Protein 7F18 (pdb70)

Radius of gyration: 28.2 Å; Cα contacts (8 Å, |Δi|>4): 955; chains: 3; bounding box: 77×71×71 Å

Nearest PDB structures (foldseek):
  7f18-assembly2_B  TM=1.005E+00  e=3.269E-31  Pseudomonas aeruginosa
  7f18-assembly3_C  TM=1.003E+00  e=3.286E-28  Pseudomonas aeruginosa
  7f17-assembly3_C  TM=1.001E+00  e=3.343E-27  Pseudomonas aeruginosa
  1iw8-assembly1_B  TM=8.381E-01  e=5.324E-08  Shimwellia blattae
  1iw8-assembly1_A  TM=8.425E-01  e=6.119E-08  Shimwellia blattae

Sequence (635 aa):
AAPYPLAHPPRLADYLPPPPAADSAAAVADLGAVLEAQRLRTPEQVRRVRAHDHPEDNVFPFAGDLLGASFDKERLPLTRSFFNRAQENLVEVLMPAKKHFARPRPYEVTPKVKPVLPPPEGESYPSGHTMRSYFKASLLSMLVPEHHDAFFARAEEHAQSRVLAGVHFPSDLEGGQTAAAALVASLLADPAVAADFAAVREELRGALGLPKAAPYPLAHPPRLADYLPPPPAADSAAAVADLGAVLEAQRLRTPEQVRRVRAHDHPEDNVFPFAGDLLGASFDKERLPLTRSFFNRAQENLVEVLMPAKKHFARPRPYEVTPKVKPVLPPPEGESYPSGHTMRSYFKASLLSMLVPEHHDAFFARAEEHAQSRVLAGVHFPSDLEGGQTAAAALVASLLADPAVAADFAAVREELRGALGLPKAAPYPLAHPPRLADYLPPPPAADSAAAVADLGAVLEAQRLRTPEQVRRVRAHDHPDNVFPFAGDLLGASFDKERLPLTRSFFNRAQENLVEVLMPAKKHFARPRPYEVTPKVKPVLPPPEGESYPSGHTMRSYFKASLLSMLVPEHHDAFFARAEEHAQSRVLAGVHFPSDLEGGQTAAAALVASLLADPAVAADFAAVREELRGALGLPK

Structure (mmCIF, N/CA/C/O backbone):
data_7F18
#
_entry.id   7F18
#
_cell.length_a   69.822
_cell.length_b   119.587
_cell.length_c   190.059
_cell.angle_alpha   90.000
_cell.angle_beta   90.000
_cell.angle_gamma   90.000
#
_symmetry.space_group_name_H-M   'C 2 2 21'
#
loop_
_atom_site.group_PDB
_atom_site.id
_atom_site.type_symbol
_atom_site.label_atom_id
_atom_site.label_alt_id
_atom_site.label_comp_id
_atom_site.label_asym_id
_atom_site.label_entity_id
_atom_site.label_seq_id
_atom_site.pdbx_PDB_ins_code
_atom_site.Cartn_x
_atom_site.Cartn_y
_atom_site.Cartn_z
_atom_site.occupancy
_atom_site.B_iso_or_equiv
_atom_site.auth_seq_id
_atom_site.auth_comp_id
_atom_site.auth_asym_id
_atom_site.auth_atom_id
_atom_site.pdbx_PDB_model_num
ATOM 1 N N . ALA A 1 4 ? -17.800 -8.885 31.989 1.00 89.50 4 ALA A N 1
ATOM 2 C CA . ALA A 1 4 ? -17.143 -8.436 33.276 1.00 91.34 4 ALA A CA 1
ATOM 3 C C . ALA A 1 4 ? -15.643 -8.194 33.062 1.00 81.60 4 ALA A C 1
ATOM 4 O O . ALA A 1 4 ? -15.026 -8.954 32.305 1.00 81.42 4 ALA A O 1
ATOM 6 N N . ALA A 1 5 ? -15.071 -7.189 33.726 1.00 75.73 5 ALA A N 1
ATOM 7 C CA . ALA A 1 5 ? -13.701 -6.689 33.452 1.00 78.99 5 ALA A CA 1
ATOM 8 C C . ALA A 1 5 ? -12.774 -6.991 34.629 1.00 81.45 5 ALA A C 1
ATOM 9 O O . ALA A 1 5 ? -13.225 -7.010 35.772 1.00 78.19 5 ALA A O 1
ATOM 11 N N . PRO A 1 6 ? -11.453 -7.212 34.395 1.00 80.03 6 PRO A N 1
ATOM 12 C CA . PRO A 1 6 ? -10.499 -7.469 35.480 1.00 77.20 6 PRO A CA 1
ATOM 13 C C . PRO A 1 6 ? -10.226 -6.204 36.298 1.00 75.27 6 PRO A C 1
ATOM 14 O O . PRO A 1 6 ? -10.401 -5.139 35.774 1.00 71.08 6 PRO A O 1
ATOM 18 N N . TYR A 1 7 ? -9.830 -6.350 37.560 1.00 76.17 7 TYR A N 1
ATOM 19 C CA . TYR A 1 7 ? -9.363 -5.214 38.388 1.00 70.22 7 TYR A CA 1
ATOM 20 C C . TYR A 1 7 ? -8.035 -4.771 37.799 1.00 71.61 7 TYR A C 1
ATOM 21 O O . TYR A 1 7 ? -7.187 -5.609 37.487 1.00 68.37 7 TYR A O 1
ATOM 30 N N . PRO A 1 8 ? -7.849 -3.451 37.577 1.00 76.09 8 PRO A N 1
ATOM 31 C CA . PRO A 1 8 ? -6.642 -2.936 36.936 1.00 79.49 8 PRO A CA 1
ATOM 32 C C . PRO A 1 8 ? -5.435 -3.062 37.884 1.00 79.37 8 PRO A C 1
ATOM 33 O O . PRO A 1 8 ? -4.986 -2.052 38.427 1.00 74.09 8 PRO A O 1
ATOM 37 N N . LEU A 1 9 ? -4.945 -4.299 38.055 1.00 78.60 9 LEU A N 1
ATOM 38 C CA . LEU A 1 9 ? -3.750 -4.619 38.884 1.00 77.97 9 LEU A CA 1
ATOM 39 C C . LEU A 1 9 ? -2.505 -4.043 38.212 1.00 76.98 9 LEU A C 1
ATOM 40 O O . LEU A 1 9 ? -2.213 -4.449 37.055 1.00 67.58 9 LEU A O 1
ATOM 45 N N . ALA A 1 10 ? -1.795 -3.167 38.932 1.00 79.63 10 ALA A N 1
ATOM 46 C CA . ALA A 1 10 ? -0.514 -2.563 38.505 1.00 83.55 10 ALA A CA 1
ATOM 47 C C . ALA A 1 10 ? 0.480 -3.694 38.234 1.00 80.02 10 ALA A C 1
ATOM 48 O O . ALA A 1 10 ? 1.016 -3.747 37.107 1.00 69.20 10 ALA A O 1
ATOM 50 N N . HIS A 1 11 ? 0.670 -4.581 39.220 1.00 83.87 11 HIS A N 1
ATOM 51 C CA . HIS A 1 11 ? 1.630 -5.717 39.171 1.00 88.60 11 HIS A CA 1
ATOM 52 C C . HIS A 1 11 ? 0.936 -7.052 39.463 1.00 86.69 11 HIS A C 1
ATOM 53 O O . HIS A 1 11 ? 0.966 -7.484 40.609 1.00 85.26 11 HIS A O 1
ATOM 60 N N . PRO A 1 12 ? 0.302 -7.756 38.482 1.00 80.64 12 PRO A N 1
ATOM 61 C CA . PRO A 1 12 ? -0.168 -9.123 38.696 1.00 69.98 12 PRO A CA 1
ATOM 62 C C . PRO A 1 12 ? 1.033 -10.052 38.824 1.00 64.22 12 PRO A C 1
ATOM 63 O O . PRO A 1 12 ? 2.117 -9.725 38.338 1.00 62.13 12 PRO A O 1
ATOM 67 N N . PRO A 1 13 ? 0.878 -11.211 39.505 1.00 60.28 13 PRO A N 1
ATOM 68 C CA . PRO A 1 13 ? 1.979 -12.150 39.709 1.00 64.70 13 PRO A CA 1
ATOM 69 C C . PRO A 1 13 ? 2.132 -13.177 38.578 1.00 73.32 13 PRO A C 1
ATOM 70 O O . PRO A 1 13 ? 1.143 -13.663 38.041 1.00 73.77 13 PRO A O 1
ATOM 74 N N . ARG A 1 14 ? 3.383 -13.468 38.235 1.00 77.56 14 ARG A N 1
ATOM 75 C CA . ARG A 1 14 ? 3.763 -14.456 37.202 1.00 78.25 14 ARG A CA 1
ATOM 76 C C . ARG A 1 14 ? 3.768 -15.822 37.889 1.00 69.49 14 ARG A C 1
ATOM 77 O O . ARG A 1 14 ? 4.648 -16.056 38.728 1.00 71.19 14 ARG A O 1
ATOM 85 N N . LEU A 1 15 ? 2.783 -16.672 37.627 1.00 59.80 15 LEU A N 1
ATOM 86 C CA . LEU A 1 15 ? 2.593 -17.860 38.493 1.00 59.75 15 LEU A CA 1
ATOM 87 C C . LEU A 1 15 ? 3.853 -18.701 38.416 1.00 57.89 15 LEU A C 1
ATOM 88 O O . LEU A 1 15 ? 4.291 -19.181 39.459 1.00 56.72 15 LEU A O 1
ATOM 93 N N . ALA A 1 16 ? 4.419 -18.817 37.221 1.00 62.32 16 ALA A N 1
ATOM 94 C CA . ALA A 1 16 ? 5.688 -19.533 36.965 1.00 68.27 16 ALA A CA 1
ATOM 95 C C . ALA A 1 16 ? 6.680 -19.311 38.125 1.00 67.94 16 ALA A C 1
ATOM 96 O O . ALA A 1 16 ? 7.312 -20.297 38.561 1.00 73.31 16 ALA A O 1
ATOM 98 N N . ASP A 1 17 ? 6.827 -18.081 38.625 1.00 59.92 17 ASP A N 1
ATOM 99 C CA . ASP A 1 17 ? 7.770 -17.786 39.736 1.00 62.05 17 ASP A CA 1
ATOM 100 C C . ASP A 1 17 ? 7.347 -18.515 41.013 1.00 63.37 17 ASP A C 1
ATOM 101 O O . ASP A 1 17 ? 8.235 -18.805 41.811 1.00 68.09 17 ASP A O 1
ATOM 106 N N . TYR A 1 18 ? 6.047 -18.748 41.221 1.00 61.18 18 TYR A N 1
ATOM 107 C CA . TYR A 1 18 ? 5.471 -19.262 42.493 1.00 60.09 18 TYR A CA 1
ATOM 108 C C . TYR A 1 18 ? 5.321 -20.786 42.486 1.00 60.95 18 TYR A C 1
ATOM 109 O O . TYR A 1 18 ? 5.005 -21.326 43.570 1.00 62.95 18 TYR A O 1
ATOM 118 N N . LEU A 1 19 ? 5.529 -21.434 41.331 1.00 61.06 19 LEU A N 1
ATOM 119 C CA . LEU A 1 19 ? 5.266 -22.882 41.099 1.00 67.26 19 LEU A CA 1
ATOM 120 C C . LEU A 1 19 ? 6.553 -23.628 40.771 1.00 70.36 19 LEU A C 1
ATOM 121 O O . LEU A 1 19 ? 7.408 -23.131 40.043 1.00 75.69 19 LEU A O 1
ATOM 126 N N . PRO A 1 20 ? 6.709 -24.876 41.249 1.00 69.41 20 PRO A N 1
ATOM 127 C CA . PRO A 1 20 ? 7.713 -25.769 40.688 1.00 72.03 20 PRO A CA 1
ATOM 128 C C . PRO A 1 20 ? 7.265 -26.229 39.307 1.00 72.65 20 PRO A C 1
ATOM 129 O O . PRO A 1 20 ? 6.069 -26.229 39.029 1.00 77.27 20 PRO A O 1
ATOM 133 N N . PRO A 1 21 ? 8.191 -26.632 38.406 1.00 70.78 21 PRO A N 1
ATOM 134 C CA . PRO A 1 21 ? 7.809 -27.365 37.199 1.00 67.22 21 PRO A CA 1
ATOM 135 C C . PRO A 1 21 ? 7.258 -28.751 37.521 1.00 60.91 21 PRO A C 1
ATOM 136 O O . PRO A 1 21 ? 7.749 -29.385 38.446 1.00 54.81 21 PRO A O 1
ATOM 140 N N . PRO A 1 22 ? 6.254 -29.268 36.766 1.00 65.45 22 PRO A N 1
ATOM 141 C CA . PRO A 1 22 ? 5.747 -30.629 36.956 1.00 69.41 22 PRO A CA 1
ATOM 142 C C . PRO A 1 22 ? 6.818 -31.719 36.987 1.00 72.92 22 PRO A C 1
ATOM 143 O O . PRO A 1 22 ? 7.990 -31.477 36.706 1.00 78.03 22 PRO A O 1
ATOM 147 N N . PRO A 1 23 ? 6.420 -32.865 37.521 1.00 71.43 23 PRO A N 1
ATOM 148 C CA . PRO A 1 23 ? 7.294 -34.011 37.622 1.00 75.63 23 PRO A CA 1
ATOM 149 C C . PRO A 1 23 ? 7.856 -34.328 36.236 1.00 83.47 23 PRO A C 1
ATOM 150 O O . PRO A 1 23 ? 7.140 -34.174 35.284 1.00 89.08 23 PRO A O 1
ATOM 154 N N . ALA A 1 24 ? 9.104 -34.799 36.170 1.00 85.82 24 ALA A N 1
ATOM 155 C CA . ALA A 1 24 ? 9.733 -35.164 34.880 1.00 89.17 24 ALA A CA 1
ATOM 156 C C . ALA A 1 24 ? 9.147 -36.481 34.366 1.00 84.43 24 ALA A C 1
ATOM 157 O O . ALA A 1 24 ? 8.627 -37.250 35.169 1.00 75.46 24 ALA A O 1
ATOM 159 N N . ALA A 1 25 ? 9.317 -36.777 33.079 1.00 82.92 25 ALA A N 1
ATOM 160 C CA . ALA A 1 25 ? 8.709 -37.972 32.445 1.00 86.49 25 ALA A CA 1
ATOM 161 C C . ALA A 1 25 ? 8.960 -39.272 33.219 1.00 95.32 25 ALA A C 1
ATOM 162 O O . ALA A 1 25 ? 8.032 -40.076 33.304 1.00 93.95 25 ALA A O 1
ATOM 164 N N . ASP A 1 26 ? 10.167 -39.481 33.741 1.00 109.01 26 ASP A N 1
ATOM 165 C CA . ASP A 1 26 ? 10.507 -40.722 34.485 1.00 102.09 26 ASP A CA 1
ATOM 166 C C . ASP A 1 26 ? 10.175 -40.554 35.972 1.00 98.23 26 ASP A C 1
ATOM 167 O O . ASP A 1 26 ? 9.573 -41.472 36.535 1.00 85.05 26 ASP A O 1
ATOM 172 N N . SER A 1 27 ? 10.590 -39.418 36.540 1.00 102.59 27 SER A N 1
ATOM 173 C CA . SER A 1 27 ? 10.466 -38.962 37.952 1.00 96.59 27 SER A CA 1
ATOM 174 C C . SER A 1 27 ? 9.506 -39.801 38.801 1.00 94.28 27 SER A C 1
ATOM 175 O O . SER A 1 27 ? 8.328 -39.427 38.899 1.00 98.05 27 SER A O 1
ATOM 178 N N . ALA A 1 28 ? 10.011 -40.860 39.429 1.00 86.01 28 ALA A N 1
ATOM 179 C CA . ALA A 1 28 ? 9.144 -41.669 40.311 1.00 83.25 28 ALA A CA 1
ATOM 180 C C . ALA A 1 28 ? 7.859 -40.885 40.603 1.00 95.94 28 ALA A C 1
ATOM 181 O O . ALA A 1 28 ? 6.830 -41.543 40.872 1.00 106.64 28 ALA A O 1
ATOM 183 N N . ALA A 1 29 ? 7.925 -39.540 40.543 1.00 98.22 29 ALA A N 1
ATOM 184 C CA . ALA A 1 29 ? 6.793 -38.589 40.711 1.00 89.11 29 ALA A CA 1
ATOM 185 C C . ALA A 1 29 ? 5.770 -38.761 39.585 1.00 85.27 29 ALA A C 1
ATOM 186 O O . ALA A 1 29 ? 4.566 -38.883 39.894 1.00 75.75 29 ALA A O 1
ATOM 188 N N . ALA A 1 30 ? 6.257 -38.760 38.339 1.00 84.34 30 ALA A N 1
ATOM 189 C CA . ALA A 1 30 ? 5.470 -38.895 37.095 1.00 84.02 30 ALA A CA 1
ATOM 190 C C . ALA A 1 30 ? 4.662 -40.197 37.107 1.00 86.85 30 ALA A C 1
ATOM 191 O O . ALA A 1 30 ? 3.500 -40.166 36.627 1.00 89.63 30 ALA A O 1
ATOM 193 N N . VAL A 1 31 ? 5.239 -41.300 37.600 1.00 83.32 31 VAL A N 1
ATOM 194 C CA . VAL A 1 31 ? 4.561 -42.631 37.536 1.00 99.97 31 VAL A CA 1
ATOM 195 C C . VAL A 1 31 ? 3.470 -42.683 38.611 1.00 108.65 31 VAL A C 1
ATOM 196 O O . VAL A 1 31 ? 2.417 -43.328 38.365 1.00 116.13 31 VAL A O 1
ATOM 200 N N . ALA A 1 32 ? 3.720 -42.050 39.760 1.00 107.19 32 ALA A N 1
ATOM 201 C CA . ALA A 1 32 ? 2.736 -41.920 40.856 1.00 102.25 32 ALA A CA 1
ATOM 202 C C . ALA A 1 32 ? 1.549 -41.120 40.322 1.00 101.32 32 ALA A C 1
ATOM 203 O O . ALA A 1 32 ? 0.411 -41.645 40.414 1.00 99.11 32 ALA A O 1
ATOM 205 N N . ASP A 1 33 ? 1.839 -39.936 39.747 1.00 100.96 33 ASP A N 1
ATOM 206 C CA . ASP A 1 33 ? 0.859 -38.966 39.170 1.00 93.28 33 ASP A CA 1
ATOM 207 C C . ASP A 1 33 ? -0.056 -39.724 38.205 1.00 90.12 33 ASP A C 1
ATOM 208 O O . ASP A 1 33 ? -1.268 -39.825 38.497 1.00 85.28 33 ASP A O 1
ATOM 213 N N . LEU A 1 34 ? 0.527 -40.277 37.136 1.00 87.13 34 LEU A N 1
ATOM 214 C CA . LEU A 1 34 ? -0.195 -41.083 36.118 1.00 81.02 34 LEU A CA 1
ATOM 215 C C . LEU A 1 34 ? -0.904 -42.272 36.811 1.00 80.01 34 LEU A C 1
ATOM 216 O O . LEU A 1 34 ? -2.075 -42.544 36.456 1.00 79.07 34 LEU A O 1
ATOM 221 N N . GLY A 1 35 ? -0.276 -42.907 37.812 1.00 75.16 35 GLY A N 1
ATOM 222 C CA . GLY A 1 35 ? -0.800 -44.114 38.492 1.00 80.30 35 GLY A CA 1
ATOM 223 C C . GLY A 1 35 ? -2.098 -43.862 39.255 1.00 83.45 35 GLY A C 1
ATOM 224 O O . GLY A 1 35 ? -2.906 -44.837 39.417 1.00 73.19 35 GLY A O 1
ATOM 225 N N . ALA A 1 36 ? -2.282 -42.621 39.733 1.00 83.20 36 ALA A N 1
ATOM 226 C CA . ALA A 1 36 ? -3.462 -42.163 40.506 1.00 81.05 36 ALA A CA 1
ATOM 227 C C . ALA A 1 36 ? -4.619 -41.925 39.541 1.00 85.10 36 ALA A C 1
ATOM 228 O O . ALA A 1 36 ? -5.749 -42.319 39.877 1.00 101.84 36 ALA A O 1
ATOM 230 N N . VAL A 1 37 ? -4.333 -41.306 38.392 1.00 78.74 37 VAL A N 1
ATOM 231 C CA . VAL A 1 37 ? -5.352 -40.936 37.366 1.00 82.65 37 VAL A CA 1
ATOM 232 C C . VAL A 1 37 ? -6.010 -42.230 36.861 1.00 85.00 37 VAL A C 1
ATOM 233 O O . VAL A 1 37 ? -7.263 -42.250 36.684 1.00 82.56 37 VAL A O 1
ATOM 237 N N . LEU A 1 38 ? -5.193 -43.270 36.664 1.00 82.12 38 LEU A N 1
ATOM 238 C CA . LEU A 1 38 ? -5.615 -44.602 36.163 1.00 80.79 38 LEU A CA 1
ATOM 239 C C . LEU A 1 38 ? -6.276 -45.391 37.296 1.00 78.82 38 LEU A C 1
ATOM 240 O O . LEU A 1 38 ? -7.117 -46.252 36.984 1.00 73.01 38 LEU A O 1
ATOM 245 N N . GLU A 1 39 ? -5.862 -45.165 38.548 1.00 81.39 39 GLU A N 1
ATOM 246 C CA . GLU A 1 39 ? -6.499 -45.814 39.722 1.00 85.41 39 GLU A CA 1
ATOM 247 C C . GLU A 1 39 ? -7.885 -45.182 39.907 1.00 86.20 39 GLU A C 1
ATOM 248 O O . GLU A 1 39 ? -8.867 -45.922 40.161 1.00 80.82 39 GLU A O 1
ATOM 254 N N . ALA A 1 40 ? -7.960 -43.863 39.725 1.00 91.11 40 ALA A N 1
ATOM 255 C CA . ALA A 1 40 ? -9.200 -43.057 39.794 1.00 92.15 40 ALA A CA 1
ATOM 256 C C . ALA A 1 40 ? -10.159 -43.491 38.686 1.00 84.76 40 ALA A C 1
ATOM 257 O O . ALA A 1 40 ? -11.365 -43.386 38.916 1.00 86.23 40 ALA A O 1
ATOM 259 N N . GLN A 1 41 ? -9.611 -43.916 37.541 1.00 83.69 41 GLN A N 1
ATOM 260 C CA . GLN A 1 41 ? -10.321 -44.489 36.357 1.00 83.43 41 GLN A CA 1
ATOM 261 C C . GLN A 1 41 ? -10.854 -45.885 36.688 1.00 86.48 41 GLN A C 1
ATOM 262 O O . GLN A 1 41 ? -12.023 -46.178 36.363 1.00 92.04 41 GLN A O 1
ATOM 268 N N . ARG A 1 42 ? -10.002 -46.712 37.294 1.00 85.05 42 ARG A N 1
ATOM 269 C CA . ARG A 1 42 ? -10.325 -48.100 37.701 1.00 86.86 42 ARG A CA 1
ATOM 270 C C . ARG A 1 42 ? -11.569 -48.056 38.591 1.00 86.25 42 ARG A C 1
ATOM 271 O O . ARG A 1 42 ? -12.445 -48.914 38.396 1.00 87.48 42 ARG A O 1
ATOM 279 N N . LEU A 1 43 ? -11.645 -47.056 39.481 1.00 85.23 43 LEU A N 1
ATOM 280 C CA . LEU A 1 43 ? -12.571 -47.003 40.649 1.00 85.57 43 LEU A CA 1
ATOM 281 C C . LEU A 1 43 ? -13.757 -46.046 40.431 1.00 84.74 43 LEU A C 1
ATOM 282 O O . LEU A 1 43 ? -14.695 -46.106 41.252 1.00 82.92 43 LEU A O 1
ATOM 287 N N . ARG A 1 44 ? -13.723 -45.153 39.434 1.00 85.22 44 ARG A N 1
ATOM 288 C CA . ARG A 1 44 ? -14.806 -44.149 39.246 1.00 84.62 44 ARG A CA 1
ATOM 289 C C . ARG A 1 44 ? -16.053 -44.914 38.821 1.00 77.88 44 ARG A C 1
ATOM 290 O O . ARG A 1 44 ? -15.924 -45.762 37.914 1.00 76.11 44 ARG A O 1
ATOM 298 N N . THR A 1 45 ? -17.181 -44.631 39.476 1.00 73.48 45 THR A N 1
ATOM 299 C CA . THR A 1 45 ? -18.486 -45.300 39.245 1.00 75.38 45 THR A CA 1
ATOM 300 C C . THR A 1 45 ? -19.236 -44.569 38.137 1.00 77.80 45 THR A C 1
ATOM 301 O O . THR A 1 45 ? -18.975 -43.395 37.874 1.00 80.27 45 THR A O 1
ATOM 305 N N . PRO A 1 46 ? -20.149 -45.258 37.420 1.00 75.84 46 PRO A N 1
ATOM 306 C CA . PRO A 1 46 ? -21.082 -44.596 36.506 1.00 80.34 46 PRO A CA 1
ATOM 307 C C . PRO A 1 46 ? -21.895 -43.400 37.030 1.00 79.62 46 PRO A C 1
ATOM 308 O O . PRO A 1 46 ? -22.108 -42.509 36.233 1.00 82.32 46 PRO A O 1
ATOM 312 N N . GLU A 1 47 ? -22.350 -43.401 38.289 1.00 77.44 47 GLU A N 1
ATOM 313 C CA . GLU A 1 47 ? -23.077 -42.222 38.832 1.00 92.58 47 GLU A CA 1
ATOM 314 C C . GLU A 1 47 ? -22.053 -41.089 38.997 1.00 85.48 47 GLU A C 1
ATOM 315 O O . GLU A 1 47 ? -22.414 -39.914 38.761 1.00 85.65 47 GLU A O 1
ATOM 321 N N . GLN A 1 48 ? -20.809 -41.433 39.338 1.00 84.02 48 GLN A N 1
ATOM 322 C CA . GLN A 1 48 ? -19.702 -40.453 39.540 1.00 84.18 48 GLN A CA 1
ATOM 323 C C . GLN A 1 48 ? -19.379 -39.759 38.214 1.00 79.13 48 GLN A C 1
ATOM 324 O O . GLN A 1 48 ? -19.135 -38.541 38.236 1.00 82.41 48 GLN A O 1
ATOM 330 N N . VAL A 1 49 ? -19.365 -40.502 37.109 1.00 71.70 49 VAL A N 1
ATOM 331 C CA . VAL A 1 49 ? -19.050 -39.933 35.771 1.00 69.95 49 VAL A CA 1
ATOM 332 C C . VAL A 1 49 ? -20.133 -38.933 35.375 1.00 72.06 49 VAL A C 1
ATOM 333 O O . VAL A 1 49 ? -19.783 -37.781 35.096 1.00 76.96 49 VAL A O 1
ATOM 337 N N . ARG A 1 50 ? -21.394 -39.362 35.357 1.00 73.52 50 ARG A N 1
ATOM 338 C CA . ARG A 1 50 ? -22.544 -38.527 34.920 1.00 76.80 50 ARG A CA 1
ATOM 339 C C . ARG A 1 50 ? -22.649 -37.260 35.787 1.00 82.19 50 ARG A C 1
ATOM 340 O O . ARG A 1 50 ? -23.021 -36.212 35.201 1.00 86.70 50 ARG A O 1
ATOM 348 N N . ARG A 1 51 ? -22.323 -37.332 37.094 1.00 84.19 51 ARG A N 1
ATOM 349 C CA . ARG A 1 51 ? -22.253 -36.149 38.010 1.00 87.88 51 ARG A CA 1
ATOM 350 C C . ARG A 1 51 ? -21.256 -35.127 37.434 1.00 79.82 51 ARG A C 1
ATOM 351 O O . ARG A 1 51 ? -21.651 -33.964 37.197 1.00 80.87 51 ARG A O 1
ATOM 359 N N . VAL A 1 52 ? -20.014 -35.547 37.189 1.00 71.97 52 VAL A N 1
ATOM 360 C CA . VAL A 1 52 ? -18.896 -34.630 36.818 1.00 68.52 52 VAL A CA 1
ATOM 361 C C . VAL A 1 52 ? -19.149 -34.115 35.398 1.00 68.09 52 VAL A C 1
ATOM 362 O O . VAL A 1 52 ? -18.531 -33.112 35.029 1.00 80.84 52 VAL A O 1
ATOM 366 N N . ARG A 1 53 ? -20.048 -34.736 34.635 1.00 64.57 53 ARG A N 1
ATOM 367 C CA . ARG A 1 53 ? -20.469 -34.197 33.317 1.00 69.98 53 ARG A CA 1
ATOM 368 C C . ARG A 1 53 ? -21.781 -33.446 33.542 1.00 81.66 53 ARG A C 1
ATOM 369 O O . ARG A 1 53 ? -22.666 -33.568 32.704 1.00 93.90 53 ARG A O 1
ATOM 377 N N . ALA A 1 54 ? -21.877 -32.704 34.652 1.00 100.99 54 ALA A N 1
ATOM 378 C CA . ALA A 1 54 ? -23.014 -31.822 35.008 1.00 108.22 54 ALA A CA 1
ATOM 379 C C . ALA A 1 54 ? -23.060 -30.630 34.039 1.00 125.21 54 ALA A C 1
ATOM 380 O O . ALA A 1 54 ? -24.136 -30.411 33.465 1.00 151.75 54 ALA A O 1
ATOM 382 N N . HIS A 1 55 ? -21.938 -29.916 33.856 1.00 119.67 55 HIS A N 1
ATOM 383 C CA . HIS A 1 55 ? -21.756 -28.721 32.978 1.00 116.64 55 HIS A CA 1
ATOM 384 C C . HIS A 1 55 ? -21.475 -27.502 33.846 1.00 119.13 55 HIS A C 1
ATOM 385 O O . HIS A 1 55 ? -22.282 -27.248 34.753 1.00 117.95 55 HIS A O 1
ATOM 392 N N . ASP A 1 56 ? -20.405 -26.767 33.531 1.00 133.72 56 ASP A N 1
ATOM 393 C CA . ASP A 1 56 ? -20.015 -25.499 34.206 1.00 141.85 56 ASP A CA 1
ATOM 394 C C . ASP A 1 56 ? -21.009 -24.396 33.815 1.00 145.97 56 ASP A C 1
ATOM 395 O O . ASP A 1 56 ? -22.070 -24.286 34.466 1.00 130.55 56 ASP A O 1
ATOM 400 N N . HIS A 1 57 ? -20.690 -23.634 32.766 1.00 154.82 57 HIS A N 1
ATOM 401 C CA . HIS A 1 57 ? -21.237 -22.274 32.525 1.00 159.36 57 HIS A CA 1
ATOM 402 C C . HIS A 1 57 ? -20.796 -21.413 33.713 1.00 168.72 57 HIS A C 1
ATOM 403 O O . HIS A 1 57 ? -21.530 -21.308 34.698 1.00 156.88 57 HIS A O 1
ATOM 410 N N . PRO A 1 58 ? -19.546 -20.867 33.704 1.00 171.71 58 PRO A N 1
ATOM 411 C CA . PRO A 1 58 ? -19.054 -19.976 34.762 1.00 169.27 58 PRO A CA 1
ATOM 412 C C . PRO A 1 58 ? -20.074 -18.927 35.240 1.00 178.37 58 PRO A C 1
ATOM 413 O O . PRO A 1 58 ? -20.358 -18.926 36.424 1.00 182.54 58 PRO A O 1
ATOM 417 N N . GLU A 1 59 ? -20.582 -18.092 34.318 1.00 180.96 59 GLU A N 1
ATOM 418 C CA . GLU A 1 59 ? -21.609 -17.019 34.520 1.00 166.91 59 GLU A CA 1
ATOM 419 C C . GLU A 1 59 ? -21.407 -16.327 35.881 1.00 162.15 59 GLU A C 1
ATOM 420 O O . GLU A 1 59 ? -20.929 -15.172 35.893 1.00 161.07 59 GLU A O 1
ATOM 426 N N . ASP A 1 60 ? -21.767 -16.997 36.980 1.00 141.42 60 ASP A N 1
ATOM 427 C CA . ASP A 1 60 ? -21.577 -16.518 38.373 1.00 124.41 60 ASP A CA 1
ATOM 428 C C . ASP A 1 60 ? -21.197 -17.727 39.224 1.00 104.68 60 ASP A C 1
ATOM 429 O O . ASP A 1 60 ? -21.929 -18.025 40.172 1.00 92.84 60 ASP A O 1
ATOM 434 N N . ASN A 1 61 ? -20.097 -18.395 38.870 1.00 99.61 61 ASN A N 1
ATOM 435 C CA . ASN A 1 61 ? -19.773 -19.772 39.332 1.00 103.31 61 ASN A CA 1
ATOM 436 C C . ASN A 1 61 ? -19.577 -19.790 40.854 1.00 105.93 61 ASN A C 1
ATOM 437 O O . ASN A 1 61 ? -19.540 -20.913 41.396 1.00 104.64 61 ASN A O 1
ATOM 442 N N . VAL A 1 62 ? -19.475 -18.617 41.508 1.00 102.57 62 VAL A N 1
ATOM 443 C CA . VAL A 1 62 ? -19.298 -18.483 42.991 1.00 98.32 62 VAL A CA 1
ATOM 444 C C . VAL A 1 62 ? -20.544 -18.979 43.734 1.00 90.52 62 VAL A C 1
ATOM 445 O O . VAL A 1 62 ? -20.358 -19.529 44.849 1.00 87.53 62 VAL A O 1
ATOM 449 N N . PHE A 1 63 ? -21.741 -18.773 43.159 1.00 88.29 63 PHE A N 1
ATOM 450 C CA . PHE A 1 63 ? -23.071 -19.082 43.770 1.00 86.13 63 PHE A CA 1
ATOM 451 C C . PHE A 1 63 ? -23.286 -20.601 43.813 1.00 87.65 63 PHE A C 1
ATOM 452 O O . PHE A 1 63 ? -23.383 -21.165 44.910 1.00 76.51 63 PHE A O 1
ATOM 460 N N . PRO A 1 64 ? -23.330 -21.323 42.660 1.00 90.05 64 PRO A N 1
ATOM 461 C CA . PRO A 1 64 ? -23.358 -22.787 42.664 1.00 94.77 64 PRO A CA 1
ATOM 462 C C . PRO A 1 64 ? -22.146 -23.427 43.362 1.00 97.85 64 PRO A C 1
ATOM 463 O O . PRO A 1 64 ? -22.195 -24.613 43.646 1.00 94.51 64 PRO A O 1
ATOM 467 N N . PHE A 1 65 ? -21.078 -22.656 43.581 1.00 100.86 65 PHE A N 1
ATOM 468 C CA . PHE A 1 65 ? -19.893 -23.101 44.356 1.00 104.25 65 PHE A CA 1
ATOM 469 C C . PHE A 1 65 ? -20.318 -23.273 45.820 1.00 106.27 65 PHE A C 1
ATOM 470 O O . PHE A 1 65 ? -20.156 -24.393 46.343 1.00 105.23 65 PHE A O 1
ATOM 478 N N . ALA A 1 66 ? -20.825 -22.204 46.451 1.00 100.01 66 ALA A N 1
ATOM 479 C CA . ALA A 1 66 ? -21.513 -22.244 47.763 1.00 99.25 66 ALA A CA 1
ATOM 480 C C . ALA A 1 66 ? -23.015 -22.335 47.474 1.00 104.93 66 ALA A C 1
ATOM 481 O O . ALA A 1 66 ? -23.399 -23.216 46.692 1.00 113.39 66 ALA A O 1
ATOM 483 N N . GLY A 1 67 ? -23.849 -21.467 48.040 1.00 109.24 67 GLY A N 1
ATOM 484 C CA . GLY A 1 67 ? -25.291 -21.472 47.732 1.00 107.34 67 GLY A CA 1
ATOM 485 C C . GLY A 1 67 ? -26.011 -22.587 48.467 1.00 106.05 67 GLY A C 1
ATOM 486 O O . GLY A 1 67 ? -27.113 -22.319 48.978 1.00 129.99 67 GLY A O 1
ATOM 487 N N . ASP A 1 68 ? -25.430 -23.788 48.546 1.00 86.31 68 ASP A N 1
ATOM 488 C CA . ASP A 1 68 ? -25.896 -24.809 49.517 1.00 87.54 68 ASP A CA 1
ATOM 489 C C . ASP A 1 68 ? -25.076 -24.691 50.822 1.00 84.05 68 ASP A C 1
ATOM 490 O O . ASP A 1 68 ? -25.669 -24.858 51.881 1.00 70.72 68 ASP A O 1
ATOM 495 N N . LEU A 1 69 ? -23.793 -24.324 50.784 1.00 98.07 69 LEU A N 1
ATOM 496 C CA . LEU A 1 69 ? -22.956 -24.162 52.014 1.00 112.53 69 LEU A CA 1
ATOM 497 C C . LEU A 1 69 ? -23.318 -22.877 52.776 1.00 117.21 69 LEU A C 1
ATOM 498 O O . LEU A 1 69 ? -23.039 -22.796 53.999 1.00 100.51 69 LEU A O 1
ATOM 503 N N . LEU A 1 70 ? -23.818 -21.872 52.059 1.00 122.41 70 LEU A N 1
ATOM 504 C CA . LEU A 1 70 ? -24.493 -20.689 52.645 1.00 122.92 70 LEU A CA 1
ATOM 505 C C . LEU A 1 70 ? -26.002 -20.942 52.532 1.00 123.68 70 LEU A C 1
ATOM 506 O O . LEU A 1 70 ? -26.356 -22.086 52.179 1.00 115.34 70 LEU A O 1
ATOM 511 N N . GLY A 1 71 ? -26.849 -19.948 52.836 1.00 132.16 71 GLY A N 1
ATOM 512 C CA . GLY A 1 71 ? -28.322 -20.060 52.763 1.00 136.40 71 GLY A CA 1
ATOM 513 C C . GLY A 1 71 ? -28.839 -19.992 51.331 1.00 134.73 71 GLY A C 1
ATOM 514 O O . GLY A 1 71 ? -28.025 -20.062 50.385 1.00 132.89 71 GLY A O 1
ATOM 515 N N . ALA A 1 72 ? -30.160 -19.898 51.168 1.00 123.83 72 ALA A N 1
ATOM 516 C CA . ALA A 1 72 ? -30.809 -19.281 49.989 1.00 106.57 72 ALA A CA 1
ATOM 517 C C . ALA A 1 72 ? -30.977 -17.783 50.287 1.00 100.55 72 ALA A C 1
ATOM 518 O O . ALA A 1 72 ? -31.822 -17.157 49.640 1.00 94.72 72 ALA A O 1
ATOM 520 N N . SER A 1 73 ? -30.240 -17.263 51.285 1.00 101.43 73 SER A N 1
ATOM 521 C CA . SER A 1 73 ? -29.888 -15.825 51.462 1.00 109.09 73 SER A CA 1
ATOM 522 C C . SER A 1 73 ? -28.823 -15.418 50.426 1.00 118.66 73 SER A C 1
ATOM 523 O O . SER A 1 73 ? -28.785 -14.227 50.042 1.00 112.26 73 SER A O 1
ATOM 526 N N . PHE A 1 74 ? -27.986 -16.374 49.998 1.00 126.38 74 PHE A N 1
ATOM 527 C CA . PHE A 1 74 ? -26.865 -16.191 49.034 1.00 117.53 74 PHE A CA 1
ATOM 528 C C . PHE A 1 74 ? -27.438 -16.040 47.619 1.00 116.30 74 PHE A C 1
ATOM 529 O O . PHE A 1 74 ? -27.303 -16.984 46.796 1.00 109.38 74 PHE A O 1
ATOM 537 N N . ASP A 1 75 ? -28.057 -14.882 47.355 1.00 116.67 75 ASP A N 1
ATOM 538 C CA . ASP A 1 75 ? -28.847 -14.607 46.123 1.00 123.71 75 ASP A CA 1
ATOM 539 C C . ASP A 1 75 ? -27.989 -13.791 45.147 1.00 117.81 75 ASP A C 1
ATOM 540 O O . ASP A 1 75 ? -27.707 -12.602 45.420 1.00 116.87 75 ASP A O 1
ATOM 545 N N . LYS A 1 76 ? -27.576 -14.432 44.055 1.00 112.04 76 LYS A N 1
ATOM 546 C CA . LYS A 1 76 ? -26.977 -13.777 42.864 1.00 107.69 76 LYS A CA 1
ATOM 547 C C . LYS A 1 76 ? -27.735 -12.480 42.578 1.00 101.39 76 LYS A C 1
ATOM 548 O O . LYS A 1 76 ? -27.090 -11.459 42.329 1.00 96.40 76 LYS A O 1
ATOM 554 N N . GLU A 1 77 ? -29.064 -12.545 42.669 1.00 115.39 77 GLU A N 1
ATOM 555 C CA . GLU A 1 77 ? -30.017 -11.448 42.347 1.00 119.07 77 GLU A CA 1
ATOM 556 C C . GLU A 1 77 ? -29.887 -10.314 43.380 1.00 111.84 77 GLU A C 1
ATOM 557 O O . GLU A 1 77 ? -29.953 -9.144 42.975 1.00 96.10 77 GLU A O 1
ATOM 563 N N . ARG A 1 78 ? -29.714 -10.651 44.662 1.00 115.96 78 ARG A N 1
ATOM 564 C CA . ARG A 1 78 ? -29.758 -9.686 45.797 1.00 123.11 78 ARG A CA 1
ATOM 565 C C . ARG A 1 78 ? -28.352 -9.219 46.201 1.00 109.61 78 ARG A C 1
ATOM 566 O O . ARG A 1 78 ? -28.263 -8.462 47.175 1.00 109.36 78 ARG A O 1
ATOM 574 N N . LEU A 1 79 ? -27.288 -9.642 45.515 1.00 98.48 79 LEU A N 1
ATOM 575 C CA . LEU A 1 79 ? -25.898 -9.354 45.963 1.00 92.79 79 LEU A CA 1
ATOM 576 C C . LEU A 1 79 ? -25.097 -8.744 44.813 1.00 90.49 79 LEU A C 1
ATOM 577 O O . LEU A 1 79 ? -24.221 -9.379 44.237 1.00 82.85 79 LEU A O 1
ATOM 582 N N . PRO A 1 80 ? -25.369 -7.472 44.450 1.00 90.19 80 PRO A N 1
ATOM 583 C CA . PRO A 1 80 ? -24.760 -6.860 43.269 1.00 94.16 80 PRO A CA 1
ATOM 584 C C . PRO A 1 80 ? -23.243 -6.634 43.356 1.00 87.39 80 PRO A C 1
ATOM 585 O O . PRO A 1 80 ? -22.581 -6.804 42.336 1.00 86.83 80 PRO A O 1
ATOM 589 N N . LEU A 1 81 ? -22.751 -6.203 44.526 1.00 78.62 81 LEU A N 1
ATOM 590 C CA . LEU A 1 81 ? -21.307 -5.950 44.798 1.00 82.75 81 LEU A CA 1
ATOM 591 C C . LEU A 1 81 ? -20.532 -7.272 44.790 1.00 87.43 81 LEU A C 1
ATOM 592 O O . LEU A 1 81 ? -19.518 -7.363 44.061 1.00 82.74 81 LEU A O 1
ATOM 597 N N . THR A 1 82 ? -20.971 -8.227 45.624 1.00 87.94 82 THR A N 1
ATOM 598 C CA . THR A 1 82 ? -20.444 -9.617 45.702 1.00 84.04 82 THR A CA 1
ATOM 599 C C . THR A 1 82 ? -20.366 -10.156 44.275 1.00 84.48 82 THR A C 1
ATOM 600 O O . THR A 1 82 ? -19.243 -10.376 43.786 1.00 85.19 82 THR A O 1
ATOM 604 N N . ARG A 1 83 ? -21.531 -10.298 43.636 1.00 90.21 83 ARG A N 1
ATOM 605 C CA . ARG A 1 83 ? -21.689 -10.899 42.291 1.00 94.06 83 ARG A CA 1
ATOM 606 C C . ARG A 1 83 ? -20.568 -10.379 41.398 1.00 87.23 83 ARG A C 1
ATOM 607 O O . ARG A 1 83 ? -19.820 -11.231 40.863 1.00 81.92 83 ARG A O 1
ATOM 615 N N . SER A 1 84 ? -20.473 -9.041 41.294 1.00 81.47 84 SER A N 1
ATOM 616 C CA . SER A 1 84 ? -19.515 -8.278 40.447 1.00 79.16 84 SER A CA 1
ATOM 617 C C . SER A 1 84 ? -18.067 -8.644 40.790 1.00 79.40 84 SER A C 1
ATOM 618 O O . SER A 1 84 ? -17.337 -9.123 39.891 1.00 90.92 84 SER A O 1
ATOM 621 N N . PHE A 1 85 ? -17.660 -8.395 42.035 1.00 69.32 85 PHE A N 1
ATOM 622 C CA . PHE A 1 85 ? -16.315 -8.742 42.559 1.00 63.56 85 PHE A CA 1
ATOM 623 C C . PHE A 1 85 ? -15.858 -10.075 41.952 1.00 59.09 85 PHE A C 1
ATOM 624 O O . PHE A 1 85 ? -14.908 -10.156 41.151 1.00 53.65 85 PHE A O 1
ATOM 632 N N . PHE A 1 86 ? -16.577 -11.126 42.308 1.00 60.40 86 PHE A N 1
ATOM 633 C CA . PHE A 1 86 ? -16.237 -12.525 41.964 1.00 62.06 86 PHE A CA 1
ATOM 634 C C . PHE A 1 86 ? -16.086 -12.673 40.449 1.00 62.89 86 PHE A C 1
ATOM 635 O O . PHE A 1 86 ? -15.249 -13.500 40.022 1.00 64.75 86 PHE A O 1
ATOM 643 N N . ASN A 1 87 ? -16.884 -11.931 39.677 1.00 62.20 87 ASN A N 1
ATOM 644 C CA . ASN A 1 87 ? -16.897 -12.016 38.195 1.00 68.09 87 ASN A CA 1
ATOM 645 C C . ASN A 1 87 ? -15.651 -11.340 37.649 1.00 72.19 87 ASN A C 1
ATOM 646 O O . ASN A 1 87 ? -15.111 -11.823 36.635 1.00 89.52 87 ASN A O 1
ATOM 651 N N . ARG A 1 88 ? -15.252 -10.250 38.292 1.00 65.78 88 ARG A N 1
ATOM 652 C CA . ARG A 1 88 ? -14.106 -9.420 37.871 1.00 68.54 88 ARG A CA 1
ATOM 653 C C . ARG A 1 88 ? -12.791 -10.117 38.245 1.00 70.66 88 ARG A C 1
ATOM 654 O O . ARG A 1 88 ? -11.879 -10.150 37.406 1.00 75.83 88 ARG A O 1
ATOM 662 N N . ALA A 1 89 ? -12.691 -10.614 39.479 1.00 69.54 89 ALA A N 1
ATOM 663 C CA . ALA A 1 89 ? -11.508 -11.309 40.033 1.00 70.93 89 ALA A CA 1
ATOM 664 C C . ALA A 1 89 ? -11.238 -12.600 39.240 1.00 81.53 89 ALA A C 1
ATOM 665 O O . ALA A 1 89 ? -10.067 -12.862 38.898 1.00 85.32 89 ALA A O 1
ATOM 667 N N . GLN A 1 90 ? -12.287 -13.387 38.969 1.00 93.49 90 GLN A N 1
ATOM 668 C CA . GLN A 1 90 ? -12.291 -14.547 38.027 1.00 96.16 90 GLN A CA 1
ATOM 669 C C . GLN A 1 90 ? -11.516 -14.185 36.749 1.00 88.06 90 GLN A C 1
ATOM 670 O O . GLN A 1 90 ? -10.632 -14.954 36.366 1.00 88.55 90 GLN A O 1
ATOM 676 N N . GLU A 1 91 ? -11.859 -13.064 36.109 1.00 79.12 91 GLU A N 1
ATOM 677 C CA . GLU A 1 91 ? -11.149 -12.506 34.926 1.00 77.91 91 GLU A CA 1
ATOM 678 C C . GLU A 1 91 ? -9.685 -12.192 35.279 1.00 85.51 91 GLU A C 1
ATOM 679 O O . GLU A 1 91 ? -8.791 -12.571 34.496 1.00 95.50 91 GLU A O 1
ATOM 685 N N . ASN A 1 92 ? -9.436 -11.517 36.406 1.00 86.90 92 ASN A N 1
ATOM 686 C CA . ASN A 1 92 ? -8.068 -11.233 36.923 1.00 78.66 92 ASN A CA 1
ATOM 687 C C . ASN A 1 92 ? -7.246 -12.519 36.998 1.00 71.87 92 ASN A C 1
ATOM 688 O O . ASN A 1 92 ? -6.012 -12.397 36.846 1.00 69.77 92 ASN A O 1
ATOM 693 N N . LEU A 1 93 ? -7.918 -13.650 37.284 1.00 65.24 93 LEU A N 1
ATOM 694 C CA . LEU A 1 93 ? -7.352 -15.024 37.378 1.00 64.28 93 LEU A CA 1
ATOM 695 C C . LEU A 1 93 ? -7.032 -15.545 35.971 1.00 60.78 93 LEU A C 1
ATOM 696 O O . LEU A 1 93 ? -5.884 -15.934 35.751 1.00 67.10 93 LEU A O 1
ATOM 701 N N . VAL A 1 94 ? -8.006 -15.574 35.062 1.00 60.59 94 VAL A N 1
ATOM 702 C CA . VAL A 1 94 ? -7.838 -16.008 33.638 1.00 64.28 94 VAL A CA 1
ATOM 703 C C . VAL A 1 94 ? -6.548 -15.409 33.055 1.00 66.24 94 VAL A C 1
ATOM 704 O O . VAL A 1 94 ? -5.858 -16.116 32.264 1.00 60.73 94 VAL A O 1
ATOM 708 N N . GLU A 1 95 ? -6.239 -14.161 33.438 1.00 66.03 95 GLU A N 1
ATOM 709 C CA . GLU A 1 95 ? -5.122 -13.343 32.888 1.00 66.56 95 GLU A CA 1
ATOM 710 C C . GLU A 1 95 ? -3.764 -13.851 33.397 1.00 58.76 95 GLU A C 1
ATOM 711 O O . GLU A 1 95 ? -2.782 -13.667 32.675 1.00 57.74 95 GLU A O 1
ATOM 717 N N . VAL A 1 96 ? -3.697 -14.468 34.576 1.00 54.94 96 VAL A N 1
ATOM 718 C CA . VAL A 1 96 ? -2.424 -15.027 35.123 1.00 56.18 96 VAL A CA 1
ATOM 719 C C . VAL A 1 96 ? -2.390 -16.550 34.932 1.00 57.65 96 VAL A C 1
ATOM 720 O O . VAL A 1 96 ? -1.284 -17.123 35.058 1.00 57.11 96 VAL A O 1
ATOM 724 N N . LEU A 1 97 ? -3.523 -17.187 34.615 1.00 58.84 97 LEU A N 1
ATOM 725 C CA . LEU A 1 97 ? -3.570 -18.657 34.402 1.00 64.87 97 LEU A CA 1
ATOM 726 C C . LEU A 1 97 ? -3.005 -18.975 33.016 1.00 71.83 97 LEU A C 1
ATOM 727 O O . LEU A 1 97 ? -2.022 -19.751 32.944 1.00 75.57 97 LEU A O 1
ATOM 732 N N . MET A 1 98 ? -3.603 -18.385 31.972 1.00 72.42 98 MET A N 1
ATOM 733 C CA . MET A 1 98 ? -3.369 -18.736 30.542 1.00 72.35 98 MET A CA 1
ATOM 734 C C . MET A 1 98 ? -1.884 -18.672 30.185 1.00 66.55 98 MET A C 1
ATOM 735 O O . MET A 1 98 ? -1.442 -19.504 29.393 1.00 64.99 98 MET A O 1
ATOM 740 N N . PRO A 1 99 ? -1.102 -17.665 30.671 1.00 62.53 99 PRO A N 1
ATOM 741 C CA . PRO A 1 99 ? 0.341 -17.592 30.412 1.00 65.50 99 PRO A CA 1
ATOM 742 C C . PRO A 1 99 ? 1.146 -18.718 31.076 1.00 70.05 99 PRO A C 1
ATOM 743 O O . PRO A 1 99 ? 1.981 -19.319 30.412 1.00 75.41 99 PRO A O 1
ATOM 747 N N . ALA A 1 100 ? 0.892 -18.931 32.371 1.00 74.06 100 ALA A N 1
ATOM 748 C CA . ALA A 1 100 ? 1.494 -19.989 33.214 1.00 71.85 100 ALA A CA 1
ATOM 749 C C . ALA A 1 100 ? 1.221 -21.345 32.563 1.00 69.74 100 ALA A C 1
ATOM 750 O O . ALA A 1 100 ? 2.160 -22.160 32.464 1.00 66.49 100 ALA A O 1
ATOM 752 N N . LYS A 1 101 ? -0.033 -21.558 32.149 1.00 66.54 101 LYS A N 1
ATOM 753 C CA . LYS A 1 101 ? -0.522 -22.827 31.554 1.00 64.70 101 LYS A CA 1
ATOM 754 C C . LYS A 1 101 ? 0.382 -23.188 30.380 1.00 64.95 101 LYS A C 1
ATOM 755 O O . LYS A 1 101 ? 0.793 -24.394 30.314 1.00 59.07 101 LYS A O 1
ATOM 761 N N . LYS A 1 102 ? 0.646 -22.162 29.543 1.00 65.90 102 LYS A N 1
ATOM 762 C CA . LYS A 1 102 ? 1.340 -22.196 28.223 1.00 72.94 102 LYS A CA 1
ATOM 763 C C . LYS A 1 102 ? 2.839 -22.356 28.473 1.00 68.94 102 LYS A C 1
ATOM 764 O O . LYS A 1 102 ? 3.438 -23.319 27.964 1.00 75.73 102 LYS A O 1
ATOM 770 N N . HIS A 1 103 ? 3.418 -21.466 29.264 1.00 66.28 103 HIS A N 1
ATOM 771 C CA . HIS A 1 103 ? 4.834 -21.564 29.688 1.00 67.11 103 HIS A CA 1
ATOM 772 C C . HIS A 1 103 ? 5.184 -23.019 30.065 1.00 61.03 103 HIS A C 1
ATOM 773 O O . HIS A 1 103 ? 6.232 -23.482 29.640 1.00 73.51 103 HIS A O 1
ATOM 780 N N . PHE A 1 104 ? 4.371 -23.729 30.847 1.00 60.66 104 PHE A N 1
ATOM 781 C CA . PHE A 1 104 ? 4.731 -25.061 31.419 1.00 62.37 104 PHE A CA 1
ATOM 782 C C . PHE A 1 104 ? 4.413 -26.195 30.432 1.00 63.52 104 PHE A C 1
ATOM 783 O O . PHE A 1 104 ? 4.760 -27.341 30.726 1.00 60.52 104 PHE A O 1
ATOM 791 N N . ALA A 1 105 ? 3.778 -25.874 29.300 1.00 70.26 105 ALA A N 1
ATOM 792 C CA . ALA A 1 105 ? 3.132 -26.793 28.325 1.00 65.13 105 ALA A CA 1
ATOM 793 C C . ALA A 1 105 ? 3.156 -28.254 28.798 1.00 58.77 105 ALA A C 1
ATOM 794 O O . ALA A 1 105 ? 3.807 -29.086 28.163 1.00 56.51 105 ALA A O 1
ATOM 796 N N . ARG A 1 106 ? 2.450 -28.601 29.864 1.00 60.38 106 ARG A N 1
ATOM 797 C CA . ARG A 1 106 ? 2.522 -30.008 30.319 1.00 65.52 106 ARG A CA 1
ATOM 798 C C . ARG A 1 106 ? 1.574 -30.871 29.500 1.00 64.68 106 ARG A C 1
ATOM 799 O O . ARG A 1 106 ? 0.402 -30.543 29.352 1.00 69.23 106 ARG A O 1
ATOM 807 N N . PRO A 1 107 ? 2.056 -32.016 28.980 1.00 67.40 107 PRO A N 1
ATOM 808 C CA . PRO A 1 107 ? 1.185 -33.073 28.480 1.00 72.20 107 PRO A CA 1
ATOM 809 C C . PRO A 1 107 ? 0.080 -33.443 29.472 1.00 72.49 107 PRO A C 1
ATOM 810 O O . PRO A 1 107 ? 0.386 -33.536 30.648 1.00 76.34 107 PRO A O 1
ATOM 814 N N . ARG A 1 108 ? -1.134 -33.669 28.957 1.00 65.83 108 ARG A N 1
ATOM 815 C CA . ARG A 1 108 ? -2.301 -34.210 29.696 1.00 60.33 108 ARG A CA 1
ATOM 816 C C . ARG A 1 108 ? -2.082 -35.689 29.988 1.00 64.34 108 ARG A C 1
ATOM 817 O O . ARG A 1 108 ? -1.284 -36.348 29.325 1.00 57.98 108 ARG A O 1
ATOM 825 N N . PRO A 1 109 ? -2.795 -36.262 30.983 1.00 74.04 109 PRO A N 1
ATOM 826 C CA . PRO A 1 109 ? -2.731 -37.701 31.248 1.00 74.91 109 PRO A CA 1
ATOM 827 C C . PRO A 1 109 ? -2.955 -38.574 30.006 1.00 71.37 109 PRO A C 1
ATOM 828 O O . PRO A 1 109 ? -2.181 -39.483 29.815 1.00 74.04 109 PRO A O 1
ATOM 832 N N . TYR A 1 110 ? -3.979 -38.272 29.204 1.00 69.23 110 TYR A N 1
ATOM 833 C CA . TYR A 1 110 ? -4.384 -39.069 28.008 1.00 72.04 110 TYR A CA 1
ATOM 834 C C . TYR A 1 110 ? -3.412 -38.866 26.847 1.00 73.06 110 TYR A C 1
ATOM 835 O O . TYR A 1 110 ? -3.394 -39.740 25.960 1.00 74.58 110 TYR A O 1
ATOM 844 N N . GLU A 1 111 ? -2.687 -37.740 26.851 1.00 71.30 111 GLU A N 1
ATOM 845 C CA . GLU A 1 111 ? -1.587 -37.407 25.904 1.00 67.88 111 GLU A CA 1
ATOM 846 C C . GLU A 1 111 ? -0.278 -38.030 26.413 1.00 69.42 111 GLU A C 1
ATOM 847 O O . GLU A 1 111 ? 0.780 -37.742 25.831 1.00 84.31 111 GLU A O 1
ATOM 853 N N . VAL A 1 112 ? -0.337 -38.818 27.485 1.00 67.39 112 VAL A N 1
ATOM 854 C CA . VAL A 1 112 ? 0.825 -39.569 28.039 1.00 71.90 112 VAL A CA 1
ATOM 855 C C . VAL A 1 112 ? 0.578 -41.064 27.809 1.00 72.94 112 VAL A C 1
ATOM 856 O O . VAL A 1 112 ? 1.551 -41.811 27.704 1.00 83.73 112 VAL A O 1
ATOM 860 N N . THR A 1 113 ? -0.681 -41.486 27.742 1.00 77.56 113 THR A N 1
ATOM 861 C CA . THR A 1 113 ? -1.073 -42.885 27.431 1.00 83.49 113 THR A CA 1
ATOM 862 C C . THR A 1 113 ? -2.570 -42.916 27.126 1.00 93.47 113 THR A C 1
ATOM 863 O O . THR A 1 113 ? -3.376 -42.377 27.886 1.00 98.22 113 THR A O 1
ATOM 867 N N . PRO A 1 114 ? -2.999 -43.517 25.993 1.00 93.25 114 PRO A N 1
ATOM 868 C CA . PRO A 1 114 ? -4.423 -43.619 25.688 1.00 95.80 114 PRO A CA 1
ATOM 869 C C . PRO A 1 114 ? -5.113 -44.720 26.515 1.00 87.88 114 PRO A C 1
ATOM 870 O O . PRO A 1 114 ? -6.261 -44.997 26.245 1.00 84.11 114 PRO A O 1
ATOM 874 N N . LYS A 1 115 ? -4.425 -45.297 27.507 1.00 88.42 115 LYS A N 1
ATOM 875 C CA . LYS A 1 115 ? -5.048 -46.167 28.548 1.00 95.32 115 LYS A CA 1
ATOM 876 C C . LYS A 1 115 ? -5.996 -45.318 29.399 1.00 91.24 115 LYS A C 1
ATOM 877 O O . LYS A 1 115 ? -6.981 -45.889 29.894 1.00 86.93 115 LYS A O 1
ATOM 883 N N . VAL A 1 116 ? -5.658 -44.029 29.575 1.00 88.33 116 VAL A N 1
ATOM 884 C CA . VAL A 1 116 ? -6.490 -42.954 30.204 1.00 81.14 116 VAL A CA 1
ATOM 885 C C . VAL A 1 116 ? -7.617 -42.597 29.238 1.00 70.18 116 VAL A C 1
ATOM 886 O O . VAL A 1 116 ? -7.308 -42.293 28.090 1.00 65.32 116 VAL A O 1
ATOM 890 N N . LYS A 1 117 ? -8.858 -42.605 29.713 1.00 68.66 117 LYS A N 1
ATOM 891 C CA . LYS A 1 117 ? -10.059 -42.204 28.940 1.00 72.44 117 LYS A CA 1
ATOM 892 C C . LYS A 1 117 ? -10.701 -41.023 29.663 1.00 72.94 117 LYS A C 1
ATOM 893 O O . LYS A 1 117 ? -11.498 -41.206 30.585 1.00 81.42 117 LYS A O 1
ATOM 899 N N . PRO A 1 118 ? -10.358 -39.768 29.301 1.00 64.52 118 PRO A N 1
ATOM 900 C CA . PRO A 1 118 ? -11.056 -38.606 29.855 1.00 64.36 118 PRO A CA 1
ATOM 901 C C . PRO A 1 118 ? -12.567 -38.625 29.539 1.00 62.15 118 PRO A C 1
ATOM 902 O O . PRO A 1 118 ? -12.950 -38.906 28.418 1.00 63.73 118 PRO A O 1
ATOM 906 N N . VAL A 1 119 ? -13.404 -38.356 30.538 1.00 59.50 119 VAL A N 1
ATOM 907 C CA . VAL A 1 119 ? -14.886 -38.340 30.378 1.00 62.10 119 VAL A CA 1
ATOM 908 C C . VAL A 1 119 ? -15.348 -36.884 30.264 1.00 68.17 119 VAL A C 1
ATOM 909 O O . VAL A 1 119 ? -16.498 -36.690 29.847 1.00 84.69 119 VAL A O 1
ATOM 913 N N . LEU A 1 120 ? -14.508 -35.905 30.631 1.00 65.47 120 LEU A N 1
ATOM 914 C CA . LEU A 1 120 ? -14.747 -34.469 30.313 1.00 65.92 120 LEU A CA 1
ATOM 915 C C . LEU A 1 120 ? -14.109 -34.199 28.947 1.00 73.90 120 LEU A C 1
ATOM 916 O O . LEU A 1 120 ? -13.177 -34.909 28.558 1.00 81.01 120 LEU A O 1
ATOM 921 N N . PRO A 1 121 ? -14.617 -33.232 28.141 1.00 70.91 121 PRO A N 1
ATOM 922 C CA . PRO A 1 121 ? -14.023 -32.927 26.839 1.00 66.64 121 PRO A CA 1
ATOM 923 C C . PRO A 1 121 ? -12.571 -32.498 27.002 1.00 63.77 121 PRO A C 1
ATOM 924 O O . PRO A 1 121 ? -12.293 -31.572 27.772 1.00 56.34 121 PRO A O 1
ATOM 928 N N . PRO A 1 122 ? -11.639 -33.157 26.266 1.00 62.73 122 PRO A N 1
ATOM 929 C CA . PRO A 1 122 ? -10.224 -33.214 26.629 1.00 64.24 122 PRO A CA 1
ATOM 930 C C . PRO A 1 122 ? -9.325 -32.203 25.927 1.00 63.76 122 PRO A C 1
ATOM 931 O O . PRO A 1 122 ? -8.897 -32.473 24.808 1.00 55.77 122 PRO A O 1
ATOM 935 N N . PRO A 1 123 ? -8.947 -31.067 26.573 1.00 68.08 123 PRO A N 1
ATOM 936 C CA . PRO A 1 123 ? -8.205 -29.998 25.891 1.00 66.97 123 PRO A CA 1
ATOM 937 C C . PRO A 1 123 ? -6.816 -30.505 25.464 1.00 65.46 123 PRO A C 1
ATOM 938 O O . PRO A 1 123 ? -6.451 -31.576 25.872 1.00 70.78 123 PRO A O 1
ATOM 942 N N . GLU A 1 124 ? -6.073 -29.754 24.649 1.00 70.69 124 GLU A N 1
ATOM 943 C CA . GLU A 1 124 ? -4.750 -30.203 24.117 1.00 74.06 124 GLU A CA 1
ATOM 944 C C . GLU A 1 124 ? -3.641 -29.611 24.978 1.00 70.44 124 GLU A C 1
ATOM 945 O O . GLU A 1 124 ? -3.364 -28.401 24.824 1.00 64.17 124 GLU A O 1
ATOM 951 N N . GLY A 1 125 ? -3.075 -30.425 25.874 1.00 75.32 125 GLY A N 1
ATOM 952 C CA . GLY A 1 125 ? -1.932 -30.052 26.735 1.00 82.68 125 GLY A CA 1
ATOM 953 C C . GLY A 1 125 ? -2.204 -28.806 27.568 1.00 80.32 125 GLY A C 1
ATOM 954 O O . GLY A 1 125 ? -3.373 -28.385 27.661 1.00 83.81 125 GLY A O 1
ATOM 955 N N . GLU A 1 126 ? -1.156 -28.208 28.136 1.00 81.06 126 GLU A N 1
ATOM 956 C CA . GLU A 1 126 ? -1.284 -27.131 29.156 1.00 84.23 126 GLU A CA 1
ATOM 957 C C . GLU A 1 126 ? -2.040 -27.735 30.353 1.00 76.94 126 GLU A C 1
ATOM 958 O O . GLU A 1 126 ? -3.039 -27.146 30.830 1.00 65.99 126 GLU A O 1
ATOM 964 N N . SER A 1 127 ? -1.574 -28.899 30.805 1.00 72.88 127 SER A N 1
ATOM 965 C CA . SER A 1 127 ? -2.203 -29.715 31.874 1.00 72.55 127 SER A CA 1
ATOM 966 C C . SER A 1 127 ? -1.825 -29.171 33.254 1.00 71.12 127 SER A C 1
ATOM 967 O O . SER A 1 127 ? -2.416 -29.618 34.237 1.00 68.88 127 SER A O 1
ATOM 970 N N . TYR A 1 128 ? -0.857 -28.264 33.334 1.00 70.78 128 TYR A N 1
ATOM 971 C CA . TYR A 1 128 ? -0.376 -27.719 34.624 1.00 66.65 128 TYR A CA 1
ATOM 972 C C . TYR A 1 128 ? -0.168 -26.217 34.491 1.00 68.87 128 TYR A C 1
ATOM 973 O O . TYR A 1 128 ? 0.431 -25.753 33.509 1.00 68.31 128 TYR A O 1
ATOM 982 N N . PRO A 1 129 ? -0.670 -25.423 35.467 1.00 68.81 129 PRO A N 1
ATOM 983 C CA . PRO A 1 129 ? -1.446 -25.931 36.601 1.00 71.45 129 PRO A CA 1
ATOM 984 C C . PRO A 1 129 ? -2.925 -26.126 36.234 1.00 74.02 129 PRO A C 1
ATOM 985 O O . PRO A 1 129 ? -3.241 -25.995 35.049 1.00 77.11 129 PRO A O 1
ATOM 989 N N . SER A 1 130 ? -3.774 -26.411 37.237 1.00 67.93 130 SER A N 1
ATOM 990 C CA . SER A 1 130 ? -5.215 -26.749 37.070 1.00 67.73 130 SER A CA 1
ATOM 991 C C . SER A 1 130 ? -6.100 -25.516 37.312 1.00 60.37 130 SER A C 1
ATOM 992 O O . SER A 1 130 ? -6.306 -25.125 38.464 1.00 58.03 130 SER A O 1
ATOM 995 N N . GLY A 1 131 ? -6.634 -24.943 36.236 1.00 57.96 131 GLY A N 1
ATOM 996 C CA . GLY A 1 131 ? -7.470 -23.736 36.280 1.00 56.78 131 GLY A CA 1
ATOM 997 C C . GLY A 1 131 ? -8.671 -23.939 37.174 1.00 56.33 131 GLY A C 1
ATOM 998 O O . GLY A 1 131 ? -9.015 -23.023 37.934 1.00 58.24 131 GLY A O 1
ATOM 999 N N . HIS A 1 132 ? -9.299 -25.106 37.093 1.00 61.90 132 HIS A N 1
ATOM 1000 C CA . HIS A 1 132 ? -10.515 -25.422 37.884 1.00 69.55 132 HIS A CA 1
ATOM 1001 C C . HIS A 1 132 ? -10.101 -25.349 39.353 1.00 64.58 132 HIS A C 1
ATOM 1002 O O . HIS A 1 132 ? -10.564 -24.422 40.065 1.00 56.71 132 HIS A O 1
ATOM 1009 N N . THR A 1 133 ? -9.178 -26.231 39.740 1.00 62.49 133 THR A N 1
ATOM 1010 C CA . THR A 1 133 ? -8.579 -26.270 41.097 1.00 63.46 133 THR A CA 1
ATOM 1011 C C . THR A 1 133 ? -8.323 -24.833 41.535 1.00 57.95 133 THR A C 1
ATOM 1012 O O . THR A 1 133 ? -8.774 -24.444 42.622 1.00 62.01 133 THR A O 1
ATOM 1016 N N . MET A 1 134 ? -7.669 -24.062 40.685 1.00 56.94 134 MET A N 1
ATOM 1017 C CA . MET A 1 134 ? -7.330 -22.664 41.015 1.00 63.15 134 MET A CA 1
ATOM 1018 C C . MET A 1 134 ? -8.623 -21.861 41.231 1.00 66.46 134 MET A C 1
ATOM 1019 O O . MET A 1 134 ? -8.743 -21.236 42.289 1.00 70.12 134 MET A O 1
ATOM 1024 N N . ARG A 1 135 ? -9.587 -21.899 40.311 1.00 69.80 135 ARG A N 1
ATOM 1025 C CA . ARG A 1 135 ? -10.851 -21.127 40.481 1.00 73.83 135 ARG A CA 1
ATOM 1026 C C . ARG A 1 135 ? -11.484 -21.503 41.826 1.00 64.27 135 ARG A C 1
ATOM 1027 O O . ARG A 1 135 ? -11.919 -20.594 42.529 1.00 65.50 135 ARG A O 1
ATOM 1035 N N . SER A 1 136 ? -11.465 -22.788 42.182 1.00 56.83 136 SER A N 1
ATOM 1036 C CA . SER A 1 136 ? -12.129 -23.364 43.378 1.00 54.04 136 SER A CA 1
ATOM 1037 C C . SER A 1 136 ? -11.496 -22.855 44.681 1.00 58.58 136 SER A C 1
ATOM 1038 O O . SER A 1 136 ? -12.238 -22.197 45.461 1.00 58.00 136 SER A O 1
ATOM 1041 N N . TYR A 1 137 ? -10.207 -23.157 44.925 1.00 60.96 137 TYR A N 1
ATOM 1042 C CA . TYR A 1 137 ? -9.417 -22.668 46.099 1.00 63.89 137 TYR A CA 1
ATOM 1043 C C . TYR A 1 137 ? -9.431 -21.126 46.125 1.00 66.97 137 TYR A C 1
ATOM 1044 O O . TYR A 1 137 ? -9.509 -20.530 47.220 1.00 73.15 137 TYR A O 1
ATOM 1053 N N . PHE A 1 138 ? -9.414 -20.486 44.956 1.00 61.73 138 PHE A N 1
ATOM 1054 C CA . PHE A 1 138 ? -9.506 -19.013 44.807 1.00 61.24 138 PHE A CA 1
ATOM 1055 C C . PHE A 1 138 ? -10.796 -18.511 45.462 1.00 58.29 138 PHE A C 1
ATOM 1056 O O . PHE A 1 138 ? -10.735 -17.599 46.308 1.00 57.31 138 PHE A O 1
ATOM 1064 N N . LYS A 1 139 ? -11.931 -19.089 45.079 1.00 57.45 139 LYS A N 1
ATOM 1065 C CA . LYS A 1 139 ? -13.252 -18.689 45.618 1.00 64.45 139 LYS A CA 1
ATOM 1066 C C . LYS A 1 139 ? -13.281 -18.987 47.120 1.00 65.57 139 LYS A C 1
ATOM 1067 O O . LYS A 1 139 ? -13.493 -18.028 47.905 1.00 62.11 139 LYS A O 1
ATOM 1073 N N . ALA A 1 140 ? -13.044 -20.243 47.516 1.00 65.48 140 ALA A N 1
ATOM 1074 C CA . ALA A 1 140 ? -12.984 -20.660 48.941 1.00 67.74 140 ALA A CA 1
ATOM 1075 C C . ALA A 1 140 ? -12.192 -19.608 49.734 1.00 65.48 140 ALA A C 1
ATOM 1076 O O . ALA A 1 140 ? -12.726 -19.069 50.711 1.00 72.55 140 ALA A O 1
ATOM 1078 N N . SER A 1 141 ? -10.980 -19.288 49.292 1.00 58.20 141 SER A N 1
ATOM 1079 C CA . SER A 1 141 ? -10.092 -18.298 49.941 1.00 57.25 141 SER A CA 1
ATOM 1080 C C . SER A 1 141 ? -10.843 -17.005 50.235 1.00 60.75 141 SER A C 1
ATOM 1081 O O . SER A 1 141 ? -10.920 -16.629 51.413 1.00 56.76 141 SER A O 1
ATOM 1084 N N . LEU A 1 142 ? -11.348 -16.352 49.186 1.00 73.08 142 LEU A N 1
ATOM 1085 C CA . LEU A 1 142 ? -12.038 -15.033 49.271 1.00 75.67 142 LEU A CA 1
ATOM 1086 C C . LEU A 1 142 ? -13.304 -15.167 50.130 1.00 75.77 142 LEU A C 1
ATOM 1087 O O . LEU A 1 142 ? -13.481 -14.333 51.047 1.00 76.53 142 LEU A O 1
ATOM 1092 N N . LEU A 1 143 ? -14.140 -16.178 49.868 1.00 71.07 143 LEU A N 1
ATOM 1093 C CA . LEU A 1 143 ? -15.323 -16.485 50.714 1.00 69.76 143 LEU A CA 1
ATOM 1094 C C . LEU A 1 143 ? -14.854 -16.606 52.167 1.00 65.45 143 LEU A C 1
ATOM 1095 O O . LEU A 1 143 ? -15.237 -15.757 52.975 1.00 69.96 143 LEU A O 1
ATOM 1100 N N . SER A 1 144 ? -14.001 -17.586 52.461 1.00 64.51 144 SER A N 1
ATOM 1101 C CA . SER A 1 144 ? -13.486 -17.907 53.820 1.00 69.46 144 SER A CA 1
ATOM 1102 C C . SER A 1 144 ? -13.021 -16.646 54.565 1.00 72.15 144 SER A C 1
ATOM 1103 O O . SER A 1 144 ? -13.044 -16.676 55.806 1.00 82.21 144 SER A O 1
ATOM 1106 N N . MET A 1 145 ? -12.557 -15.605 53.863 1.00 70.74 145 MET A N 1
ATOM 1107 C CA . MET A 1 145 ? -12.175 -14.301 54.478 1.00 67.98 145 MET A CA 1
ATOM 1108 C C . MET A 1 145 ? -13.443 -13.548 54.874 1.00 73.37 145 MET A C 1
ATOM 1109 O O . MET A 1 145 ? -13.508 -13.052 56.009 1.00 77.45 145 MET A O 1
ATOM 1114 N N . LEU A 1 146 ? -14.388 -13.458 53.933 1.00 76.34 146 LEU A N 1
ATOM 1115 C CA . LEU A 1 146 ? -15.700 -12.777 54.086 1.00 74.23 146 LEU A CA 1
ATOM 1116 C C . LEU A 1 146 ? -16.530 -13.487 55.165 1.00 72.31 146 LEU A C 1
ATOM 1117 O O . LEU A 1 146 ? -17.123 -12.781 55.987 1.00 82.11 146 LEU A O 1
ATOM 1122 N N . VAL A 1 147 ? -16.523 -14.823 55.193 1.00 67.56 147 VAL A N 1
ATOM 1123 C CA . VAL A 1 147 ? -17.396 -15.669 56.065 1.00 72.58 147 VAL A CA 1
ATOM 1124 C C . VAL A 1 147 ? -16.551 -16.718 56.801 1.00 71.04 147 VAL A C 1
ATOM 1125 O O . VAL A 1 147 ? -16.734 -17.930 56.641 1.00 74.85 147 VAL A O 1
ATOM 1129 N N . PRO A 1 148 ? -15.604 -16.287 57.669 1.00 65.00 148 PRO A N 1
ATOM 1130 C CA . PRO A 1 148 ? -14.743 -17.210 58.410 1.00 62.45 148 PRO A CA 1
ATOM 1131 C C . PRO A 1 148 ? -15.478 -18.378 59.070 1.00 59.87 148 PRO A C 1
ATOM 1132 O O . PRO A 1 148 ? -14.874 -19.385 59.262 1.00 59.87 148 PRO A O 1
ATOM 1136 N N . GLU A 1 149 ? -16.749 -18.182 59.415 1.00 69.18 149 GLU A N 1
ATOM 1137 C CA . GLU A 1 149 ? -17.623 -19.191 60.071 1.00 76.08 149 GLU A CA 1
ATOM 1138 C C . GLU A 1 149 ? -17.544 -20.515 59.306 1.00 76.34 149 GLU A C 1
ATOM 1139 O O . GLU A 1 149 ? -17.341 -21.550 59.953 1.00 68.75 149 GLU A O 1
ATOM 1145 N N . HIS A 1 150 ? -17.666 -20.480 57.977 1.00 84.51 150 HIS A N 1
ATOM 1146 C CA . HIS A 1 150 ? -17.766 -21.699 57.127 1.00 89.57 150 HIS A CA 1
ATOM 1147 C C . HIS A 1 150 ? -16.454 -21.994 56.401 1.00 81.04 150 HIS A C 1
ATOM 1148 O O . HIS A 1 150 ? -16.498 -22.760 55.410 1.00 73.49 150 HIS A O 1
ATOM 1155 N N . HIS A 1 151 ? -15.348 -21.410 56.870 1.00 75.33 151 HIS A N 1
ATOM 1156 C CA . HIS A 1 151 ? -13.986 -21.645 56.330 1.00 73.15 151 HIS A CA 1
ATOM 1157 C C . HIS A 1 151 ? -13.853 -23.120 55.963 1.00 67.07 151 HIS A C 1
ATOM 1158 O O . HIS A 1 151 ? -13.847 -23.428 54.767 1.00 60.42 151 HIS A O 1
ATOM 1165 N N . ASP A 1 152 ? -13.816 -23.989 56.970 1.00 66.70 152 ASP A N 1
ATOM 1166 C CA . ASP A 1 152 ? -13.544 -25.441 56.798 1.00 69.88 152 ASP A CA 1
ATOM 1167 C C . ASP A 1 152 ? -14.450 -26.032 55.702 1.00 63.89 152 ASP A C 1
ATOM 1168 O O . ASP A 1 152 ? -13.969 -26.926 54.985 1.00 58.33 152 ASP A O 1
ATOM 1173 N N . ALA A 1 153 ? -15.688 -25.537 55.566 1.00 65.96 153 ALA A N 1
ATOM 1174 C CA . ALA A 1 153 ? -16.733 -26.041 54.640 1.00 71.54 153 ALA A CA 1
ATOM 1175 C C . ALA A 1 153 ? -16.360 -25.747 53.184 1.00 80.36 153 ALA A C 1
ATOM 1176 O O . ALA A 1 153 ? -16.376 -26.708 52.363 1.00 75.86 153 ALA A O 1
ATOM 1178 N N . PHE A 1 154 ? -16.079 -24.463 52.892 1.00 82.75 154 PHE A N 1
ATOM 1179 C CA . PHE A 1 154 ? -15.673 -23.908 51.567 1.00 78.04 154 PHE A CA 1
ATOM 1180 C C . PHE A 1 154 ? -14.452 -24.653 50.994 1.00 82.99 154 PHE A C 1
ATOM 1181 O O . PHE A 1 154 ? -14.366 -24.866 49.764 1.00 84.55 154 PHE A O 1
ATOM 1189 N N . PHE A 1 155 ? -13.499 -24.996 51.862 1.00 82.58 155 PHE A N 1
ATOM 1190 C CA . PHE A 1 155 ? -12.196 -25.598 51.485 1.00 76.97 155 PHE A CA 1
ATOM 1191 C C . PHE A 1 155 ? -12.420 -27.077 51.158 1.00 81.35 155 PHE A C 1
ATOM 1192 O O . PHE A 1 155 ? -11.763 -27.594 50.236 1.00 95.49 155 PHE A O 1
ATOM 1200 N N . ALA A 1 156 ? -13.339 -27.737 51.859 1.00 81.94 156 ALA A N 1
ATOM 1201 C CA . ALA A 1 156 ? -13.737 -29.127 51.541 1.00 85.27 156 ALA A CA 1
ATOM 1202 C C . ALA A 1 156 ? -14.519 -29.117 50.220 1.00 77.99 156 ALA A C 1
ATOM 1203 O O . ALA A 1 156 ? -14.456 -30.128 49.489 1.00 73.48 156 ALA A O 1
ATOM 1205 N N . ARG A 1 157 ? -15.223 -28.017 49.933 1.00 69.74 157 ARG A N 1
ATOM 1206 C CA . ARG A 1 157 ? -15.964 -27.813 48.660 1.00 69.27 157 ARG A CA 1
ATOM 1207 C C . ARG A 1 157 ? -14.935 -27.721 47.538 1.00 69.55 157 ARG A C 1
ATOM 1208 O O . ARG A 1 157 ? -15.135 -28.372 46.492 1.00 77.38 157 ARG A O 1
ATOM 1216 N N . ALA A 1 158 ? -13.881 -26.930 47.741 1.00 59.21 158 ALA A N 1
ATOM 1217 C CA . ALA A 1 158 ? -12.881 -26.684 46.688 1.00 53.39 158 ALA A CA 1
ATOM 1218 C C . ALA A 1 158 ? -12.171 -28.004 46.396 1.00 53.17 158 ALA A C 1
ATOM 1219 O O . ALA A 1 158 ? -11.945 -28.259 45.213 1.00 56.99 158 ALA A O 1
ATOM 1221 N N . GLU A 1 159 ? -11.910 -28.830 47.418 1.00 56.63 159 GLU A N 1
ATOM 1222 C CA . GLU A 1 159 ? -11.327 -30.197 47.270 1.00 65.67 159 GLU A CA 1
ATOM 1223 C C . GLU A 1 159 ? -12.244 -31.050 46.371 1.00 63.90 159 GLU A C 1
ATOM 1224 O O . GLU A 1 159 ? -11.772 -31.517 45.325 1.00 59.92 159 GLU A O 1
ATOM 1230 N N . GLU A 1 160 ? -13.512 -31.242 46.739 1.00 73.11 160 GLU A N 1
ATOM 1231 C CA . GLU A 1 160 ? -14.496 -32.015 45.926 1.00 81.38 160 GLU A CA 1
ATOM 1232 C C . GLU A 1 160 ? -14.235 -31.718 44.448 1.00 74.91 160 GLU A C 1
ATOM 1233 O O . GLU A 1 160 ? -13.977 -32.670 43.698 1.00 66.75 160 GLU A O 1
ATOM 1239 N N . HIS A 1 161 ? -14.285 -30.424 44.096 1.00 84.30 161 HIS A N 1
ATOM 1240 C CA . HIS A 1 161 ? -14.096 -29.838 42.736 1.00 85.81 161 HIS A CA 1
ATOM 1241 C C . HIS A 1 161 ? -12.747 -30.285 42.167 1.00 80.98 161 HIS A C 1
ATOM 1242 O O . HIS A 1 161 ? -12.746 -31.193 41.311 1.00 71.87 161 HIS A O 1
ATOM 1249 N N . ALA A 1 162 ? -11.651 -29.690 42.653 1.00 81.65 162 ALA A N 1
ATOM 1250 C CA . ALA A 1 162 ? -10.256 -30.090 42.344 1.00 84.66 162 ALA A CA 1
ATOM 1251 C C . ALA A 1 162 ? -10.198 -31.591 42.006 1.00 86.23 162 ALA A C 1
ATOM 1252 O O . ALA A 1 162 ? -9.855 -31.928 40.850 1.00 96.00 162 ALA A O 1
ATOM 1254 N N . GLN A 1 163 ? -10.544 -32.467 42.951 1.00 75.78 163 GLN A N 1
ATOM 1255 C CA . GLN A 1 163 ? -10.423 -33.934 42.754 1.00 68.23 163 GLN A CA 1
ATOM 1256 C C . GLN A 1 163 ? -11.250 -34.367 41.546 1.00 63.71 163 GLN A C 1
ATOM 1257 O O . GLN A 1 163 ? -10.752 -35.214 40.800 1.00 68.87 163 GLN A O 1
ATOM 1263 N N . SER A 1 164 ? -12.441 -33.798 41.338 1.00 61.01 164 SER A N 1
ATOM 1264 C CA . SER A 1 164 ? -13.363 -34.222 40.246 1.00 61.92 164 SER A CA 1
ATOM 1265 C C . SER A 1 164 ? -12.579 -34.354 38.928 1.00 61.47 164 SER A C 1
ATOM 1266 O O . SER A 1 164 ? -12.963 -35.198 38.101 1.00 59.92 164 SER A O 1
ATOM 1269 N N . ARG A 1 165 ? -11.486 -33.596 38.778 1.00 64.24 165 ARG A N 1
ATOM 1270 C CA . ARG A 1 165 ? -10.674 -33.495 37.535 1.00 62.34 165 ARG A CA 1
ATOM 1271 C C . ARG A 1 165 ? -9.789 -34.732 37.367 1.00 60.29 165 ARG A C 1
ATOM 1272 O O . ARG A 1 165 ? -9.731 -35.233 36.237 1.00 65.84 165 ARG A O 1
ATOM 1280 N N . VAL A 1 166 ? -9.104 -35.185 38.423 1.00 60.62 166 VAL A N 1
ATOM 1281 C CA . VAL A 1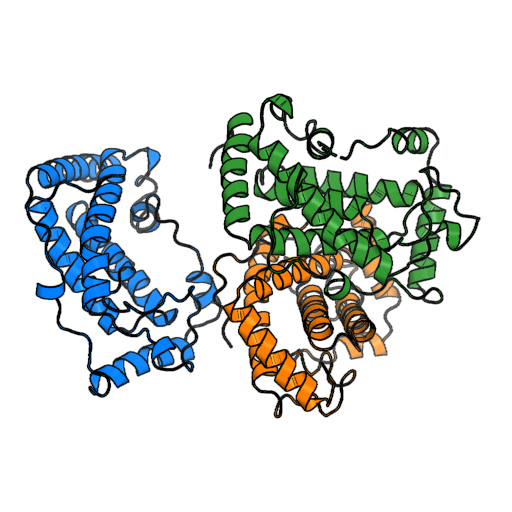 166 ? -8.283 -36.441 38.411 1.00 62.53 166 VAL A CA 1
ATOM 1282 C C . VAL A 1 166 ? -9.199 -37.628 38.082 1.00 59.83 166 VAL A C 1
ATOM 1283 O O . VAL A 1 166 ? -8.794 -38.478 37.249 1.00 58.28 166 VAL A O 1
ATOM 1287 N N . LEU A 1 167 ? -10.376 -37.678 38.719 1.00 57.57 167 LEU A N 1
ATOM 1288 C CA . LEU A 1 167 ? -11.449 -38.657 38.422 1.00 60.84 167 LEU A CA 1
ATOM 1289 C C . LEU A 1 167 ? -11.730 -38.636 36.914 1.00 65.65 167 LEU A C 1
ATOM 1290 O O . LEU A 1 167 ? -11.530 -39.678 36.246 1.00 71.63 167 LEU A O 1
ATOM 1295 N N . ALA A 1 168 ? -12.121 -37.465 36.408 1.00 68.60 168 ALA A N 1
ATOM 1296 C CA . ALA A 1 168 ? -12.506 -37.188 35.004 1.00 67.54 168 ALA A CA 1
ATOM 1297 C C . ALA A 1 168 ? -11.390 -37.563 34.028 1.00 72.11 168 ALA A C 1
ATOM 1298 O O . ALA A 1 168 ? -11.722 -37.869 32.881 1.00 89.25 168 ALA A O 1
ATOM 1300 N N . GLY A 1 169 ? -10.124 -37.489 34.446 1.00 74.68 169 GLY A N 1
ATOM 1301 C CA . GLY A 1 169 ? -8.963 -37.941 33.652 1.00 68.75 169 GLY A CA 1
ATOM 1302 C C . GLY A 1 169 ? -8.247 -36.790 32.964 1.00 61.50 169 GLY A C 1
ATOM 1303 O O . GLY A 1 169 ? -7.302 -37.068 32.213 1.00 59.33 169 GLY A O 1
ATOM 1304 N N . VAL A 1 170 ? -8.662 -35.541 33.202 1.00 60.89 170 VAL A N 1
ATOM 1305 C CA . VAL A 1 170 ? -8.143 -34.344 32.461 1.00 63.24 170 VAL A CA 1
ATOM 1306 C C . VAL A 1 170 ? -6.974 -33.722 33.251 1.00 62.21 170 VAL A C 1
ATOM 1307 O O . VAL A 1 170 ? -6.312 -32.794 32.711 1.00 59.33 170 VAL A O 1
ATOM 1311 N N . HIS A 1 171 ? -6.679 -34.225 34.455 1.00 59.06 171 HIS A N 1
ATOM 1312 C CA . HIS A 1 171 ? -5.571 -33.694 35.288 1.00 61.77 171 HIS A CA 1
ATOM 1313 C C . HIS A 1 171 ? -4.956 -34.773 36.164 1.00 62.19 171 HIS A C 1
ATOM 1314 O O . HIS A 1 171 ? -5.724 -35.613 36.655 1.00 67.31 171 HIS A O 1
ATOM 1321 N N . PHE A 1 172 ? -3.638 -34.683 36.375 1.00 64.25 172 PHE A N 1
ATOM 1322 C CA . PHE A 1 172 ? -2.871 -35.431 37.410 1.00 71.85 172 PHE A CA 1
ATOM 1323 C C . PHE A 1 172 ? -2.989 -34.748 38.778 1.00 67.50 172 PHE A C 1
ATOM 1324 O O . PHE A 1 172 ? -3.211 -33.540 38.856 1.00 65.62 172 PHE A O 1
ATOM 1332 N N . PRO A 1 173 ? -2.824 -35.475 39.912 1.00 63.20 173 PRO A N 1
ATOM 1333 C CA . PRO A 1 173 ? -2.814 -34.848 41.238 1.00 65.29 173 PRO A CA 1
ATOM 1334 C C . PRO A 1 173 ? -1.912 -33.610 41.392 1.00 67.95 173 PRO A C 1
ATOM 1335 O O . PRO A 1 173 ? -2.346 -32.675 42.073 1.00 68.81 173 PRO A O 1
ATOM 1339 N N . SER A 1 174 ? -0.720 -33.607 40.775 1.00 70.00 174 SER A N 1
ATOM 1340 C CA . SER A 1 174 ? 0.279 -32.501 40.885 1.00 68.37 174 SER A CA 1
ATOM 1341 C C . SER A 1 174 ? -0.236 -31.252 40.160 1.00 68.70 174 SER A C 1
ATOM 1342 O O . SER A 1 174 ? 0.187 -30.125 40.525 1.00 60.30 174 SER A O 1
ATOM 1345 N N . ASP A 1 175 ? -1.116 -31.446 39.172 1.00 68.92 175 ASP A N 1
ATOM 1346 C CA . ASP A 1 175 ? -1.778 -30.326 38.460 1.00 69.48 175 ASP A CA 1
ATOM 1347 C C . ASP A 1 175 ? -2.558 -29.537 39.512 1.00 67.01 175 ASP A C 1
ATOM 1348 O O . ASP A 1 175 ? -2.435 -28.294 39.527 1.00 59.40 175 ASP A O 1
ATOM 1353 N N . LEU A 1 176 ? -3.249 -30.259 40.404 1.00 72.58 176 LEU A N 1
ATOM 1354 C CA . LEU A 1 176 ? -4.080 -29.678 41.497 1.00 74.18 176 LEU A CA 1
ATOM 1355 C C . LEU A 1 176 ? -3.154 -28.925 42.466 1.00 70.97 176 LEU A C 1
ATOM 1356 O O . LEU A 1 176 ? -3.452 -27.753 42.843 1.00 68.72 176 LEU A O 1
ATOM 1361 N N . GLU A 1 177 ? -2.043 -29.551 42.831 1.00 64.02 177 GLU A N 1
ATOM 1362 C CA . GLU A 1 177 ? -1.095 -28.934 43.779 1.00 71.65 177 GLU A CA 1
ATOM 1363 C C . GLU A 1 177 ? -0.782 -27.538 43.227 1.00 65.70 177 GLU A C 1
ATOM 1364 O O . GLU A 1 177 ? -0.806 -26.566 43.988 1.00 65.16 177 GLU A O 1
ATOM 1370 N N . GLY A 1 178 ? -0.612 -27.420 41.916 1.00 71.20 178 GLY A N 1
ATOM 1371 C CA . GLY A 1 178 ? -0.286 -26.130 41.272 1.00 74.26 178 GLY A CA 1
ATOM 1372 C C . GLY A 1 178 ? -1.422 -25.133 41.381 1.00 62.37 178 GLY A C 1
ATOM 1373 O O . GLY A 1 178 ? -1.174 -24.003 41.805 1.00 54.59 178 GLY A O 1
ATOM 1374 N N . GLY A 1 179 ? -2.627 -25.544 40.999 1.00 58.44 179 GLY A N 1
ATOM 1375 C CA . GLY A 1 179 ? -3.818 -24.687 41.069 1.00 64.01 179 GLY A CA 1
ATOM 1376 C C . GLY A 1 179 ? -3.976 -24.110 42.458 1.00 68.10 179 GLY A C 1
ATOM 1377 O O . GLY A 1 179 ? -4.359 -22.924 42.563 1.00 69.32 179 GLY A O 1
ATOM 1378 N N . GLN A 1 180 ? -3.664 -24.921 43.477 1.00 68.83 180 GLN A N 1
ATOM 1379 C CA . GLN A 1 180 ? -3.830 -24.594 44.919 1.00 64.92 180 GLN A CA 1
ATOM 1380 C C . GLN A 1 180 ? -2.889 -23.430 45.278 1.00 60.03 180 GLN A C 1
ATOM 1381 O O . GLN A 1 180 ? -3.354 -22.376 45.798 1.00 56.20 180 GLN A O 1
ATOM 1387 N N . THR A 1 181 ? -1.606 -23.599 44.963 1.00 57.35 181 THR A N 1
ATOM 1388 C CA . THR A 1 181 ? -0.503 -22.655 45.300 1.00 58.88 181 THR A CA 1
ATOM 1389 C C . THR A 1 181 ? -0.769 -21.308 44.610 1.00 53.40 181 THR A C 1
ATOM 1390 O O . THR A 1 181 ? -0.488 -20.259 45.206 1.00 44.73 181 THR A O 1
ATOM 1394 N N . ALA A 1 182 ? -1.280 -21.363 43.382 1.00 59.27 182 ALA A N 1
ATOM 1395 C CA . ALA A 1 182 ? -1.434 -20.212 42.465 1.00 64.39 182 ALA A CA 1
ATOM 1396 C C . ALA A 1 182 ? -2.562 -19.331 42.999 1.00 67.30 182 ALA A C 1
ATOM 1397 O O . ALA A 1 182 ? -2.360 -18.098 43.167 1.00 61.39 182 ALA A O 1
ATOM 1399 N N . ALA A 1 183 ? -3.704 -19.975 43.259 1.00 69.14 183 ALA A N 1
ATOM 1400 C CA . ALA A 1 183 ? -4.906 -19.375 43.874 1.00 66.40 183 ALA A CA 1
ATOM 1401 C C . ALA A 1 183 ? -4.444 -18.470 45.005 1.00 61.85 183 ALA A C 1
ATOM 1402 O O . ALA A 1 183 ? -4.898 -17.304 45.045 1.00 57.63 183 ALA A O 1
ATOM 1404 N N . ALA A 1 184 ? -3.559 -19.007 45.856 1.00 59.35 184 ALA A N 1
ATOM 1405 C CA . ALA A 1 184 ? -2.945 -18.275 46.985 1.00 62.20 184 ALA A CA 1
ATOM 1406 C C . ALA A 1 184 ? -2.330 -16.986 46.429 1.00 63.64 184 ALA A C 1
ATOM 1407 O O . ALA A 1 184 ? -2.938 -15.902 46.603 1.00 58.37 184 ALA A O 1
ATOM 1409 N N . ALA A 1 185 ? -1.217 -17.119 45.705 1.00 66.97 185 ALA A N 1
ATOM 1410 C CA . ALA A 1 185 ? -0.448 -15.993 45.139 1.00 64.63 185 ALA A CA 1
ATOM 1411 C C . ALA A 1 185 ? -1.424 -14.926 44.633 1.00 62.61 185 ALA A C 1
ATOM 1412 O O . ALA A 1 185 ? -1.260 -13.762 45.008 1.00 63.50 185 ALA A O 1
ATOM 1414 N N . LEU A 1 186 ? -2.431 -15.309 43.850 1.00 63.22 186 LEU A N 1
ATOM 1415 C CA . LEU A 1 186 ? -3.315 -14.326 43.164 1.00 69.28 186 LEU A CA 1
ATOM 1416 C C . LEU A 1 186 ? -4.137 -13.539 44.183 1.00 68.50 186 LEU A C 1
ATOM 1417 O O . LEU A 1 186 ? -4.300 -12.316 43.991 1.00 69.19 186 LEU A O 1
ATOM 1422 N N . VAL A 1 187 ? -4.690 -14.237 45.175 1.00 64.26 187 VAL A N 1
ATOM 1423 C CA . VAL A 1 187 ? -5.531 -13.627 46.243 1.00 59.88 187 VAL A CA 1
ATOM 1424 C C . VAL A 1 187 ? -4.711 -12.532 46.944 1.00 60.71 187 VAL A C 1
ATOM 1425 O O . VAL A 1 187 ? -5.160 -11.370 47.001 1.00 57.11 187 VAL A O 1
ATOM 1429 N N . ALA A 1 188 ? -3.522 -12.884 47.421 1.00 61.45 188 ALA A N 1
ATOM 1430 C CA . ALA A 1 188 ? -2.623 -11.982 48.175 1.00 59.92 188 ALA A CA 1
ATOM 1431 C C . ALA A 1 188 ? -2.383 -10.728 47.352 1.00 56.08 188 ALA A C 1
ATOM 1432 O O . ALA A 1 188 ? -2.415 -9.621 47.939 1.00 55.64 188 ALA A O 1
ATOM 1434 N N . SER A 1 189 ? -2.138 -10.955 46.058 1.00 56.14 189 SER A N 1
ATOM 1435 C CA . SER A 1 189 ? -1.652 -9.961 45.070 1.00 60.59 189 SER A CA 1
ATOM 1436 C C . SER A 1 189 ? -2.800 -9.010 44.787 1.00 60.17 189 SER A C 1
ATOM 1437 O O . SER A 1 189 ? -2.552 -7.816 44.583 1.00 65.23 189 SER A O 1
ATOM 1440 N N . LEU A 1 190 ? -4.008 -9.552 44.866 1.00 62.87 190 LEU A N 1
ATOM 1441 C CA . LEU A 1 190 ? -5.271 -8.893 44.466 1.00 66.42 190 LEU A CA 1
ATOM 1442 C C . LEU A 1 190 ? -5.741 -7.950 45.589 1.00 64.11 190 LEU A C 1
ATOM 1443 O O . LEU A 1 190 ? -6.111 -6.805 45.284 1.00 60.90 190 LEU A O 1
ATOM 1448 N N . LEU A 1 191 ? -5.702 -8.399 46.846 1.00 66.76 191 LEU A N 1
ATOM 1449 C CA . LEU A 1 191 ? -6.271 -7.658 48.007 1.00 68.87 191 LEU A CA 1
ATOM 1450 C C . LEU A 1 191 ? -5.240 -6.657 48.527 1.00 68.13 191 LEU A C 1
ATOM 1451 O O . LEU A 1 191 ? -5.627 -5.741 49.281 1.00 62.19 191 LEU A O 1
ATOM 1456 N N . ALA A 1 192 ? -3.981 -6.833 48.126 1.00 69.21 192 ALA A N 1
ATOM 1457 C CA . ALA A 1 192 ? -2.885 -5.867 48.347 1.00 69.67 192 ALA A CA 1
ATOM 1458 C C . ALA A 1 192 ? -3.252 -4.507 47.729 1.00 69.30 192 ALA A C 1
ATOM 1459 O O . ALA A 1 192 ? -2.938 -3.465 48.358 1.00 71.69 192 ALA A O 1
ATOM 1461 N N . ASP A 1 193 ? -3.886 -4.513 46.548 1.00 68.65 193 ASP A N 1
ATOM 1462 C CA . ASP A 1 193 ? -4.379 -3.291 45.858 1.00 67.56 193 ASP A CA 1
ATOM 1463 C C . ASP A 1 193 ? -5.516 -2.700 46.671 1.00 68.91 193 ASP A C 1
ATOM 1464 O O . ASP A 1 193 ? -6.574 -3.308 46.780 1.00 65.42 193 ASP A O 1
ATOM 1469 N N . PRO A 1 194 ? -5.347 -1.481 47.221 1.00 76.48 194 PRO A N 1
ATOM 1470 C CA . PRO A 1 194 ? -6.352 -0.910 48.114 1.00 78.03 194 PRO A CA 1
ATOM 1471 C C . PRO A 1 194 ? -7.687 -0.551 47.433 1.00 71.85 194 PRO A C 1
ATOM 1472 O O . PRO A 1 194 ? -8.660 -0.494 48.155 1.00 68.29 194 PRO A O 1
ATOM 1476 N N . ALA A 1 195 ? -7.725 -0.351 46.107 1.00 72.91 195 ALA A N 1
ATOM 1477 C CA . ALA A 1 195 ? -8.983 -0.163 45.337 1.00 77.60 195 ALA A CA 1
ATOM 1478 C C . ALA A 1 195 ? -9.800 -1.457 45.424 1.00 81.40 195 ALA A C 1
ATOM 1479 O O . ALA A 1 195 ? -11.006 -1.399 45.760 1.00 83.76 195 ALA A O 1
ATOM 1481 N N . VAL A 1 196 ? -9.146 -2.592 45.181 1.00 81.93 196 VAL A N 1
ATOM 1482 C CA . VAL A 1 196 ? -9.765 -3.944 45.296 1.00 80.20 196 VAL A CA 1
ATOM 1483 C C . VAL A 1 196 ? -10.142 -4.181 46.765 1.00 70.31 196 VAL A C 1
ATOM 1484 O O . VAL A 1 196 ? -11.277 -4.603 47.012 1.00 66.96 196 VAL A O 1
ATOM 1488 N N . ALA A 1 197 ? -9.225 -3.888 47.691 1.00 69.04 197 ALA A N 1
ATOM 1489 C CA . ALA A 1 197 ? -9.374 -4.073 49.157 1.00 76.76 197 ALA A CA 1
ATOM 1490 C C . ALA A 1 197 ? -10.607 -3.331 49.682 1.00 78.57 197 ALA A C 1
ATOM 1491 O O . ALA A 1 197 ? -11.313 -3.891 50.555 1.00 67.03 197 ALA A O 1
ATOM 1493 N N . ALA A 1 198 ? -10.818 -2.105 49.189 1.00 88.47 198 ALA A N 1
ATOM 1494 C CA . ALA A 1 198 ? -12.026 -1.271 49.406 1.00 90.21 198 ALA A CA 1
ATOM 1495 C C . ALA A 1 198 ? -13.293 -2.045 49.022 1.00 90.94 198 ALA A C 1
ATOM 1496 O O . ALA A 1 198 ? -14.159 -2.234 49.908 1.00 94.70 198 ALA A O 1
ATOM 1498 N N . ASP A 1 199 ? -13.389 -2.461 47.752 1.00 84.46 199 ASP A N 1
ATOM 1499 C CA . ASP A 1 199 ? -14.566 -3.177 47.179 1.00 87.62 199 ASP A CA 1
ATOM 1500 C C . ASP A 1 199 ? -14.870 -4.441 48.001 1.00 83.28 199 ASP A C 1
ATOM 1501 O O . ASP A 1 199 ? -16.079 -4.720 48.274 1.00 81.56 199 ASP A O 1
ATOM 1506 N N . PHE A 1 200 ? -13.818 -5.165 48.388 1.00 68.41 200 PHE A N 1
ATOM 1507 C CA . PHE A 1 200 ? -13.916 -6.444 49.121 1.00 67.69 200 PHE A CA 1
ATOM 1508 C C . PHE A 1 200 ? -14.449 -6.176 50.533 1.00 75.92 200 PHE A C 1
ATOM 1509 O O . PHE A 1 200 ? -15.085 -7.091 51.111 1.00 81.09 200 PHE A O 1
ATOM 1517 N N . ALA A 1 201 ? -14.226 -4.971 51.073 1.00 82.16 201 ALA A N 1
ATOM 1518 C CA . ALA A 1 201 ? -14.792 -4.539 52.377 1.00 84.82 201 ALA A CA 1
ATOM 1519 C C . ALA A 1 201 ? -16.313 -4.385 52.231 1.00 87.10 201 ALA A C 1
ATOM 1520 O O . ALA A 1 201 ? -17.056 -5.060 52.988 1.00 83.87 201 ALA A O 1
ATOM 1522 N N . ALA A 1 202 ? -16.745 -3.565 51.263 1.00 85.83 202 ALA A N 1
ATOM 1523 C CA . ALA A 1 202 ? -18.159 -3.364 50.863 1.00 85.89 202 ALA A CA 1
ATOM 1524 C C . ALA A 1 202 ? -18.840 -4.724 50.641 1.00 86.11 202 ALA A C 1
ATOM 1525 O O . ALA A 1 202 ? -20.032 -4.870 50.989 1.00 99.77 202 ALA A O 1
ATOM 1527 N N . VAL A 1 203 ? -18.121 -5.692 50.085 1.00 70.12 203 VAL A N 1
ATOM 1528 C CA . VAL A 1 203 ? -18.670 -7.048 49.848 1.00 69.15 203 VAL A CA 1
ATOM 1529 C C . VAL A 1 203 ? -18.780 -7.808 51.170 1.00 76.13 203 VAL A C 1
ATOM 1530 O O . VAL A 1 203 ? -19.685 -8.654 51.260 1.00 84.10 203 VAL A O 1
ATOM 1534 N N . ARG A 1 204 ? -17.905 -7.563 52.150 1.00 84.75 204 ARG A N 1
ATOM 1535 C CA . ARG A 1 204 ? -18.044 -8.227 53.478 1.00 95.88 204 ARG A CA 1
ATOM 1536 C C . ARG A 1 204 ? -19.371 -7.769 54.098 1.00 95.36 204 ARG A C 1
ATOM 1537 O O . ARG A 1 204 ? -20.151 -8.652 54.515 1.00 89.17 204 ARG A O 1
ATOM 1545 N N . GLU A 1 205 ? -19.637 -6.454 54.109 1.00 92.86 205 GLU A N 1
ATOM 1546 C CA . GLU A 1 205 ? -20.892 -5.854 54.651 1.00 88.96 205 GLU A CA 1
ATOM 1547 C C . GLU A 1 205 ? -22.097 -6.409 53.876 1.00 87.25 205 GLU A C 1
ATOM 1548 O O . GLU A 1 205 ? -22.958 -7.042 54.512 1.00 95.26 205 GLU A O 1
ATOM 1554 N N . GLU A 1 206 ? -22.153 -6.217 52.556 1.00 78.89 206 GLU A N 1
ATOM 1555 C CA . GLU A 1 206 ? -23.275 -6.724 51.723 1.00 82.65 206 GLU A CA 1
ATOM 1556 C C . GLU A 1 206 ? -23.606 -8.163 52.147 1.00 80.42 206 GLU A C 1
ATOM 1557 O O . GLU A 1 206 ? -24.747 -8.393 52.582 1.00 78.38 206 GLU A O 1
ATOM 1563 N N . LEU A 1 207 ? -22.627 -9.073 52.068 1.00 88.34 207 LEU A N 1
ATOM 1564 C CA . LEU A 1 207 ? -22.822 -10.553 52.140 1.00 91.87 207 LEU A CA 1
ATOM 1565 C C . LEU A 1 207 ? -23.132 -11.007 53.576 1.00 87.36 207 LEU A C 1
ATOM 1566 O O . LEU A 1 207 ? -23.947 -11.946 53.735 1.00 78.94 207 LEU A O 1
ATOM 1571 N N . ARG A 1 208 ? -22.490 -10.403 54.581 1.00 86.82 208 ARG A N 1
ATOM 1572 C CA . ARG A 1 208 ? -22.699 -10.762 56.013 1.00 88.78 208 ARG A CA 1
ATOM 1573 C C . ARG A 1 208 ? -24.059 -10.206 56.441 1.00 85.13 208 ARG A C 1
ATOM 1574 O O . ARG A 1 208 ? -24.849 -10.971 57.024 1.00 86.01 208 ARG A O 1
ATOM 1582 N N . GLY A 1 209 ? -24.305 -8.932 56.123 1.00 80.98 209 GLY A N 1
ATOM 1583 C CA . GLY A 1 209 ? -25.590 -8.239 56.309 1.00 79.85 209 GLY A CA 1
ATOM 1584 C C . GLY A 1 209 ? -26.723 -9.004 55.660 1.00 75.64 209 GLY A C 1
ATOM 1585 O O . GLY A 1 209 ? -27.724 -9.212 56.326 1.00 92.50 209 GLY A O 1
ATOM 1586 N N . ALA A 1 210 ? -26.553 -9.437 54.416 1.00 72.35 210 ALA A N 1
ATOM 1587 C CA . ALA A 1 210 ? -27.488 -10.331 53.695 1.00 78.10 210 ALA A CA 1
ATOM 1588 C C . ALA A 1 210 ? -27.676 -11.665 54.434 1.00 87.94 210 ALA A C 1
ATOM 1589 O O . ALA A 1 210 ? -28.782 -12.247 54.343 1.00 96.40 210 ALA A O 1
ATOM 1591 N N . LEU A 1 211 ? -26.633 -12.165 55.104 1.00 98.00 211 LEU A N 1
ATOM 1592 C CA . LEU A 1 211 ? -26.661 -13.474 55.819 1.00 101.90 211 LEU A CA 1
ATOM 1593 C C . LEU A 1 211 ? -26.969 -13.273 57.307 1.00 98.89 211 LEU A C 1
ATOM 1594 O O . LEU A 1 211 ? -27.111 -14.289 58.006 1.00 102.11 211 LEU A O 1
ATOM 1599 N N . GLY A 1 212 ? -27.082 -12.023 57.765 1.00 100.85 212 GLY A N 1
ATOM 1600 C CA . GLY A 1 212 ? -27.249 -11.680 59.190 1.00 99.07 212 GLY A CA 1
ATOM 1601 C C . GLY A 1 212 ? -26.139 -12.293 60.023 1.00 97.48 212 GLY A C 1
ATOM 1602 O O . GLY A 1 212 ? -26.425 -13.230 60.785 1.00 96.42 212 GLY A O 1
ATOM 1603 N N . LEU A 1 213 ? -24.902 -11.829 59.833 1.00 98.65 213 LEU A N 1
ATOM 1604 C CA . LEU A 1 213 ? -23.732 -12.198 60.676 1.00 98.37 213 LEU A CA 1
ATOM 1605 C C . LEU A 1 213 ? -23.204 -10.912 61.310 1.00 95.72 213 LEU A C 1
ATOM 1606 O O . LEU A 1 213 ? -23.366 -9.841 60.728 1.00 99.40 213 LEU A O 1
ATOM 1611 N N . PRO A 1 214 ? -22.616 -10.963 62.531 1.00 91.69 214 PRO A N 1
ATOM 1612 C CA . PRO A 1 214 ? -22.212 -9.743 63.250 1.00 95.12 214 PRO A CA 1
ATOM 1613 C C . PRO A 1 214 ? -20.947 -9.007 62.736 1.00 95.53 214 PRO A C 1
ATOM 1614 O O . PRO A 1 214 ? -20.908 -8.681 61.565 1.00 87.51 214 PRO A O 1
ATOM 1618 N N . LYS A 1 215 ? -19.993 -8.670 63.624 1.00 98.40 215 LYS A N 1
ATOM 1619 C CA . LYS A 1 215 ? -18.662 -8.059 63.330 1.00 88.30 215 LYS A CA 1
ATOM 1620 C C . LYS A 1 215 ? -18.616 -7.572 61.877 1.00 88.29 215 LYS A C 1
ATOM 1621 O O . LYS A 1 215 ? -19.126 -6.511 61.538 1.00 85.75 215 LYS A O 1
ATOM 1627 N N . ALA B 1 4 ? -16.287 -49.857 31.567 1.00 83.53 4 ALA B N 1
ATOM 1628 C CA . ALA B 1 4 ? -16.324 -49.157 30.228 1.00 84.97 4 ALA B CA 1
ATOM 1629 C C . ALA B 1 4 ? -16.855 -47.726 30.393 1.00 77.95 4 ALA B C 1
ATOM 1630 O O . ALA B 1 4 ? -17.817 -47.550 31.160 1.00 72.94 4 ALA B O 1
ATOM 1632 N N . ALA B 1 5 ? -16.256 -46.751 29.693 1.00 74.74 5 ALA B N 1
ATOM 1633 C CA . ALA B 1 5 ? -16.411 -45.296 29.958 1.00 78.95 5 ALA B CA 1
ATOM 1634 C C . ALA B 1 5 ? -17.077 -44.579 28.784 1.00 81.69 5 ALA B C 1
ATOM 1635 O O . ALA B 1 5 ? -16.808 -44.892 27.626 1.00 79.44 5 ALA B O 1
ATOM 1637 N N . PRO B 1 6 ? -17.913 -43.542 29.039 1.00 77.72 6 PRO B N 1
ATOM 1638 C CA . PRO B 1 6 ? -18.589 -42.821 27.961 1.00 76.50 6 PRO B CA 1
ATOM 1639 C C . PRO B 1 6 ? -17.583 -42.047 27.097 1.00 75.12 6 PRO B C 1
ATOM 1640 O O . PRO B 1 6 ? -16.470 -41.881 27.524 1.00 73.75 6 PRO B O 1
ATOM 1644 N N . TYR B 1 7 ? -17.982 -41.667 25.882 1.00 77.03 7 TYR B N 1
ATOM 1645 C CA . TYR B 1 7 ? -17.239 -40.715 25.022 1.00 68.36 7 TYR B CA 1
ATOM 1646 C C . TYR B 1 7 ? -17.514 -39.344 25.608 1.00 65.68 7 TYR B C 1
ATOM 1647 O O . TYR B 1 7 ? -18.635 -39.053 26.005 1.00 64.00 7 TYR B O 1
ATOM 1656 N N . PRO B 1 8 ? -16.485 -38.496 25.759 1.00 69.45 8 PRO B N 1
ATOM 1657 C CA . PRO B 1 8 ? -16.656 -37.217 26.434 1.00 74.68 8 PRO B CA 1
ATOM 1658 C C . PRO B 1 8 ? -17.342 -36.203 25.507 1.00 77.64 8 PRO B C 1
ATOM 1659 O O . PRO B 1 8 ? -16.702 -35.234 25.141 1.00 84.68 8 PRO B O 1
ATOM 1663 N N . LEU B 1 9 ? -18.619 -36.442 25.172 1.00 80.01 9 LEU B N 1
ATOM 1664 C CA . LEU B 1 9 ? -19.461 -35.517 24.357 1.00 81.01 9 LEU B CA 1
ATOM 1665 C C . LEU B 1 9 ? -19.589 -34.170 25.071 1.00 77.91 9 LEU B C 1
ATOM 1666 O O . LEU B 1 9 ? -20.015 -34.155 26.254 1.00 68.09 9 LEU B O 1
ATOM 1671 N N . ALA B 1 10 ? -19.287 -33.084 24.358 1.00 77.49 10 ALA B N 1
ATOM 1672 C CA . ALA B 1 10 ? -19.389 -31.702 24.881 1.00 83.75 10 ALA B CA 1
ATOM 1673 C C . ALA B 1 10 ? -20.867 -31.348 25.085 1.00 83.63 10 ALA B C 1
ATOM 1674 O O . ALA B 1 10 ? -21.200 -30.749 26.133 1.00 78.15 10 ALA B O 1
ATOM 1676 N N . HIS B 1 11 ? -21.718 -31.725 24.124 1.00 86.52 11 HIS B N 1
ATOM 1677 C CA . HIS B 1 11 ? -23.151 -31.342 24.064 1.00 80.39 11 HIS B CA 1
ATOM 1678 C C . HIS B 1 11 ? -24.031 -32.559 23.783 1.00 82.96 11 HIS B C 1
ATOM 1679 O O . HIS B 1 11 ? -24.544 -32.676 22.672 1.00 76.58 11 HIS B O 1
ATOM 1686 N N . PRO B 1 12 ? -24.231 -33.505 24.741 1.00 81.45 12 PRO B N 1
ATOM 1687 C CA . PRO B 1 12 ? -25.200 -34.581 24.553 1.00 77.32 12 PRO B CA 1
ATOM 1688 C C . PRO B 1 12 ? -26.589 -33.973 24.397 1.00 70.73 12 PRO B C 1
ATOM 1689 O O . PRO B 1 12 ? -26.830 -32.848 24.843 1.00 66.36 12 PRO B O 1
ATOM 1693 N N . PRO B 1 13 ? -27.527 -34.701 23.754 1.00 64.88 13 PRO B N 1
ATOM 1694 C CA . PRO B 1 13 ? -28.879 -34.202 23.532 1.00 68.79 13 PRO B CA 1
ATOM 1695 C C . PRO B 1 13 ? -29.774 -34.446 24.750 1.00 77.82 13 PRO B C 1
ATOM 1696 O O . PRO B 1 13 ? -29.651 -35.505 25.359 1.00 90.09 13 PRO B O 1
ATOM 1700 N N . ARG B 1 14 ? -30.643 -33.486 25.067 1.00 72.56 14 ARG B N 1
ATOM 1701 C CA . ARG B 1 14 ? -31.685 -33.631 26.111 1.00 71.51 14 ARG B CA 1
ATOM 1702 C C . ARG B 1 14 ? -32.874 -34.344 25.456 1.00 67.26 14 ARG B C 1
ATOM 1703 O O . ARG B 1 14 ? -33.538 -33.705 24.634 1.00 75.59 14 ARG B O 1
ATOM 1711 N N . LEU B 1 15 ? -33.102 -35.629 25.741 1.00 59.30 15 LEU B N 1
ATOM 1712 C CA . LEU B 1 15 ? -34.036 -36.451 24.923 1.00 60.36 15 LEU B CA 1
ATOM 1713 C C . LEU B 1 15 ? -35.436 -35.844 24.970 1.00 59.67 15 LEU B C 1
ATOM 1714 O O . LEU B 1 15 ? -36.106 -35.850 23.924 1.00 56.20 15 LEU B O 1
ATOM 1719 N N . ALA B 1 16 ? -35.845 -35.336 26.133 1.00 61.51 16 ALA B N 1
ATOM 1720 C CA . ALA B 1 16 ? -37.149 -34.666 26.349 1.00 66.02 16 ALA B CA 1
ATOM 1721 C C . ALA B 1 16 ? -37.441 -33.645 25.226 1.00 62.73 16 ALA B C 1
ATOM 1722 O O . ALA B 1 16 ? -38.614 -33.494 24.816 1.00 60.09 16 ALA B O 1
ATOM 1724 N N . ASP B 1 17 ? -36.424 -32.955 24.723 1.00 54.75 17 ASP B N 1
ATOM 1725 C CA . ASP B 1 17 ? -36.606 -31.986 23.620 1.00 56.50 17 ASP B CA 1
ATOM 1726 C C . ASP B 1 17 ? -37.002 -32.699 22.326 1.00 57.47 17 ASP B C 1
ATOM 1727 O O . ASP B 1 17 ? -37.611 -32.025 21.485 1.00 63.31 17 ASP B O 1
ATOM 1732 N N . TYR B 1 18 ? -36.611 -33.963 22.133 1.00 55.02 18 TYR B N 1
ATOM 1733 C CA . TYR B 1 18 ? -36.771 -34.688 20.841 1.00 55.44 18 TYR B CA 1
ATOM 1734 C C . TYR B 1 18 ? -38.050 -35.517 20.837 1.00 54.99 18 TYR B C 1
ATOM 1735 O O . TYR B 1 18 ? -38.428 -35.996 19.762 1.00 59.10 18 TYR B O 1
ATOM 1744 N N . LEU B 1 19 ? -38.675 -35.688 21.999 1.00 56.72 19 LEU B N 1
ATOM 1745 C CA . LEU B 1 19 ? -39.816 -36.616 22.188 1.00 63.94 19 LEU B CA 1
ATOM 1746 C C . LEU B 1 19 ? -41.065 -35.808 22.467 1.00 66.73 19 LEU B C 1
ATOM 1747 O O . LEU B 1 19 ? -40.996 -34.785 23.141 1.00 76.23 19 LEU B O 1
ATOM 1752 N N . PRO B 1 20 ? -42.238 -36.268 21.992 1.00 63.77 20 PRO B N 1
ATOM 1753 C CA . PRO B 1 20 ? -43.506 -35.775 22.516 1.00 64.74 20 PRO B CA 1
ATOM 1754 C C . PRO B 1 20 ? -43.620 -36.387 23.905 1.00 63.01 20 PRO B C 1
ATOM 1755 O O . PRO B 1 20 ? -42.859 -37.300 24.200 1.00 68.70 20 PRO B O 1
ATOM 1759 N N . PRO B 1 21 ? -44.510 -35.901 24.802 1.00 60.33 21 PRO B N 1
ATOM 1760 C CA . PRO B 1 21 ? -44.873 -36.654 26.001 1.00 58.68 21 PRO B CA 1
ATOM 1761 C C . PRO B 1 21 ? -45.644 -37.919 25.646 1.00 56.29 21 PRO B C 1
ATOM 1762 O O . PRO B 1 21 ? -46.215 -38.011 24.567 1.00 57.69 21 PRO B O 1
ATOM 1766 N N . PRO B 1 22 ? -45.686 -38.937 26.530 1.00 62.41 22 PRO B N 1
ATOM 1767 C CA . PRO B 1 22 ? -46.607 -40.057 26.355 1.00 71.57 22 PRO B CA 1
ATOM 1768 C C . PRO B 1 22 ? -48.056 -39.580 26.364 1.00 77.04 22 PRO B C 1
ATOM 1769 O O . PRO B 1 22 ? -48.353 -38.477 26.813 1.00 81.26 22 PRO B O 1
ATOM 1773 N N . PRO B 1 23 ? -49.006 -40.393 25.865 1.00 76.22 23 PRO B N 1
ATOM 1774 C CA . PRO B 1 23 ? -50.410 -39.997 25.858 1.00 81.72 23 PRO B CA 1
ATOM 1775 C C . PRO B 1 23 ? -50.863 -39.691 27.287 1.00 90.99 23 PRO B C 1
ATOM 1776 O O . PRO B 1 23 ? -50.302 -40.322 28.171 1.00 93.27 23 PRO B O 1
ATOM 1780 N N . ALA B 1 24 ? -51.816 -38.765 27.478 1.00 93.24 24 ALA B N 1
ATOM 1781 C CA . ALA B 1 24 ? -52.444 -38.481 28.793 1.00 95.52 24 ALA B CA 1
ATOM 1782 C C . ALA B 1 24 ? -53.424 -39.618 29.125 1.00 103.90 24 ALA B C 1
ATOM 1783 O O . ALA B 1 24 ? -54.007 -40.194 28.175 1.00 95.64 24 ALA B O 1
ATOM 1785 N N . ALA B 1 25 ? -53.573 -39.941 30.419 1.00 103.39 25 ALA B N 1
ATOM 1786 C CA . ALA B 1 25 ? -54.182 -41.197 30.933 1.00 103.40 25 ALA B CA 1
ATOM 1787 C C . ALA B 1 25 ? -55.593 -41.397 30.365 1.00 105.05 25 ALA B C 1
ATOM 1788 O O . ALA B 1 25 ? -56.036 -42.561 30.282 1.00 104.11 25 ALA B O 1
ATOM 1790 N N . ASP B 1 26 ? -56.268 -40.304 29.996 1.00 104.17 26 ASP B N 1
ATOM 1791 C CA . ASP B 1 26 ? -57.674 -40.295 29.506 1.00 109.83 26 ASP B CA 1
ATOM 1792 C C . ASP B 1 26 ? -57.730 -40.669 28.022 1.00 114.83 26 ASP B C 1
ATOM 1793 O O . ASP B 1 26 ? -58.615 -41.481 27.657 1.00 110.93 26 ASP B O 1
ATOM 1798 N N . SER B 1 27 ? -56.819 -40.080 27.229 1.00 112.42 27 SER B N 1
ATOM 1799 C CA . SER B 1 27 ? -56.829 -39.993 25.741 1.00 96.77 27 SER B CA 1
ATOM 1800 C C . SER B 1 27 ? -57.177 -41.350 25.116 1.00 82.85 27 SER B C 1
ATOM 1801 O O . SER B 1 27 ? -56.865 -42.381 25.736 1.00 83.43 27 SER B O 1
ATOM 1804 N N . ALA B 1 28 ? -57.823 -41.348 23.945 1.00 74.40 28 ALA B N 1
ATOM 1805 C CA . ALA B 1 28 ? -58.081 -42.561 23.128 1.00 75.78 28 ALA B CA 1
ATOM 1806 C C . ALA B 1 28 ? -56.738 -43.185 22.740 1.00 87.68 28 ALA B C 1
ATOM 1807 O O . ALA B 1 28 ? -56.708 -44.401 22.445 1.00 98.80 28 ALA B O 1
ATOM 1809 N N . ALA B 1 29 ? -55.680 -42.361 22.712 1.00 90.07 29 ALA B N 1
ATOM 1810 C CA . ALA B 1 29 ? -54.268 -42.759 22.509 1.00 83.89 29 ALA B CA 1
ATOM 1811 C C . ALA B 1 29 ? -53.858 -43.754 23.605 1.00 85.35 29 ALA B C 1
ATOM 1812 O O . ALA B 1 29 ? -53.375 -44.852 23.272 1.00 78.29 29 ALA B O 1
ATOM 1814 N N . ALA B 1 30 ? -54.096 -43.393 24.868 1.00 92.29 30 ALA B N 1
ATOM 1815 C CA . ALA B 1 30 ? -53.774 -44.201 26.068 1.00 98.73 30 ALA B CA 1
ATOM 1816 C C . ALA B 1 30 ? -54.640 -45.478 26.135 1.00 94.78 30 ALA B C 1
ATOM 1817 O O . ALA B 1 30 ? -54.129 -46.518 26.613 1.00 89.10 30 ALA B O 1
ATOM 1819 N N . VAL B 1 31 ? -55.906 -45.435 25.706 1.00 93.02 31 VAL B N 1
ATOM 1820 C CA . VAL B 1 31 ? -56.780 -46.644 25.757 1.00 100.91 31 VAL B CA 1
ATOM 1821 C C . VAL B 1 31 ? -56.232 -47.644 24.740 1.00 101.37 31 VAL B C 1
ATOM 1822 O O . VAL B 1 31 ? -56.300 -48.872 25.015 1.00 104.42 31 VAL B O 1
ATOM 1826 N N . ALA B 1 32 ? -55.708 -47.128 23.623 1.00 93.01 32 ALA B N 1
ATOM 1827 C CA . ALA B 1 32 ? -55.089 -47.935 22.549 1.00 93.15 32 ALA B CA 1
ATOM 1828 C C . ALA B 1 32 ? -53.848 -48.630 23.124 1.00 86.44 32 ALA B C 1
ATOM 1829 O O . ALA B 1 32 ? -53.792 -49.887 23.063 1.00 82.80 32 ALA B O 1
ATOM 1831 N N . ASP B 1 33 ? -52.930 -47.841 23.703 1.00 77.46 33 ASP B N 1
ATOM 1832 C CA . ASP B 1 33 ? -51.613 -48.305 24.230 1.00 75.35 33 ASP B CA 1
ATOM 1833 C C . ASP B 1 33 ? -51.876 -49.449 25.209 1.00 72.08 33 ASP B C 1
ATOM 1834 O O . ASP B 1 33 ? -51.417 -50.574 24.939 1.00 75.12 33 ASP B O 1
ATOM 1839 N N . LEU B 1 34 ? -52.627 -49.167 26.276 1.00 72.69 34 LEU B N 1
ATOM 1840 C CA . LEU B 1 34 ? -53.064 -50.173 27.279 1.00 72.87 34 LEU B CA 1
ATOM 1841 C C . LEU B 1 34 ? -53.722 -51.356 26.539 1.00 73.79 34 LEU B C 1
ATOM 1842 O O . LEU B 1 34 ? -53.295 -52.506 26.774 1.00 73.58 34 LEU B O 1
ATOM 1847 N N . GLY B 1 35 ? -54.656 -51.095 25.618 1.00 71.99 35 GLY B N 1
ATOM 1848 C CA . GLY B 1 35 ? -55.381 -52.148 24.880 1.00 80.49 35 GLY B CA 1
ATOM 1849 C C . GLY B 1 35 ? -54.437 -53.166 24.253 1.00 90.25 35 GLY B C 1
ATOM 1850 O O . GLY B 1 35 ? -54.761 -54.389 24.296 1.00 92.50 35 GLY B O 1
ATOM 1851 N N . ALA B 1 36 ? -53.318 -52.687 23.692 1.00 89.12 36 ALA B N 1
ATOM 1852 C CA . ALA B 1 36 ? -52.354 -53.472 22.885 1.00 85.77 36 ALA B CA 1
ATOM 1853 C C . ALA B 1 36 ? -51.527 -54.390 23.790 1.00 91.65 36 ALA B C 1
ATOM 1854 O O . ALA B 1 36 ? -51.234 -55.515 23.352 1.00 105.54 36 ALA B O 1
ATOM 1856 N N . VAL B 1 37 ? -51.157 -53.938 24.995 1.00 88.16 37 VAL B N 1
ATOM 1857 C CA . VAL B 1 37 ? -50.343 -54.745 25.957 1.00 87.59 37 VAL B CA 1
ATOM 1858 C C . VAL B 1 37 ? -51.175 -55.968 26.365 1.00 88.95 37 VAL B C 1
ATOM 1859 O O . VAL B 1 37 ? -50.624 -57.102 26.372 1.00 90.87 37 VAL B O 1
ATOM 1863 N N . LEU B 1 38 ? -52.454 -55.729 26.673 1.00 82.20 38 LEU B N 1
ATOM 1864 C CA . LEU B 1 38 ? -53.409 -56.733 27.210 1.00 76.98 38 LEU B CA 1
ATOM 1865 C C . LEU B 1 38 ? -53.759 -57.722 26.105 1.00 77.16 38 LEU B C 1
ATOM 1866 O O . LEU B 1 38 ? -54.026 -58.905 26.424 1.00 76.69 38 LEU B O 1
ATOM 1871 N N . GLU B 1 39 ? -53.829 -57.221 24.870 1.00 77.73 39 GLU B N 1
ATOM 1872 C CA . GLU B 1 39 ? -54.095 -58.043 23.667 1.00 80.95 39 GLU B CA 1
ATOM 1873 C C . GLU B 1 39 ? -52.895 -58.985 23.478 1.00 82.40 39 GLU B C 1
ATOM 1874 O O . GLU B 1 39 ? -53.125 -60.184 23.228 1.00 80.96 39 GLU B O 1
ATOM 1880 N N . ALA B 1 40 ? -51.674 -58.470 23.672 1.00 84.74 40 ALA B N 1
ATOM 1881 C CA . ALA B 1 40 ? -50.391 -59.200 23.525 1.00 86.46 40 ALA B CA 1
ATOM 1882 C C . ALA B 1 40 ? -50.220 -60.205 24.670 1.00 88.28 40 ALA B C 1
ATOM 1883 O O . ALA B 1 40 ? -49.553 -61.229 24.441 1.00 93.29 40 ALA B O 1
ATOM 1885 N N . GLN B 1 41 ? -50.769 -59.888 25.851 1.00 86.63 41 GLN B N 1
ATOM 1886 C CA . GLN B 1 41 ? -50.828 -60.754 27.066 1.00 84.87 41 GLN B CA 1
ATOM 1887 C C . GLN B 1 41 ? -51.891 -61.839 26.893 1.00 84.89 41 GLN B C 1
ATOM 1888 O O . GLN B 1 41 ? -51.794 -62.876 27.562 1.00 86.40 41 GLN B O 1
ATOM 1894 N N . ARG B 1 42 ? -52.899 -61.571 26.066 1.00 84.81 42 ARG B N 1
ATOM 1895 C CA . ARG B 1 42 ? -53.953 -62.551 25.724 1.00 88.03 42 ARG B CA 1
ATOM 1896 C C . ARG B 1 42 ? -53.307 -63.637 24.853 1.00 81.23 42 ARG B C 1
ATOM 1897 O O . ARG B 1 42 ? -53.545 -64.821 25.108 1.00 83.92 42 ARG B O 1
ATOM 1905 N N . LEU B 1 43 ? -52.439 -63.235 23.927 1.00 79.15 43 LEU B N 1
ATOM 1906 C CA . LEU B 1 43 ? -51.966 -64.057 22.780 1.00 85.49 43 LEU B CA 1
ATOM 1907 C C . LEU B 1 43 ? -50.558 -64.641 23.020 1.00 88.15 43 LEU B C 1
ATOM 1908 O O . LEU B 1 43 ? -50.175 -65.588 22.288 1.00 88.80 43 LEU B O 1
ATOM 1913 N N . ARG B 1 44 ? -49.761 -64.088 23.939 1.00 88.12 44 ARG B N 1
ATOM 1914 C CA . ARG B 1 44 ? -48.374 -64.589 24.137 1.00 85.05 44 ARG B CA 1
ATOM 1915 C C . ARG B 1 44 ? -48.511 -66.039 24.589 1.00 80.61 44 ARG B C 1
ATOM 1916 O O . ARG B 1 44 ? -49.356 -66.296 25.468 1.00 76.93 44 ARG B O 1
ATOM 1924 N N . THR B 1 45 ? -47.747 -66.934 23.964 1.00 77.10 45 THR B N 1
ATOM 1925 C CA . THR B 1 45 ? -47.754 -68.395 24.227 1.00 75.75 45 THR B CA 1
ATOM 1926 C C . THR B 1 45 ? -46.757 -68.699 25.340 1.00 73.51 45 THR B C 1
ATOM 1927 O O . THR B 1 45 ? -45.872 -67.892 25.615 1.00 67.67 45 THR B O 1
ATOM 1931 N N . PRO B 1 46 ? -46.891 -69.839 26.048 1.00 73.60 46 PRO B N 1
ATOM 1932 C CA . PRO B 1 46 ? -45.832 -70.330 26.932 1.00 80.49 46 PRO B CA 1
ATOM 1933 C C . PRO B 1 46 ? -44.410 -70.298 26.350 1.00 83.15 46 PRO B C 1
ATOM 1934 O O . PRO B 1 46 ? -43.537 -69.803 27.043 1.00 95.55 46 PRO B O 1
ATOM 1938 N N . GLU B 1 47 ? -44.198 -70.804 25.132 1.00 81.45 47 GLU B N 1
ATOM 1939 C CA . GLU B 1 47 ? -42.829 -70.877 24.555 1.00 93.65 47 GLU B CA 1
ATOM 1940 C C . GLU B 1 47 ? -42.305 -69.449 24.371 1.00 81.90 47 GLU B C 1
ATOM 1941 O O . GLU B 1 47 ? -41.092 -69.267 24.551 1.00 80.28 47 GLU B O 1
ATOM 1947 N N . GLN B 1 48 ? -43.186 -68.487 24.062 1.00 85.27 48 GLN B N 1
ATOM 1948 C CA . GLN B 1 48 ? -42.847 -67.041 23.862 1.00 94.59 48 GLN B CA 1
ATOM 1949 C C . GLN B 1 48 ? -42.370 -66.433 25.195 1.00 91.05 48 GLN B C 1
ATOM 1950 O O . GLN B 1 48 ? -41.265 -65.846 25.233 1.00 85.94 48 GLN B O 1
ATOM 1956 N N . VAL B 1 49 ? -43.169 -66.574 26.253 1.00 89.10 49 VAL B N 1
A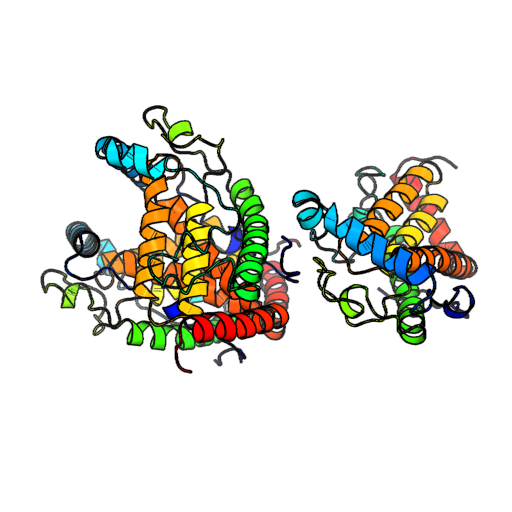TOM 1957 C CA . VAL B 1 49 ? -42.845 -66.084 27.624 1.00 84.70 49 VAL B CA 1
ATOM 1958 C C . VAL B 1 49 ? -41.471 -66.600 28.048 1.00 81.23 49 VAL B C 1
ATOM 1959 O O . VAL B 1 49 ? -40.689 -65.796 28.585 1.00 79.69 49 VAL B O 1
ATOM 1963 N N . ARG B 1 50 ? -41.229 -67.902 27.870 1.00 78.66 50 ARG B N 1
ATOM 1964 C CA . ARG B 1 50 ? -39.964 -68.574 28.273 1.00 86.93 50 ARG B CA 1
ATOM 1965 C C . ARG B 1 50 ? -38.785 -67.981 27.487 1.00 86.18 50 ARG B C 1
ATOM 1966 O O . ARG B 1 50 ? -37.722 -67.800 28.117 1.00 78.45 50 ARG B O 1
ATOM 1974 N N . ARG B 1 51 ? -38.972 -67.691 26.187 1.00 88.72 51 ARG B N 1
ATOM 1975 C CA . ARG B 1 51 ? -37.944 -67.076 25.299 1.00 92.53 51 ARG B CA 1
ATOM 1976 C C . ARG B 1 51 ? -37.549 -65.713 25.880 1.00 82.81 51 ARG B C 1
ATOM 1977 O O . ARG B 1 51 ? -36.349 -65.520 26.166 1.00 85.32 51 ARG B O 1
ATOM 1985 N N . VAL B 1 52 ? -38.516 -64.813 26.066 1.00 76.00 52 VAL B N 1
ATOM 1986 C CA . VAL B 1 52 ? -38.253 -63.396 26.460 1.00 76.29 52 VAL B CA 1
ATOM 1987 C C . VAL B 1 52 ? -37.574 -63.390 27.832 1.00 77.43 52 VAL B C 1
ATOM 1988 O O . VAL B 1 52 ? -36.831 -62.431 28.112 1.00 90.30 52 VAL B O 1
ATOM 1992 N N . ARG B 1 53 ? -37.869 -64.407 28.632 1.00 74.07 53 ARG B N 1
ATOM 1993 C CA . ARG B 1 53 ? -37.203 -64.558 29.944 1.00 74.87 53 ARG B CA 1
ATOM 1994 C C . ARG B 1 53 ? -35.950 -65.408 29.728 1.00 83.85 53 ARG B C 1
ATOM 1995 O O . ARG B 1 53 ? -35.574 -66.116 30.658 1.00 86.80 53 ARG B O 1
ATOM 2003 N N . ALA B 1 54 ? -35.364 -65.341 28.526 1.00 101.55 54 ALA B N 1
ATOM 2004 C CA . ALA B 1 54 ? -34.155 -66.099 28.138 1.00 100.35 54 ALA B CA 1
ATOM 2005 C C . ALA B 1 54 ? -33.120 -65.930 29.241 1.00 117.24 54 ALA B C 1
ATOM 2006 O O . ALA B 1 54 ? -32.777 -66.959 29.855 1.00 134.61 54 ALA B O 1
ATOM 2008 N N . HIS B 1 55 ? -32.679 -64.669 29.392 1.00 121.98 55 HIS B N 1
ATOM 2009 C CA . HIS B 1 55 ? -31.734 -64.011 30.348 1.00 126.43 55 HIS B CA 1
ATOM 2010 C C . HIS B 1 55 ? -31.165 -62.749 29.701 1.00 125.57 55 HIS B C 1
ATOM 2011 O O . HIS B 1 55 ? -31.110 -62.690 28.465 1.00 124.50 55 HIS B O 1
ATOM 2018 N N . ASP B 1 56 ? -30.749 -61.783 30.517 1.00 133.37 56 ASP B N 1
ATOM 2019 C CA . ASP B 1 56 ? -30.241 -60.508 29.953 1.00 147.92 56 ASP B CA 1
ATOM 2020 C C . ASP B 1 56 ? -28.801 -60.668 29.472 1.00 158.32 56 ASP B C 1
ATOM 2021 O O . ASP B 1 56 ? -28.633 -60.940 28.280 1.00 169.64 56 ASP B O 1
ATOM 2026 N N . HIS B 1 57 ? -27.837 -60.492 30.383 1.00 166.09 57 HIS B N 1
ATOM 2027 C CA . HIS B 1 57 ? -26.380 -60.545 30.086 1.00 165.57 57 HIS B CA 1
ATOM 2028 C C . HIS B 1 57 ? -26.056 -59.436 29.081 1.00 166.60 57 HIS B C 1
ATOM 2029 O O . HIS B 1 57 ? -25.876 -59.744 27.891 1.00 162.40 57 HIS B O 1
ATOM 2036 N N . PRO B 1 58 ? -26.016 -58.180 29.533 1.00 166.82 58 PRO B N 1
ATOM 2037 C CA . PRO B 1 58 ? -25.698 -57.138 28.557 1.00 161.72 58 PRO B CA 1
ATOM 2038 C C . PRO B 1 58 ? -24.299 -56.543 28.775 1.00 162.90 58 PRO B C 1
ATOM 2039 O O . PRO B 1 58 ? -24.187 -55.329 28.839 1.00 151.83 58 PRO B O 1
ATOM 2043 N N . GLU B 1 59 ? -23.287 -57.411 28.904 1.00 160.99 59 GLU B N 1
ATOM 2044 C CA . GLU B 1 59 ? -21.865 -57.024 29.100 1.00 151.09 59 GLU B CA 1
ATOM 2045 C C . GLU B 1 59 ? -21.351 -56.397 27.790 1.00 156.73 59 GLU B C 1
ATOM 2046 O O . GLU B 1 59 ? -20.941 -55.218 27.833 1.00 174.96 59 GLU B O 1
ATOM 2052 N N . ASP B 1 60 ? -21.391 -57.123 26.664 1.00 141.79 60 ASP B N 1
ATOM 2053 C CA . ASP B 1 60 ? -21.215 -56.550 25.297 1.00 133.43 60 ASP B CA 1
ATOM 2054 C C . ASP B 1 60 ? -22.416 -56.996 24.461 1.00 117.35 60 ASP B C 1
ATOM 2055 O O . ASP B 1 60 ? -22.252 -57.923 23.641 1.00 94.56 60 ASP B O 1
ATOM 2060 N N . ASN B 1 61 ? -23.575 -56.363 24.672 1.00 114.55 61 ASN B N 1
ATOM 2061 C CA . ASN B 1 61 ? -24.899 -56.868 24.204 1.00 114.70 61 ASN B CA 1
ATOM 2062 C C . ASN B 1 61 ? -25.032 -56.753 22.672 1.00 115.71 61 ASN B C 1
ATOM 2063 O O . ASN B 1 61 ? -26.136 -57.068 22.178 1.00 100.38 61 ASN B O 1
ATOM 2068 N N . VAL B 1 62 ? -23.953 -56.373 21.959 1.00 114.68 62 VAL B N 1
ATOM 2069 C CA . VAL B 1 62 ? -23.925 -56.035 20.498 1.00 100.81 62 VAL B CA 1
ATOM 2070 C C . VAL B 1 62 ? -23.651 -57.291 19.660 1.00 98.07 62 VAL B C 1
ATOM 2071 O O . VAL B 1 62 ? -24.113 -57.310 18.491 1.00 94.55 62 VAL B O 1
ATOM 2075 N N . PHE B 1 63 ? -22.930 -58.275 20.229 1.00 100.27 63 PHE B N 1
ATOM 2076 C CA . PHE B 1 63 ? -22.575 -59.588 19.612 1.00 93.37 63 PHE B CA 1
ATOM 2077 C C . PHE B 1 63 ? -23.810 -60.491 19.615 1.00 97.32 63 PHE B C 1
ATOM 2078 O O . PHE B 1 63 ? -24.268 -60.867 18.532 1.00 89.09 63 PHE B O 1
ATOM 2086 N N . PRO B 1 64 ? -24.411 -60.817 20.794 1.00 103.08 64 PRO B N 1
ATOM 2087 C CA . PRO B 1 64 ? -25.749 -61.421 20.853 1.00 106.32 64 PRO B CA 1
ATOM 2088 C C . PRO B 1 64 ? -26.883 -60.647 20.149 1.00 105.32 64 PRO B C 1
ATOM 2089 O O . PRO B 1 64 ? -27.974 -61.174 20.051 1.00 111.42 64 PRO B O 1
ATOM 2093 N N . PHE B 1 65 ? -26.636 -59.419 19.695 1.00 104.84 65 PHE B N 1
ATOM 2094 C CA . PHE B 1 65 ? -27.608 -58.627 18.900 1.00 108.96 65 PHE B CA 1
ATOM 2095 C C . PHE B 1 65 ? -27.514 -59.097 17.446 1.00 112.35 65 PHE B C 1
ATOM 2096 O O . PHE B 1 65 ? -28.526 -59.609 16.927 1.00 109.00 65 PHE B O 1
ATOM 2104 N N . ALA B 1 66 ? -26.340 -58.916 16.826 1.00 115.17 66 ALA B N 1
ATOM 2105 C CA . ALA B 1 66 ? -25.979 -59.461 15.497 1.00 118.85 66 ALA B CA 1
ATOM 2106 C C . ALA B 1 66 ? -25.430 -60.875 15.718 1.00 123.64 66 ALA B C 1
ATOM 2107 O O . ALA B 1 66 ? -26.204 -61.717 16.192 1.00 133.91 66 ALA B O 1
ATOM 2109 N N . GLY B 1 67 ? -24.165 -61.148 15.402 1.00 119.39 67 GLY B N 1
ATOM 2110 C CA . GLY B 1 67 ? -23.537 -62.440 15.735 1.00 118.40 67 GLY B CA 1
ATOM 2111 C C . GLY B 1 67 ? -24.120 -63.571 14.904 1.00 121.92 67 GLY B C 1
ATOM 2112 O O . GLY B 1 67 ? -23.335 -64.227 14.192 1.00 153.27 67 GLY B O 1
ATOM 2113 N N . ASP B 1 68 ? -25.434 -63.816 14.981 1.00 94.68 68 ASP B N 1
ATOM 2114 C CA . ASP B 1 68 ? -26.106 -64.782 14.075 1.00 91.76 68 ASP B CA 1
ATOM 2115 C C . ASP B 1 68 ? -26.301 -64.107 12.708 1.00 91.45 68 ASP B C 1
ATOM 2116 O O . ASP B 1 68 ? -26.008 -64.745 11.701 1.00 83.53 68 ASP B O 1
ATOM 2121 N N . LEU B 1 69 ? -26.709 -62.840 12.659 1.00 105.55 69 LEU B N 1
ATOM 2122 C CA . LEU B 1 69 ? -26.949 -62.121 11.374 1.00 118.36 69 LEU B CA 1
ATOM 2123 C C . LEU B 1 69 ? -25.623 -61.957 10.613 1.00 119.42 69 LEU B C 1
ATOM 2124 O O . LEU B 1 69 ? -25.577 -62.289 9.420 1.00 125.76 69 LEU B O 1
ATOM 2129 N N . LEU B 1 70 ? -24.583 -61.451 11.273 1.00 120.66 70 LEU B N 1
ATOM 2130 C CA . LEU B 1 70 ? -23.198 -61.482 10.741 1.00 124.16 70 LEU B CA 1
ATOM 2131 C C . LEU B 1 70 ? -22.681 -62.917 10.886 1.00 131.73 70 LEU B C 1
ATOM 2132 O O . LEU B 1 70 ? -23.513 -63.793 11.191 1.00 129.22 70 LEU B O 1
ATOM 2137 N N . GLY B 1 71 ? -21.383 -63.161 10.668 1.00 136.07 71 GLY B N 1
ATOM 2138 C CA . GLY B 1 71 ? -20.786 -64.510 10.767 1.00 136.38 71 GLY B CA 1
ATOM 2139 C C . GLY B 1 71 ? -20.368 -64.877 12.187 1.00 133.76 71 GLY B C 1
ATOM 2140 O O . GLY B 1 71 ? -20.655 -64.111 13.136 1.00 136.80 71 GLY B O 1
ATOM 2141 N N . ALA B 1 72 ? -19.714 -66.032 12.328 1.00 124.27 72 ALA B N 1
ATOM 2142 C CA . ALA B 1 72 ? -18.798 -66.359 13.446 1.00 116.21 72 ALA B CA 1
ATOM 2143 C C . ALA B 1 72 ? -17.457 -65.626 13.236 1.00 117.40 72 ALA B C 1
ATOM 2144 O O . ALA B 1 72 ? -16.537 -65.864 14.033 1.00 126.54 72 ALA B O 1
ATOM 2146 N N . SER B 1 73 ? -17.331 -64.809 12.176 1.00 114.17 73 SER B N 1
ATOM 2147 C CA . SER B 1 73 ? -16.340 -63.703 12.039 1.00 109.81 73 SER B CA 1
ATOM 2148 C C . SER B 1 73 ? -16.593 -62.663 13.140 1.00 119.60 73 SER B C 1
ATOM 2149 O O . SER B 1 73 ? -15.612 -62.058 13.642 1.00 110.06 73 SER B O 1
ATOM 2152 N N . PHE B 1 74 ? -17.873 -62.445 13.474 1.00 130.86 74 PHE B N 1
ATOM 2153 C CA . PHE B 1 74 ? -18.343 -61.472 14.495 1.00 126.79 74 PHE B CA 1
ATOM 2154 C C . PHE B 1 74 ? -18.007 -62.012 15.888 1.00 130.60 74 PHE B C 1
ATOM 2155 O O . PHE B 1 74 ? -18.907 -62.562 16.586 1.00 117.35 74 PHE B O 1
ATOM 2163 N N . ASP B 1 75 ? -16.729 -61.853 16.258 1.00 132.32 75 ASP B N 1
ATOM 2164 C CA . ASP B 1 75 ? -16.096 -62.452 17.462 1.00 138.81 75 ASP B CA 1
ATOM 2165 C C . ASP B 1 75 ? -15.722 -61.317 18.422 1.00 135.61 75 ASP B C 1
ATOM 2166 O O . ASP B 1 75 ? -14.915 -60.426 18.048 1.00 133.15 75 ASP B O 1
ATOM 2171 N N . LYS B 1 76 ? -16.322 -61.352 19.611 1.00 122.27 76 LYS B N 1
ATOM 2172 C CA . LYS B 1 76 ? -16.030 -60.435 20.742 1.00 113.89 76 LYS B CA 1
ATOM 2173 C C . LYS B 1 76 ? -14.531 -60.485 21.061 1.00 104.64 76 LYS B C 1
ATOM 2174 O O . LYS B 1 76 ? -14.014 -59.468 21.532 1.00 88.09 76 LYS B O 1
ATOM 2180 N N . GLU B 1 77 ? -13.887 -61.635 20.807 1.00 112.20 77 GLU B N 1
ATOM 2181 C CA . GLU B 1 77 ? -12.429 -61.896 20.980 1.00 109.06 77 GLU B CA 1
ATOM 2182 C C . GLU B 1 77 ? -11.647 -61.190 19.867 1.00 103.57 77 GLU B C 1
ATOM 2183 O O . GLU B 1 77 ? -10.649 -60.519 20.179 1.00 89.54 77 GLU B O 1
ATOM 2189 N N . ARG B 1 78 ? -12.082 -61.360 18.615 1.00 104.62 78 ARG B N 1
ATOM 2190 C CA . ARG B 1 78 ? -11.323 -60.946 17.406 1.00 113.31 78 ARG B CA 1
ATOM 2191 C C . ARG B 1 78 ? -11.504 -59.456 17.125 1.00 114.86 78 ARG B C 1
ATOM 2192 O O . ARG B 1 78 ? -10.788 -58.961 16.245 1.00 130.88 78 ARG B O 1
ATOM 2200 N N . LEU B 1 79 ? -12.429 -58.769 17.796 1.00 103.26 79 LEU B N 1
ATOM 2201 C CA . LEU B 1 79 ? -12.761 -57.366 17.445 1.00 98.14 79 LEU B CA 1
ATOM 2202 C C . LEU B 1 79 ? -12.641 -56.505 18.695 1.00 98.74 79 LEU B C 1
ATOM 2203 O O . LEU B 1 79 ? -13.603 -56.371 19.442 1.00 120.29 79 LEU B O 1
ATOM 2208 N N . PRO B 1 80 ? -11.448 -55.930 18.978 1.00 86.99 80 PRO B N 1
ATOM 2209 C CA . PRO B 1 80 ? -11.269 -55.033 20.123 1.00 91.93 80 PRO B CA 1
ATOM 2210 C C . PRO B 1 80 ? -11.964 -53.669 19.972 1.00 92.80 80 PRO B C 1
ATOM 2211 O O . PRO B 1 80 ? -12.723 -53.313 20.866 1.00 93.68 80 PRO B O 1
ATOM 2215 N N . LEU B 1 81 ? -11.661 -52.948 18.880 1.00 89.68 81 LEU B N 1
ATOM 2216 C CA . LEU B 1 81 ? -12.125 -51.559 18.600 1.00 89.50 81 LEU B CA 1
ATOM 2217 C C . LEU B 1 81 ? -13.651 -51.535 18.532 1.00 89.56 81 LEU B C 1
ATOM 2218 O O . LEU B 1 81 ? -14.242 -50.546 19.037 1.00 77.38 81 LEU B O 1
ATOM 2223 N N . THR B 1 82 ? -14.234 -52.542 17.865 1.00 87.37 82 THR B N 1
ATOM 2224 C CA . THR B 1 82 ? -15.702 -52.762 17.756 1.00 91.17 82 THR B CA 1
ATOM 2225 C C . THR B 1 82 ? -16.269 -52.891 19.170 1.00 89.94 82 THR B C 1
ATOM 2226 O O . THR B 1 82 ? -17.136 -52.084 19.543 1.00 100.53 82 THR B O 1
ATOM 2230 N N . ARG B 1 83 ? -15.777 -53.868 19.925 1.00 89.23 83 ARG B N 1
ATOM 2231 C CA . ARG B 1 83 ? -16.302 -54.215 21.269 1.00 101.66 83 ARG B CA 1
ATOM 2232 C C . ARG B 1 83 ? -16.251 -52.967 22.160 1.00 92.69 83 ARG B C 1
ATOM 2233 O O . ARG B 1 83 ? -17.292 -52.651 22.786 1.00 80.80 83 ARG B O 1
ATOM 2241 N N . SER B 1 84 ? -15.088 -52.294 22.175 1.00 85.01 84 SER B N 1
ATOM 2242 C 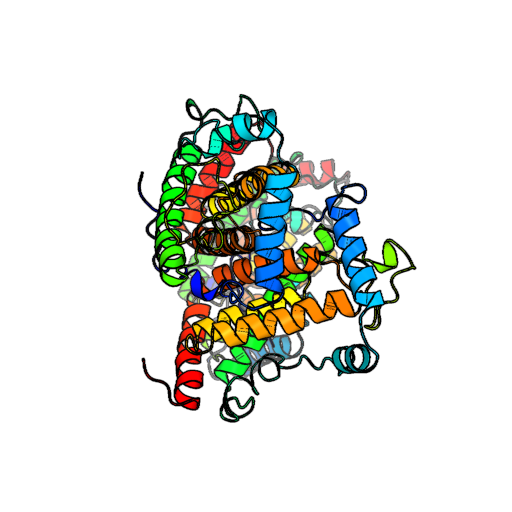CA . SER B 1 84 ? -14.796 -51.022 22.893 1.00 79.77 84 SER B CA 1
ATOM 2243 C C . SER B 1 84 ? -15.793 -49.917 22.519 1.00 80.01 84 SER B C 1
ATOM 2244 O O . SER B 1 84 ? -16.389 -49.330 23.439 1.00 88.36 84 SER B O 1
ATOM 2247 N N . PHE B 1 85 ? -15.929 -49.604 21.227 1.00 75.21 85 PHE B N 1
ATOM 2248 C CA . PHE B 1 85 ? -16.851 -48.555 20.715 1.00 68.22 85 PHE B CA 1
ATOM 2249 C C . PHE B 1 85 ? -18.232 -48.761 21.346 1.00 61.06 85 PHE B C 1
ATOM 2250 O O . PHE B 1 85 ? -18.654 -47.982 22.195 1.00 59.80 85 PHE B O 1
ATOM 2258 N N . PHE B 1 86 ? -18.901 -49.835 20.955 1.00 61.14 86 PHE B N 1
ATOM 2259 C CA . PHE B 1 86 ? -20.286 -50.167 21.360 1.00 61.15 86 PHE B CA 1
ATOM 2260 C C . PHE B 1 86 ? -20.424 -50.083 22.882 1.00 58.95 86 PHE B C 1
ATOM 2261 O O . PHE B 1 86 ? -21.450 -49.592 23.326 1.00 57.98 86 PHE B O 1
ATOM 2269 N N . ASN B 1 87 ? -19.435 -50.550 23.644 1.00 60.87 87 ASN B N 1
ATOM 2270 C CA . ASN B 1 87 ? -19.528 -50.616 25.124 1.00 67.90 87 ASN B CA 1
ATOM 2271 C C . ASN B 1 87 ? -19.533 -49.200 25.680 1.00 73.66 87 ASN B C 1
ATOM 2272 O O . ASN B 1 87 ? -20.381 -48.922 26.553 1.00 90.21 87 ASN B O 1
ATOM 2277 N N . ARG B 1 88 ? -18.631 -48.359 25.171 1.00 71.50 88 ARG B N 1
ATOM 2278 C CA . ARG B 1 88 ? -18.492 -46.928 25.550 1.00 70.38 88 ARG B CA 1
ATOM 2279 C C . ARG B 1 88 ? -19.766 -46.160 25.167 1.00 67.82 88 ARG B C 1
ATOM 2280 O O . ARG B 1 88 ? -20.299 -45.452 26.022 1.00 72.90 88 ARG B O 1
ATOM 2288 N N . ALA B 1 89 ? -20.236 -46.304 23.927 1.00 66.04 89 ALA B N 1
ATOM 2289 C CA . ALA B 1 89 ? -21.435 -45.623 23.387 1.00 64.77 89 ALA B CA 1
ATOM 2290 C C . ALA B 1 89 ? -22.694 -46.039 24.160 1.00 71.94 89 ALA B C 1
ATOM 2291 O O . ALA B 1 89 ? -23.574 -45.167 24.303 1.00 66.95 89 ALA B O 1
ATOM 2293 N N . GLN B 1 90 ? -22.781 -47.302 24.631 1.00 86.49 90 GLN B N 1
ATOM 2294 C CA . GLN B 1 90 ? -23.915 -47.837 25.455 1.00 89.37 90 GLN B CA 1
ATOM 2295 C C . GLN B 1 90 ? -23.911 -47.152 26.820 1.00 83.72 90 GLN B C 1
ATOM 2296 O O . GLN B 1 90 ? -24.969 -47.168 27.456 1.00 86.30 90 GLN B O 1
ATOM 2302 N N . GLU B 1 91 ? -22.770 -46.580 27.230 1.00 77.63 91 GLU B N 1
ATOM 2303 C CA . GLU B 1 91 ? -22.621 -45.709 28.432 1.00 74.72 91 GLU B CA 1
ATOM 2304 C C . GLU B 1 91 ? -23.041 -44.265 28.104 1.00 72.28 91 GLU B C 1
ATOM 2305 O O . GLU B 1 91 ? -23.652 -43.605 28.963 1.00 72.46 91 GLU B O 1
ATOM 2311 N N . ASN B 1 92 ? -22.756 -43.776 26.902 1.00 70.11 92 ASN B N 1
ATOM 2312 C CA . ASN B 1 92 ? -23.298 -42.473 26.442 1.00 68.64 92 ASN B CA 1
ATOM 2313 C C . ASN B 1 92 ? -24.826 -42.509 26.416 1.00 67.91 92 ASN B C 1
ATOM 2314 O O . ASN B 1 92 ? -25.427 -41.430 26.612 1.00 66.33 92 ASN B O 1
ATOM 2319 N N . LEU B 1 93 ? -25.401 -43.692 26.159 1.00 63.57 93 LEU B N 1
ATOM 2320 C CA . LEU B 1 93 ? -26.859 -43.904 25.968 1.00 62.29 93 LEU B CA 1
ATOM 2321 C C . LEU B 1 93 ? -27.549 -43.852 27.332 1.00 60.56 93 LEU B C 1
ATOM 2322 O O . LEU B 1 93 ? -28.531 -43.117 27.474 1.00 63.88 93 LEU B O 1
ATOM 2327 N N . VAL B 1 94 ? -27.046 -44.590 28.311 1.00 62.57 94 VAL B N 1
ATOM 2328 C CA . VAL B 1 94 ? -27.601 -44.587 29.698 1.00 68.37 94 VAL B CA 1
ATOM 2329 C C . VAL B 1 94 ? -27.729 -43.134 30.194 1.00 71.58 94 VAL B C 1
ATOM 2330 O O . VAL B 1 94 ? -28.786 -42.790 30.845 1.00 59.52 94 VAL B O 1
ATOM 2334 N N . GLU B 1 95 ? -26.710 -42.313 29.889 1.00 69.37 95 GLU B N 1
ATOM 2335 C CA . GLU B 1 95 ? -26.525 -40.951 30.458 1.00 70.61 95 GLU B CA 1
ATOM 2336 C C . GLU B 1 95 ? -27.603 -39.994 29.917 1.00 66.33 95 GLU B C 1
ATOM 2337 O O . GLU B 1 95 ? -27.948 -39.044 30.650 1.00 64.13 95 GLU B O 1
ATOM 2343 N N . VAL B 1 96 ? -28.134 -40.211 28.706 1.00 61.54 96 VAL B N 1
ATOM 2344 C CA . VAL B 1 96 ? -29.292 -39.412 28.195 1.00 60.90 96 VAL B CA 1
ATOM 2345 C C . VAL B 1 96 ? -30.597 -40.178 28.428 1.00 61.00 96 VAL B C 1
ATOM 2346 O O . VAL B 1 96 ? -31.660 -39.516 28.419 1.00 64.83 96 VAL B O 1
ATOM 2350 N N . LEU B 1 97 ? -30.533 -41.495 28.643 1.00 56.88 97 LEU B N 1
ATOM 2351 C CA . LEU B 1 97 ? -31.743 -42.306 28.919 1.00 58.02 97 LEU B CA 1
ATOM 2352 C C . LEU B 1 97 ? -32.274 -41.962 30.316 1.00 61.72 97 LEU B C 1
ATOM 2353 O O . LEU B 1 97 ? -33.486 -41.679 30.427 1.00 56.44 97 LEU B O 1
ATOM 2358 N N . MET B 1 98 ? -31.416 -41.995 31.342 1.00 65.03 98 MET B N 1
ATOM 2359 C CA . MET B 1 98 ? -31.889 -41.980 32.754 1.00 70.45 98 MET B CA 1
ATOM 2360 C C . MET B 1 98 ? -32.627 -40.677 33.045 1.00 67.27 98 MET B C 1
ATOM 2361 O O . MET B 1 98 ? -33.680 -40.721 33.672 1.00 77.32 98 MET B O 1
ATOM 2366 N N . PRO B 1 99 ? -32.103 -39.492 32.646 1.00 63.00 99 PRO B N 1
ATOM 2367 C CA . PRO B 1 99 ? -32.787 -38.221 32.890 1.00 62.84 99 PRO B CA 1
ATOM 2368 C C . PRO B 1 99 ? -34.160 -38.170 32.215 1.00 63.35 99 PRO B C 1
ATOM 2369 O O . PRO B 1 99 ? -35.115 -37.798 32.877 1.00 67.65 99 PRO B O 1
ATOM 2373 N N . ALA B 1 100 ? -34.212 -38.575 30.943 1.00 65.23 100 ALA B N 1
ATOM 2374 C CA . ALA B 1 10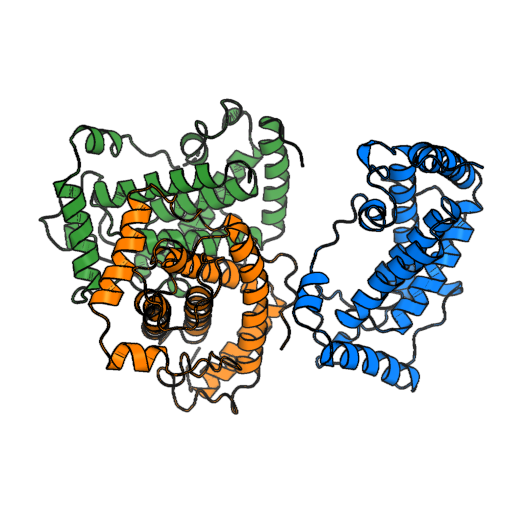0 ? -35.419 -38.562 30.079 1.00 65.30 100 ALA B CA 1
ATOM 2375 C C . ALA B 1 100 ? -36.527 -39.424 30.702 1.00 63.78 100 ALA B C 1
ATOM 2376 O O . ALA B 1 100 ? -37.692 -38.998 30.683 1.00 55.95 100 ALA B O 1
ATOM 2378 N N . LYS B 1 101 ? -36.157 -40.605 31.211 1.00 68.07 101 LYS B N 1
ATOM 2379 C CA . LYS B 1 101 ? -37.067 -41.602 31.842 1.00 65.98 101 LYS B CA 1
ATOM 2380 C C . LYS B 1 101 ? -37.760 -40.963 33.034 1.00 66.63 101 LYS B C 1
ATOM 2381 O O . LYS B 1 101 ? -39.008 -41.132 33.124 1.00 65.81 101 LYS B O 1
ATOM 2387 N N . LYS B 1 102 ? -36.926 -40.311 33.871 1.00 69.44 102 LYS B N 1
ATOM 2388 C CA . LYS B 1 102 ? -37.232 -39.626 35.159 1.00 74.31 102 LYS B CA 1
ATOM 2389 C C . LYS B 1 102 ? -38.089 -38.396 34.856 1.00 63.56 102 LYS B C 1
ATOM 2390 O O . LYS B 1 102 ? -39.206 -38.296 35.378 1.00 61.73 102 LYS B O 1
ATOM 2396 N N . HIS B 1 103 ? -37.605 -37.517 33.996 1.00 60.61 103 HIS B N 1
ATOM 2397 C CA . HIS B 1 103 ? -38.381 -36.341 33.532 1.00 62.24 103 HIS B CA 1
ATOM 2398 C C . HIS B 1 103 ? -39.830 -36.749 33.240 1.00 57.19 103 HIS B C 1
ATOM 2399 O O . HIS B 1 103 ? -40.714 -36.125 33.783 1.00 66.23 103 HIS B O 1
ATOM 2406 N N . PHE B 1 104 ? -40.070 -37.739 32.387 1.00 59.15 104 PHE B N 1
ATOM 2407 C CA . PHE B 1 104 ? -41.424 -38.042 31.851 1.00 61.65 104 PHE B CA 1
ATOM 2408 C C . PHE B 1 104 ? -42.231 -38.826 32.884 1.00 64.33 104 PHE B C 1
ATOM 2409 O O . PHE B 1 104 ? -43.457 -38.773 32.808 1.00 64.10 104 PHE B O 1
ATOM 2417 N N . ALA B 1 105 ? -41.552 -39.531 33.792 1.00 72.60 105 ALA B N 1
ATOM 2418 C CA . ALA B 1 105 ? -42.128 -40.250 34.955 1.00 66.67 105 ALA B CA 1
ATOM 2419 C C . ALA B 1 105 ? -43.392 -41.013 34.536 1.00 61.69 105 ALA B C 1
ATOM 2420 O O . ALA B 1 105 ? -44.413 -40.866 35.204 1.00 59.98 105 ALA B O 1
ATOM 2422 N N . ARG B 1 106 ? -43.353 -41.807 33.468 1.00 64.69 106 ARG B N 1
ATOM 2423 C CA . ARG B 1 106 ? -44.598 -42.466 32.990 1.00 69.23 106 ARG B CA 1
ATOM 2424 C C . ARG B 1 106 ? -44.909 -43.716 33.815 1.00 71.55 106 ARG B C 1
ATOM 2425 O O . ARG B 1 106 ? -44.054 -44.584 33.968 1.00 73.45 106 ARG B O 1
ATOM 2433 N N . PRO B 1 107 ? -46.145 -43.853 34.356 1.00 73.78 107 PRO B N 1
ATOM 2434 C CA . PRO B 1 107 ? -46.618 -45.110 34.919 1.00 68.73 107 PRO B CA 1
ATOM 2435 C C . PRO B 1 107 ? -46.500 -46.225 33.890 1.00 66.44 107 PRO B C 1
ATOM 2436 O O . PRO B 1 107 ? -46.867 -45.962 32.759 1.00 66.06 107 PRO B O 1
ATOM 2440 N N . ARG B 1 108 ? -46.012 -47.382 34.348 1.00 62.92 108 ARG B N 1
ATOM 2441 C CA . ARG B 1 108 ? -45.935 -48.678 33.631 1.00 57.78 108 ARG B CA 1
ATOM 2442 C C . ARG B 1 108 ? -47.342 -49.228 33.426 1.00 59.20 108 ARG B C 1
ATOM 2443 O O . ARG B 1 108 ? -48.283 -48.825 34.111 1.00 53.22 108 ARG B O 1
ATOM 2451 N N . PRO B 1 109 ? -47.536 -50.162 32.471 1.00 68.39 109 PRO B N 1
ATOM 2452 C CA . PRO B 1 109 ? -48.847 -50.776 32.246 1.00 71.59 109 PRO B CA 1
ATOM 2453 C C . PRO B 1 109 ? -49.455 -51.380 33.516 1.00 69.98 109 PRO B C 1
ATOM 2454 O O . PRO B 1 109 ? -50.576 -51.014 33.827 1.00 66.33 109 PRO B O 1
ATOM 2458 N N . TYR B 1 110 ? -48.704 -52.247 34.211 1.00 73.20 110 TYR B N 1
ATOM 2459 C CA . TYR B 1 110 ? -49.131 -52.932 35.468 1.00 78.55 110 TYR B CA 1
ATOM 2460 C C . TYR B 1 110 ? -49.508 -51.907 36.550 1.00 79.82 110 TYR B C 1
ATOM 2461 O O . TYR B 1 110 ? -50.487 -52.148 37.285 1.00 85.56 110 TYR B O 1
ATOM 2470 N N . GLU B 1 111 ? -48.778 -50.793 36.626 1.00 73.18 111 GLU B N 1
ATOM 2471 C CA . GLU B 1 111 ? -49.050 -49.678 37.568 1.00 69.63 111 GLU B CA 1
ATOM 2472 C C . GLU B 1 111 ? -50.170 -48.786 37.018 1.00 72.73 111 GLU B C 1
ATOM 2473 O O . GLU B 1 111 ? -50.458 -47.763 37.659 1.00 80.76 111 GLU B O 1
ATOM 2479 N N . VAL B 1 112 ? -50.749 -49.112 35.861 1.00 75.41 112 VAL B N 1
ATOM 2480 C CA . VAL B 1 112 ? -51.996 -48.449 35.374 1.00 80.10 112 VAL B CA 1
ATOM 2481 C C . VAL B 1 112 ? -53.177 -49.387 35.667 1.00 76.09 112 VAL B C 1
ATOM 2482 O O . VAL B 1 112 ? -54.234 -48.876 36.059 1.00 84.22 112 VAL B O 1
ATOM 2486 N N . THR B 1 113 ? -53.002 -50.701 35.540 1.00 69.22 113 THR B N 1
ATOM 2487 C CA . THR B 1 113 ? -54.038 -51.698 35.917 1.00 77.08 113 THR B CA 1
ATOM 2488 C C . THR B 1 113 ? -53.360 -53.032 36.233 1.00 83.19 113 THR B C 1
ATOM 2489 O O . THR B 1 113 ? -52.453 -53.472 35.527 1.00 81.57 113 THR B O 1
ATOM 2493 N N . PRO B 1 114 ? -53.778 -53.722 37.314 1.00 78.68 114 PRO B N 1
ATOM 2494 C CA . PRO B 1 114 ? -53.183 -55.002 37.668 1.00 77.41 114 PRO B CA 1
ATOM 2495 C C . PRO B 1 114 ? -53.744 -56.139 36.811 1.00 75.63 114 PRO B C 1
ATOM 2496 O O . PRO B 1 114 ? -53.486 -57.283 37.132 1.00 76.99 114 PRO B O 1
ATOM 2500 N N . LYS B 1 115 ? -54.461 -55.804 35.739 1.00 78.42 115 LYS B N 1
ATOM 2501 C CA . LYS B 1 115 ? -54.881 -56.794 34.709 1.00 93.19 115 LYS B CA 1
ATOM 2502 C C . LYS B 1 115 ? -53.647 -57.224 33.890 1.00 92.47 115 LYS B C 1
ATOM 2503 O O . LYS B 1 115 ? -53.622 -58.378 33.421 1.00 89.71 115 LYS B O 1
ATOM 2509 N N . VAL B 1 116 ? -52.657 -56.334 33.747 1.00 88.11 116 VAL B N 1
ATOM 2510 C CA . VAL B 1 116 ? -51.320 -56.621 33.149 1.00 81.37 116 VAL B CA 1
ATOM 2511 C C . VAL B 1 116 ? -50.525 -57.456 34.153 1.00 76.42 116 VAL B C 1
ATOM 2512 O O . VAL B 1 116 ? -50.360 -56.995 35.298 1.00 73.07 116 VAL B O 1
ATOM 2516 N N . LYS B 1 117 ? -50.041 -58.619 33.722 1.00 73.74 117 LYS B N 1
ATOM 2517 C CA . LYS B 1 117 ? -49.202 -59.552 34.518 1.00 71.03 117 LYS B CA 1
ATOM 2518 C C . LYS B 1 117 ? -47.829 -59.622 33.858 1.00 65.55 117 LYS B C 1
ATOM 2519 O O . LYS B 1 117 ? -47.538 -60.545 33.105 1.00 69.14 117 LYS B O 1
ATOM 2525 N N . PRO B 1 118 ? -46.935 -58.645 34.094 1.00 60.75 118 PRO B N 1
ATOM 2526 C CA . PRO B 1 118 ? -45.634 -58.632 33.422 1.00 62.30 118 PRO B CA 1
ATOM 2527 C C . PRO B 1 118 ? -44.793 -59.883 33.735 1.00 56.02 118 PRO B C 1
ATOM 2528 O O . PRO B 1 118 ? -44.777 -60.311 34.873 1.00 53.73 118 PRO B O 1
ATOM 2532 N N . VAL B 1 119 ? -44.109 -60.447 32.742 1.00 53.32 119 VAL B N 1
ATOM 2533 C CA . VAL B 1 119 ? -43.324 -61.702 32.946 1.00 61.03 119 VAL B CA 1
ATOM 2534 C C . VAL B 1 119 ? -41.822 -61.394 32.937 1.00 66.82 119 VAL B C 1
ATOM 2535 O O . VAL B 1 119 ? -41.034 -62.350 33.134 1.00 74.84 119 VAL B O 1
ATOM 2539 N N . LEU B 1 120 ? -41.418 -60.145 32.700 1.00 63.97 120 LEU B N 1
ATOM 2540 C CA . LEU B 1 120 ? -40.048 -59.701 33.068 1.00 64.67 120 LEU B CA 1
ATOM 2541 C C . LEU B 1 120 ? -40.141 -59.039 34.447 1.00 68.07 120 LEU B C 1
ATOM 2542 O O . LEU B 1 120 ? -41.220 -58.589 34.852 1.00 67.08 120 LEU B O 1
ATOM 2547 N N . PRO B 1 121 ? -39.053 -59.050 35.254 1.00 62.94 121 PRO B N 1
ATOM 2548 C CA . PRO B 1 121 ? -39.025 -58.312 36.517 1.00 60.64 121 PRO B CA 1
ATOM 2549 C C . PRO B 1 121 ? -39.386 -56.839 36.335 1.00 57.97 121 PRO B C 1
ATOM 2550 O O . PRO B 1 121 ? -38.677 -56.111 35.635 1.00 52.64 121 PRO B O 1
ATOM 2554 N N . PRO B 1 122 ? -40.494 -56.384 36.974 1.00 58.26 122 PRO B N 1
ATOM 2555 C CA . PRO B 1 122 ? -41.157 -55.130 36.630 1.00 62.21 122 PRO B CA 1
ATOM 2556 C C . PRO B 1 122 ? -40.625 -53.912 37.377 1.00 65.93 122 PRO B C 1
ATOM 2557 O O . PRO B 1 122 ? -40.967 -53.709 38.543 1.00 60.90 122 PRO B O 1
ATOM 2561 N N . PRO B 1 123 ? -39.849 -53.023 36.707 1.00 69.35 123 PRO B N 1
ATOM 2562 C CA . PRO B 1 123 ? -39.294 -51.845 37.377 1.00 65.77 123 PRO B CA 1
ATOM 2563 C C . PRO B 1 123 ? -40.444 -50.927 37.812 1.00 63.21 123 PRO B C 1
ATOM 2564 O O . PRO B 1 123 ? -41.548 -51.134 37.369 1.00 61.94 123 PRO B O 1
ATOM 2568 N N . GLU B 1 124 ? -40.171 -49.945 38.666 1.00 69.07 124 GLU B N 1
ATOM 2569 C CA . GLU B 1 124 ? -41.215 -49.012 39.177 1.00 74.92 124 GLU B CA 1
ATOM 2570 C C . GLU B 1 124 ? -41.182 -47.745 38.319 1.00 75.95 124 GLU B C 1
ATOM 2571 O O . GLU B 1 124 ? -40.178 -47.007 38.408 1.00 76.36 124 GLU B O 1
ATOM 2577 N N . GLY B 1 125 ? -42.199 -47.541 37.474 1.00 79.17 125 GLY B N 1
ATOM 2578 C CA . GLY B 1 125 ? -42.414 -46.290 36.709 1.00 82.69 125 GLY B CA 1
ATOM 2579 C C . GLY B 1 125 ? -41.195 -45.867 35.896 1.00 78.88 125 GLY B C 1
ATOM 2580 O O . GLY B 1 125 ? -40.237 -46.659 35.780 1.00 77.12 125 GLY B O 1
ATOM 2581 N N . GLU B 1 126 ? -41.206 -44.648 35.353 1.00 78.00 126 GLU B N 1
ATOM 2582 C CA . GLU B 1 126 ? -40.233 -44.216 34.312 1.00 81.22 126 GLU B CA 1
ATOM 2583 C C . GLU B 1 126 ? -40.363 -45.198 33.139 1.00 76.51 126 GLU B C 1
ATOM 2584 O O . GLU B 1 126 ? -39.352 -45.807 32.729 1.00 73.48 126 GLU B O 1
ATOM 2590 N N . SER B 1 127 ? -41.595 -45.367 32.659 1.00 71.20 127 SER B N 1
ATOM 2591 C CA . SER B 1 127 ? -41.999 -46.349 31.618 1.00 69.54 127 SER B CA 1
ATOM 2592 C C . SER B 1 127 ? -41.713 -45.776 30.227 1.00 67.15 127 SER B C 1
ATOM 2593 O O . SER B 1 127 ? -41.907 -46.500 29.252 1.00 63.97 127 SER B O 1
ATOM 2596 N N . TYR B 1 128 ? -41.319 -44.509 30.123 1.00 64.49 128 TYR B N 1
ATOM 2597 C CA . TYR B 1 128 ? -41.147 -43.853 28.806 1.00 60.09 128 TYR B CA 1
ATOM 2598 C C . TYR B 1 128 ? -39.980 -42.873 28.866 1.00 62.90 128 TYR B C 1
ATOM 2599 O O . TYR B 1 128 ? -39.867 -42.073 29.809 1.00 62.11 128 TYR B O 1
ATOM 2608 N N . PRO B 1 129 ? -39.085 -42.936 27.852 1.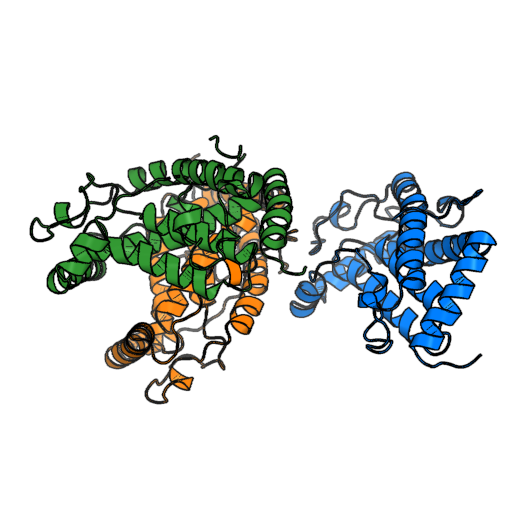00 63.27 129 PRO B N 1
ATOM 2609 C CA . PRO B 1 129 ? -39.221 -43.878 26.734 1.00 64.51 129 PRO B CA 1
ATOM 2610 C C . PRO B 1 129 ? -38.805 -45.302 27.139 1.00 65.89 129 PRO B C 1
ATOM 2611 O O . PRO B 1 129 ? -38.731 -45.546 28.336 1.00 72.18 129 PRO B O 1
ATOM 2615 N N . SER B 1 130 ? -38.552 -46.186 26.159 1.00 62.38 130 SER B N 1
ATOM 2616 C CA . SER B 1 130 ? -38.081 -47.588 26.347 1.00 61.41 130 SER B CA 1
ATOM 2617 C C . SER B 1 130 ? -36.560 -47.708 26.125 1.00 57.77 130 SER B C 1
ATOM 2618 O O . SER B 1 130 ? -36.098 -47.540 24.982 1.00 55.47 130 SER B O 1
ATOM 2621 N N . GLY B 1 131 ? -35.813 -48.044 27.181 1.00 58.14 131 GLY B N 1
ATOM 2622 C CA . GLY B 1 131 ? -34.343 -48.168 27.160 1.00 58.64 131 GLY B CA 1
ATOM 2623 C C . GLY B 1 131 ? -33.890 -49.258 26.207 1.00 58.14 131 GLY B C 1
ATOM 2624 O O . GLY B 1 131 ? -32.990 -49.011 25.390 1.00 52.70 131 GLY B O 1
ATOM 2625 N N . HIS B 1 132 ? -34.499 -50.436 26.321 1.00 65.39 132 HIS B N 1
ATOM 2626 C CA . HIS B 1 132 ? -34.226 -51.622 25.468 1.00 68.13 132 HIS B CA 1
ATOM 2627 C C . HIS B 1 132 ? -34.393 -51.170 24.017 1.00 63.06 132 HIS B C 1
ATOM 2628 O O . HIS B 1 132 ? -33.377 -51.095 23.286 1.00 59.37 132 HIS B O 1
ATOM 2635 N N . THR B 1 133 ? -35.622 -50.789 23.666 1.00 57.97 133 THR B N 1
ATOM 2636 C CA . THR B 1 133 ? -35.996 -50.338 22.309 1.00 59.85 133 THR B CA 1
ATOM 2637 C C . THR B 1 133 ? -34.947 -49.339 21.840 1.00 54.89 133 THR B C 1
ATOM 2638 O O . THR B 1 133 ? -34.437 -49.500 20.725 1.00 57.08 133 THR B O 1
ATOM 2642 N N . MET B 1 134 ? -34.599 -48.383 22.687 1.00 54.16 134 MET B N 1
ATOM 2643 C CA . MET B 1 134 ? -33.521 -47.428 22.356 1.00 60.45 134 MET B CA 1
ATOM 2644 C C . MET B 1 134 ? -32.203 -48.199 22.174 1.00 64.87 134 MET B C 1
ATOM 2645 O O . MET B 1 134 ? -31.625 -48.049 21.097 1.00 75.16 134 MET B O 1
ATOM 2650 N N . ARG B 1 135 ? -31.744 -49.028 23.121 1.00 68.20 135 ARG B N 1
ATOM 2651 C CA . ARG B 1 135 ? -30.430 -49.720 22.942 1.00 73.79 135 ARG B CA 1
ATOM 2652 C C . ARG B 1 135 ? -30.456 -50.437 21.583 1.00 64.61 135 ARG B C 1
ATOM 2653 O O . ARG B 1 135 ? -29.455 -50.337 20.865 1.00 65.70 135 ARG B O 1
ATOM 2661 N N . SER B 1 136 ? -31.570 -51.077 21.222 1.00 57.37 136 SER B N 1
ATOM 2662 C CA . SER B 1 136 ? -31.687 -51.946 20.022 1.00 59.63 136 SER B CA 1
ATOM 2663 C C . SER B 1 136 ? -31.579 -51.131 18.727 1.00 61.87 136 SER B C 1
ATOM 2664 O O . SER B 1 136 ? -30.610 -51.374 17.958 1.00 65.10 136 SER B O 1
ATOM 2667 N N . TYR B 1 137 ? -32.504 -50.195 18.480 1.00 58.84 137 TYR B N 1
ATOM 2668 C CA . TYR B 1 137 ? -32.451 -49.278 17.301 1.00 61.51 137 TYR B CA 1
ATOM 2669 C C . TYR B 1 137 ? -31.116 -48.499 17.273 1.00 64.11 137 TYR B C 1
ATOM 2670 O O . TYR B 1 137 ? -30.613 -48.205 16.175 1.00 66.69 137 TYR B O 1
ATOM 2679 N N . PHE B 1 138 ? -30.531 -48.193 18.433 1.00 63.11 138 PHE B N 1
ATOM 2680 C CA . PHE B 1 138 ? -29.192 -47.562 18.557 1.00 61.45 138 PHE B CA 1
ATOM 2681 C C . PHE B 1 138 ? -28.139 -48.460 17.897 1.00 59.81 138 PHE B C 1
ATOM 2682 O O . PHE B 1 138 ? -27.305 -47.919 17.137 1.00 64.47 138 PHE B O 1
ATOM 2690 N N . LYS B 1 139 ? -28.170 -49.769 18.165 1.00 55.73 139 LYS B N 1
ATOM 2691 C CA . LYS B 1 139 ? -27.140 -50.707 17.644 1.00 63.52 139 LYS B CA 1
ATOM 2692 C C . LYS B 1 139 ? -27.378 -50.907 16.144 1.00 64.03 139 LYS B C 1
ATOM 2693 O O . LYS B 1 139 ? -26.425 -50.679 15.348 1.00 56.96 139 LYS B O 1
ATOM 2699 N N . ALA B 1 140 ? -28.602 -51.271 15.755 1.00 65.50 140 ALA B N 1
ATOM 2700 C CA . ALA B 1 140 ? -28.993 -51.416 14.330 1.00 69.81 140 ALA B CA 1
ATOM 2701 C C . ALA B 1 140 ? -28.474 -50.199 13.542 1.00 69.95 140 ALA B C 1
ATOM 2702 O O . ALA B 1 140 ? -27.728 -50.396 12.571 1.00 75.34 140 ALA B O 1
ATOM 2704 N N . SER B 1 141 ? -28.811 -48.984 13.984 1.00 67.19 141 SER B N 1
ATOM 2705 C CA . SER B 1 141 ? -28.391 -47.705 13.362 1.00 65.20 141 SER B CA 1
ATOM 2706 C C . SER B 1 141 ? -26.897 -47.747 13.058 1.00 66.81 141 SER B C 1
ATOM 2707 O O . SER B 1 141 ? -26.530 -47.508 11.890 1.00 64.88 141 SER B O 1
ATOM 2710 N N . LEU B 1 142 ? -26.088 -48.060 14.073 1.00 74.66 142 LEU B N 1
ATOM 2711 C CA . LEU B 1 142 ? -24.595 -47.992 14.019 1.00 80.11 142 LEU B CA 1
ATOM 2712 C C . LEU B 1 142 ? -24.029 -49.126 13.145 1.00 76.16 142 LEU B C 1
ATOM 2713 O O . LEU B 1 142 ? -23.050 -48.857 12.385 1.00 64.78 142 LEU B O 1
ATOM 2718 N N . LEU B 1 143 ? -24.605 -50.332 13.247 1.00 73.40 143 LEU B N 1
ATOM 2719 C CA . LEU B 1 143 ? -24.179 -51.524 12.464 1.00 74.67 143 LEU B CA 1
ATOM 2720 C C . LEU B 1 143 ? -24.536 -51.298 10.993 1.00 72.36 143 LEU B C 1
ATOM 2721 O O . LEU B 1 143 ? -23.632 -51.378 10.151 1.00 87.31 143 LEU B O 1
ATOM 2726 N N . SER B 1 144 ? -25.788 -50.962 10.698 1.00 64.35 144 SER B N 1
ATOM 2727 C CA . SER B 1 144 ? -26.253 -50.639 9.327 1.00 65.52 144 SER B CA 1
ATOM 2728 C C . SER B 1 144 ? -25.386 -49.535 8.711 1.00 70.26 144 SER B C 1
ATOM 2729 O O . SER B 1 144 ? -25.424 -49.393 7.479 1.00 86.85 144 SER B O 1
ATOM 2732 N N . MET B 1 145 ? -24.681 -48.747 9.528 1.00 67.95 145 MET B N 1
ATOM 2733 C CA . MET B 1 145 ? -23.734 -47.699 9.060 1.00 66.43 145 MET B CA 1
ATOM 2734 C C . MET B 1 145 ? -22.394 -48.337 8.718 1.00 67.48 145 MET B C 1
ATOM 2735 O O . MET B 1 145 ? -21.760 -47.894 7.756 1.00 78.28 145 MET B O 1
ATOM 2740 N N . LEU B 1 146 ? -21.957 -49.286 9.540 1.00 69.80 146 LEU B N 1
ATOM 2741 C CA . LEU B 1 146 ? -20.674 -50.016 9.368 1.00 74.19 146 LEU B CA 1
ATOM 2742 C C . LEU B 1 146 ? -20.815 -51.047 8.236 1.00 72.90 146 LEU B C 1
ATOM 2743 O O . LEU B 1 146 ? -19.889 -51.135 7.406 1.00 74.19 146 LEU B O 1
ATOM 2748 N N . VAL B 1 147 ? -21.967 -51.724 8.169 1.00 69.76 147 VAL B N 1
ATOM 2749 C CA . VAL B 1 147 ? -22.265 -52.888 7.279 1.00 73.24 147 VAL B CA 1
ATOM 2750 C C . VAL B 1 147 ? -23.612 -52.665 6.582 1.00 74.37 147 VAL B C 1
ATOM 2751 O O . VAL B 1 147 ? -24.572 -53.427 6.773 1.00 73.63 147 VAL B O 1
ATOM 2755 N N . PRO B 1 148 ? -23.723 -51.606 5.742 1.00 70.71 148 PRO B N 1
ATOM 2756 C CA . PRO B 1 148 ? -24.960 -51.307 5.022 1.00 68.74 148 PRO B CA 1
ATOM 2757 C C . PRO B 1 148 ? -25.634 -52.550 4.443 1.00 65.17 148 PRO B C 1
ATOM 2758 O O . PRO B 1 148 ? -26.824 -52.594 4.450 1.00 71.57 148 PRO B O 1
ATOM 2762 N N . GLU B 1 149 ? -24.838 -53.514 3.986 1.00 71.78 149 GLU B N 1
ATOM 2763 C CA . GLU B 1 149 ? -25.295 -54.808 3.405 1.00 80.77 149 GLU B CA 1
ATOM 2764 C C . GLU B 1 149 ? -26.488 -55.344 4.207 1.00 80.43 149 GLU B C 1
ATOM 2765 O O . GLU B 1 149 ? -27.522 -55.639 3.585 1.00 74.69 149 GLU B O 1
ATOM 2771 N N . HIS B 1 150 ? -26.381 -55.428 5.534 1.00 83.35 150 HIS B N 1
ATOM 2772 C CA . HIS B 1 150 ? -27.401 -56.115 6.369 1.00 89.99 150 HIS B CA 1
ATOM 2773 C C . HIS B 1 150 ? -28.280 -55.120 7.126 1.00 82.04 150 HIS B C 1
ATOM 2774 O O . HIS B 1 150 ? -28.883 -55.544 8.139 1.00 78.76 150 HIS B O 1
ATOM 2781 N N . HIS B 1 151 ? -28.356 -53.871 6.650 1.00 73.51 151 HIS B N 1
ATOM 2782 C CA . HIS B 1 151 ? -29.283 -52.828 7.164 1.00 67.58 151 HIS B CA 1
ATOM 2783 C C . HIS B 1 151 ? -30.610 -53.506 7.491 1.00 63.44 151 HIS B C 1
ATOM 2784 O O . HIS B 1 151 ? -30.861 -53.784 8.670 1.00 60.57 151 HIS B O 1
ATOM 2791 N N . ASP B 1 152 ? -31.379 -53.847 6.465 1.00 62.17 152 ASP B N 1
ATOM 2792 C CA . ASP B 1 152 ? -32.763 -54.363 6.619 1.00 69.62 152 ASP B CA 1
ATOM 2793 C C . ASP B 1 152 ? -32.815 -55.433 7.735 1.00 66.61 152 ASP B C 1
ATOM 2794 O O . ASP B 1 152 ? -33.807 -55.440 8.485 1.00 62.12 152 ASP B O 1
ATOM 2799 N N . ALA B 1 153 ? -31.795 -56.292 7.860 1.00 72.15 153 ALA B N 1
ATOM 2800 C CA . ALA B 1 153 ? -31.754 -57.451 8.792 1.00 79.87 153 ALA B CA 1
ATOM 2801 C C . ALA B 1 153 ? -31.653 -56.992 10.254 1.00 87.40 153 ALA B C 1
ATOM 2802 O O . ALA B 1 153 ? -32.406 -57.546 11.107 1.00 79.59 153 ALA B O 1
ATOM 2804 N N . PHE B 1 154 ? -30.709 -56.071 10.525 1.00 87.68 154 PHE B N 1
ATOM 2805 C CA . PHE B 1 154 ? -30.423 -55.442 11.847 1.00 79.61 154 PHE B CA 1
ATOM 2806 C C . PHE B 1 154 ? -31.687 -54.764 12.416 1.00 82.50 154 PHE B C 1
ATOM 2807 O O . PHE B 1 154 ? -32.011 -54.938 13.619 1.00 79.23 154 PHE B O 1
ATOM 2815 N N . PHE B 1 155 ? -32.371 -53.987 11.569 1.00 78.99 155 PHE B N 1
ATOM 2816 C CA . PHE B 1 155 ? -33.538 -53.135 11.916 1.00 71.67 155 PHE B CA 1
ATOM 2817 C C . PHE B 1 155 ? -34.762 -54.017 12.176 1.00 71.56 155 PHE B C 1
ATOM 2818 O O . PHE B 1 155 ? -35.669 -53.584 12.913 1.00 78.51 155 PHE B O 1
ATOM 2826 N N . ALA B 1 156 ? -34.784 -55.214 11.593 1.00 72.84 156 ALA B N 1
ATOM 2827 C CA . ALA B 1 156 ? -35.811 -56.248 11.856 1.00 83.12 156 ALA B CA 1
ATOM 2828 C C . ALA B 1 156 ? -35.420 -57.051 13.101 1.00 81.76 156 ALA B C 1
ATOM 2829 O O . ALA B 1 156 ? -36.315 -57.713 13.663 1.00 78.75 156 ALA B O 1
ATOM 2831 N N . ARG B 1 157 ? -34.135 -57.030 13.480 1.00 83.04 157 ARG B N 1
ATOM 2832 C CA . ARG B 1 157 ? -33.641 -57.553 14.787 1.00 85.54 157 ARG B CA 1
ATOM 2833 C C . ARG B 1 157 ? -34.124 -56.602 15.878 1.00 80.12 157 ARG B C 1
ATOM 2834 O O . ARG B 1 157 ? -34.643 -57.087 16.900 1.00 82.61 157 ARG B O 1
ATOM 2842 N N . ALA B 1 158 ? -33.952 -55.298 15.667 1.00 67.39 158 ALA B N 1
ATOM 2843 C CA . ALA B 1 158 ? -34.305 -54.279 16.670 1.00 63.58 158 ALA B CA 1
ATOM 2844 C C . ALA B 1 158 ? -35.803 -54.382 16.976 1.00 63.76 158 ALA B C 1
ATOM 2845 O O . ALA B 1 158 ? -36.150 -54.379 18.172 1.00 65.06 158 ALA B O 1
ATOM 2847 N N . GLU B 1 159 ? -36.654 -54.532 15.956 1.00 65.96 159 GLU B N 1
ATOM 2848 C CA . GLU B 1 159 ? -38.123 -54.697 16.150 1.00 73.44 159 GLU B CA 1
ATOM 2849 C C . GLU B 1 159 ? -38.383 -55.933 17.032 1.00 65.57 159 GLU B C 1
ATOM 2850 O O . GLU B 1 159 ? -39.129 -55.794 18.009 1.00 57.42 159 GLU B O 1
ATOM 2856 N N . GLU B 1 160 ? -37.771 -57.081 16.721 1.00 74.20 160 GLU B N 1
ATOM 2857 C CA . GLU B 1 160 ? -37.937 -58.368 17.466 1.00 82.94 160 GLU B CA 1
ATOM 2858 C C . GLU B 1 160 ? -37.783 -58.079 18.964 1.00 80.94 160 GLU B C 1
ATOM 2859 O O . GLU B 1 160 ? -38.676 -58.499 19.745 1.00 70.11 160 GLU B O 1
ATOM 2865 N N . HIS B 1 161 ? -36.702 -57.358 19.308 1.00 90.76 161 HIS B N 1
ATOM 2866 C CA . HIS B 1 161 ? -36.285 -56.929 20.677 1.00 86.32 161 HIS B CA 1
ATOM 2867 C C . HIS B 1 161 ? -37.316 -55.960 21.260 1.00 79.29 161 HIS B C 1
ATOM 2868 O O . HIS B 1 161 ? -37.987 -56.338 22.231 1.00 77.56 161 HIS B O 1
ATOM 2875 N N . ALA B 1 162 ? -37.433 -54.762 20.684 1.00 77.80 162 ALA B N 1
ATOM 2876 C CA . ALA B 1 162 ? -38.450 -53.756 21.070 1.00 83.19 162 ALA B CA 1
ATOM 2877 C C . ALA B 1 162 ? -39.764 -54.469 21.401 1.00 81.98 162 ALA B C 1
ATOM 2878 O O . ALA B 1 162 ? -40.194 -54.391 22.574 1.00 98.61 162 ALA B O 1
ATOM 2880 N N . GLN B 1 163 ? -40.354 -55.163 20.425 1.00 69.64 163 GLN B N 1
ATOM 2881 C CA . GLN B 1 163 ? -41.689 -55.791 20.576 1.00 65.90 163 GLN B CA 1
ATOM 2882 C C . GLN B 1 163 ? -41.715 -56.674 21.814 1.00 62.03 163 GLN B C 1
ATOM 2883 O O . GLN B 1 163 ? -42.671 -56.556 22.588 1.00 59.38 163 GLN B O 1
ATOM 2889 N N . SER B 1 164 ? -40.690 -57.505 21.998 1.00 64.07 164 SER B N 1
ATOM 2890 C CA . SER B 1 164 ? -40.623 -58.494 23.108 1.00 64.68 164 SER B CA 1
ATOM 2891 C C . SER B 1 164 ? -41.198 -57.851 24.385 1.00 64.84 164 SER B C 1
ATOM 2892 O O . SER B 1 164 ? -42.028 -58.492 25.069 1.00 65.28 164 SER B O 1
ATOM 2895 N N . ARG B 1 165 ? -40.841 -56.593 24.640 1.00 67.95 165 ARG B N 1
ATOM 2896 C CA . ARG B 1 165 ? -41.229 -55.832 25.859 1.00 69.90 165 ARG B CA 1
ATOM 2897 C C . ARG B 1 165 ? -42.759 -55.715 25.936 1.00 66.91 165 ARG B C 1
ATOM 2898 O O . ARG B 1 165 ? -43.303 -56.082 26.982 1.00 72.67 165 ARG B O 1
ATOM 2906 N N . VAL B 1 166 ? -43.433 -55.235 24.887 1.00 61.64 166 VAL B N 1
ATOM 2907 C CA . VAL B 1 166 ? -44.922 -55.080 24.873 1.00 64.38 166 VAL B CA 1
ATOM 2908 C C . VAL B 1 166 ? -45.569 -56.422 25.233 1.00 66.33 166 VAL B C 1
ATOM 2909 O O . VAL B 1 166 ? -46.559 -56.418 25.997 1.00 72.15 166 VAL B O 1
ATOM 2913 N N . LEU B 1 167 ? -45.041 -57.514 24.672 1.00 66.70 167 LEU B N 1
ATOM 2914 C CA . LEU B 1 167 ? -45.458 -58.911 24.958 1.00 67.67 167 LEU B CA 1
ATOM 2915 C C . LEU B 1 167 ? -45.382 -59.134 26.476 1.00 66.62 167 LEU B C 1
ATOM 2916 O O . LEU B 1 167 ? -46.464 -59.184 27.131 1.00 65.47 167 LEU B O 1
ATOM 2921 N N . ALA B 1 168 ? -44.152 -59.146 27.004 1.00 61.86 168 ALA B N 1
ATOM 2922 C CA . ALA B 1 168 ? -43.787 -59.310 28.430 1.00 63.95 168 ALA B CA 1
ATOM 2923 C C . ALA B 1 168 ? -44.614 -58.407 29.362 1.00 70.81 168 ALA B C 1
ATOM 2924 O O . ALA B 1 168 ? -44.797 -58.788 30.531 1.00 87.70 168 ALA B O 1
ATOM 2926 N N . GLY B 1 169 ? -45.052 -57.235 28.901 1.00 67.07 169 GLY B N 1
ATOM 2927 C CA . GLY B 1 169 ? -46.030 -56.394 29.616 1.00 63.75 169 GLY B CA 1
ATOM 2928 C C . GLY B 1 169 ? -45.372 -55.267 30.389 1.00 58.49 169 GLY B C 1
ATOM 2929 O O . GLY B 1 169 ? -46.062 -54.627 31.181 1.00 58.81 169 GLY B O 1
ATOM 2930 N N . VAL B 1 170 ? -44.088 -55.002 30.153 1.00 62.74 170 VAL B N 1
ATOM 2931 C CA . VAL B 1 170 ? -43.275 -53.996 30.914 1.00 62.96 170 VAL B CA 1
ATOM 2932 C C . VAL B 1 170 ? -43.242 -52.653 30.155 1.00 61.39 170 VAL B C 1
ATOM 2933 O O . VAL B 1 170 ? -42.621 -51.707 30.664 1.00 55.02 170 VAL B O 1
ATOM 2937 N N . HIS B 1 171 ? -43.878 -52.564 28.981 1.00 65.22 171 HIS B N 1
ATOM 2938 C CA . HIS B 1 171 ? -43.917 -51.340 28.136 1.00 62.94 171 HIS B CA 1
ATOM 2939 C C . HIS B 1 171 ? -45.167 -51.295 27.268 1.00 62.78 171 HIS B C 1
ATOM 2940 O O . HIS B 1 171 ? -45.563 -52.366 26.755 1.00 67.53 171 HIS B O 1
ATOM 2947 N N . PHE B 1 172 ? -45.710 -50.087 27.095 1.00 62.07 172 PHE B N 1
ATOM 2948 C CA . PHE B 1 172 ? -46.761 -49.740 26.105 1.00 65.65 172 PHE B CA 1
ATOM 2949 C C . PHE B 1 172 ? -46.126 -49.545 24.722 1.00 63.50 172 PHE B C 1
ATOM 2950 O O . PHE B 1 172 ? -44.951 -49.187 24.621 1.00 60.76 172 PHE B O 1
ATOM 2958 N N . PRO B 1 173 ? -46.868 -49.772 23.609 1.00 61.18 173 PRO B N 1
ATOM 2959 C CA . PRO B 1 173 ? -46.354 -49.531 22.256 1.00 59.76 173 PRO B CA 1
ATOM 2960 C C . PRO B 1 173 ? -45.707 -48.171 21.950 1.00 59.15 173 PRO B C 1
ATOM 2961 O O . PRO B 1 173 ? -44.861 -48.138 21.066 1.00 58.83 173 PRO B O 1
ATOM 2965 N N . SER B 1 174 ? -46.118 -47.097 22.635 1.00 62.90 174 SER B N 1
ATOM 2966 C CA . SER B 1 174 ? -45.553 -45.727 22.444 1.00 65.98 174 SER B CA 1
ATOM 2967 C C . SER B 1 174 ? -44.181 -45.620 23.126 1.00 64.83 174 SER B C 1
ATOM 2968 O O . SER B 1 174 ? -43.340 -44.819 22.669 1.00 57.86 174 SER B O 1
ATOM 2971 N N . ASP B 1 175 ? -43.963 -46.401 24.185 1.00 66.43 175 ASP B N 1
ATOM 2972 C CA . ASP B 1 175 ? -42.671 -46.446 24.910 1.00 68.50 175 ASP B CA 1
ATOM 2973 C C . ASP B 1 175 ? -41.595 -46.761 23.871 1.00 68.70 175 ASP B C 1
ATOM 2974 O O . ASP B 1 175 ? -40.517 -46.115 23.889 1.00 66.92 175 ASP B O 1
ATOM 2979 N N . LEU B 1 176 ? -41.943 -47.656 22.947 1.00 71.49 176 LEU B N 1
ATOM 2980 C CA . LEU B 1 176 ? -41.082 -48.081 21.815 1.00 72.25 176 LEU B CA 1
ATOM 2981 C C . LEU B 1 176 ? -40.899 -46.890 20.866 1.00 66.24 176 LEU B C 1
ATOM 2982 O O . LEU B 1 176 ? -39.741 -46.524 20.550 1.00 66.05 176 LEU B O 1
ATOM 2987 N N . GLU B 1 177 ? -42.008 -46.294 20.447 1.00 60.82 177 GLU B N 1
ATOM 2988 C CA . GLU B 1 177 ? -41.992 -45.116 19.547 1.00 72.52 177 GLU B CA 1
ATOM 2989 C C . GLU B 1 177 ? -40.829 -44.217 20.000 1.00 73.35 177 GLU B C 1
ATOM 2990 O O . GLU B 1 177 ? -39.880 -44.009 19.215 1.00 74.87 177 GLU B O 1
ATOM 2996 N N . GLY B 1 178 ? -40.866 -43.778 21.260 1.00 75.95 178 GLY B N 1
ATOM 2997 C CA . GLY B 1 178 ? -39.872 -42.873 21.868 1.00 68.43 178 GLY B CA 1
ATOM 2998 C C . GLY B 1 178 ? -38.477 -43.464 21.860 1.00 58.35 178 GLY B C 1
ATOM 2999 O O . GLY B 1 178 ? -37.551 -42.732 21.507 1.00 54.98 178 GLY B O 1
ATOM 3000 N N . GLY B 1 179 ? -38.319 -44.734 22.235 1.00 52.66 179 GLY B N 1
ATOM 3001 C CA . GLY B 1 179 ? -37.009 -45.411 22.167 1.00 59.27 179 GLY B CA 1
ATOM 3002 C C . GLY B 1 179 ? -36.379 -45.269 20.786 1.00 60.80 179 GLY B C 1
ATOM 3003 O O . GLY B 1 179 ? -35.181 -44.869 20.687 1.00 55.72 179 GLY B O 1
ATOM 3004 N N . GLN B 1 180 ? -37.183 -45.560 19.760 1.00 60.20 180 GLN B N 1
ATOM 3005 C CA . GLN B 1 180 ? -36.828 -45.522 18.316 1.00 60.07 180 GLN B CA 1
ATOM 3006 C C . GLN B 1 180 ? -36.240 -44.151 17.963 1.00 55.15 180 GLN B C 1
ATOM 3007 O O . GLN B 1 180 ? -35.161 -44.079 17.313 1.00 52.75 180 GLN B O 1
ATOM 3013 N N . THR B 1 181 ? -36.942 -43.100 18.378 1.00 52.36 181 THR B N 1
ATOM 3014 C CA . THR B 1 181 ? -36.676 -41.694 17.976 1.00 53.56 181 THR B CA 1
ATOM 3015 C C . THR B 1 181 ? -35.407 -41.184 18.669 1.00 51.09 181 THR B C 1
ATOM 3016 O O . THR B 1 181 ? -34.632 -40.470 18.026 1.00 48.46 181 THR B O 1
ATOM 3020 N N . ALA B 1 182 ? -35.218 -41.548 19.932 1.00 53.91 182 ALA B N 1
ATOM 3021 C CA . ALA B 1 182 ? -34.119 -41.059 20.786 1.00 59.40 182 ALA B CA 1
ATOM 3022 C C . ALA B 1 182 ? -32.794 -41.663 20.297 1.00 67.22 182 ALA B C 1
ATOM 3023 O O . ALA B 1 182 ? -31.778 -40.905 20.216 1.00 65.67 182 ALA B O 1
ATOM 3025 N N . ALA B 1 183 ? -32.793 -42.969 19.986 1.00 65.89 183 ALA B N 1
ATOM 3026 C CA . ALA B 1 183 ? -31.614 -43.689 19.447 1.00 63.11 183 ALA B CA 1
ATOM 3027 C C . ALA B 1 183 ? -31.029 -42.850 18.315 1.00 61.84 183 ALA B C 1
ATOM 3028 O O . ALA B 1 183 ? -29.818 -42.555 18.344 1.00 59.29 183 ALA B O 1
ATOM 3030 N N . ALA B 1 184 ? -31.892 -42.456 17.377 1.00 61.71 184 ALA B N 1
ATOM 3031 C CA . ALA B 1 184 ? -31.551 -41.543 16.268 1.00 65.51 184 ALA B CA 1
ATOM 3032 C C . ALA B 1 184 ? -30.823 -40.329 16.860 1.00 63.53 184 ALA B C 1
ATOM 3033 O O . ALA B 1 184 ? -29.605 -40.188 16.636 1.00 59.22 184 ALA B O 1
ATOM 3035 N N . ALA B 1 185 ? -31.531 -39.525 17.653 1.00 65.07 185 ALA B N 1
ATOM 3036 C CA . ALA B 1 185 ? -31.009 -38.280 18.254 1.00 66.47 185 ALA B CA 1
ATOM 3037 C C . ALA B 1 185 ? -29.605 -38.549 18.801 1.00 68.80 185 ALA B C 1
ATOM 3038 O O . ALA B 1 185 ? -28.679 -37.793 18.455 1.00 73.98 185 ALA B O 1
ATOM 3040 N N . LEU B 1 186 ? -29.432 -39.605 19.594 1.00 67.67 186 LEU B N 1
ATOM 3041 C CA . LEU B 1 186 ? -28.122 -39.870 20.244 1.00 72.97 186 LEU B CA 1
ATOM 3042 C C . LEU B 1 186 ? -27.071 -40.147 19.171 1.00 65.83 186 LEU B C 1
ATOM 3043 O O . LEU B 1 186 ? -26.015 -39.495 19.205 1.00 66.97 186 LEU B O 1
ATOM 3048 N N . VAL B 1 187 ? -27.363 -41.098 18.284 1.00 59.13 187 VAL B N 1
ATOM 3049 C CA . VAL B 1 187 ? -26.426 -41.575 17.226 1.00 59.87 187 VAL B CA 1
ATOM 3050 C C . VAL B 1 187 ? -25.909 -40.369 16.428 1.00 65.31 187 VAL B C 1
ATOM 3051 O O . VAL B 1 187 ? -24.682 -40.277 16.182 1.00 65.93 187 VAL B O 1
ATOM 3055 N N . ALA B 1 188 ? -26.813 -39.479 16.025 1.00 66.70 188 ALA B N 1
ATOM 3056 C CA . ALA B 1 188 ? -26.492 -38.268 15.238 1.00 67.27 188 ALA B CA 1
ATOM 3057 C C . ALA B 1 188 ? -25.499 -37.412 16.023 1.00 63.71 188 ALA B C 1
ATOM 3058 O O . ALA B 1 188 ? -24.462 -36.994 15.455 1.00 61.05 188 ALA B O 1
ATOM 3060 N N . SER B 1 189 ? -25.837 -37.186 17.291 1.00 63.65 189 SER B N 1
ATOM 3061 C CA . SER B 1 189 ? -25.096 -36.324 18.240 1.00 66.26 189 SER B CA 1
ATOM 3062 C C . SER B 1 189 ? -23.737 -36.953 18.487 1.00 64.04 189 SER B C 1
ATOM 3063 O O . SER B 1 189 ? -22.759 -36.221 18.656 1.00 69.58 189 SER B O 1
ATOM 3066 N N . LEU B 1 190 ? -23.708 -38.277 18.465 1.00 66.93 190 LEU B N 1
ATOM 3067 C CA . LEU B 1 190 ? -22.533 -39.085 18.860 1.00 73.73 190 LEU B CA 1
ATOM 3068 C C . LEU B 1 190 ? -21.491 -39.009 17.736 1.00 74.58 190 LEU B C 1
ATOM 3069 O O . LEU B 1 190 ? -20.343 -38.642 18.037 1.00 70.33 190 LEU B O 1
ATOM 3074 N N . LEU B 1 191 ? -21.897 -39.278 16.486 1.00 81.01 191 LEU B N 1
ATOM 3075 C CA . LEU B 1 191 ? -20.985 -39.374 15.306 1.00 79.25 191 LEU B CA 1
ATOM 3076 C C . LEU B 1 191 ? -20.700 -37.976 14.750 1.00 73.78 191 LEU B C 1
ATOM 3077 O O . LEU B 1 191 ? -19.888 -37.871 13.818 1.00 62.58 191 LEU B O 1
ATOM 3082 N N . ALA B 1 192 ? -21.330 -36.946 15.316 1.00 71.00 192 ALA B N 1
ATOM 3083 C CA . ALA B 1 192 ? -21.024 -35.533 15.018 1.00 71.44 192 ALA B CA 1
ATOM 3084 C C . ALA B 1 192 ? -19.655 -35.165 15.617 1.00 74.56 192 ALA B C 1
ATOM 3085 O O . ALA B 1 192 ? -18.904 -34.420 14.959 1.00 80.18 192 ALA B O 1
ATOM 3087 N N . ASP B 1 193 ? -19.334 -35.648 16.821 1.00 74.52 193 ASP B N 1
ATOM 3088 C CA . ASP B 1 193 ? -17.998 -35.439 17.439 1.00 72.83 193 ASP B CA 1
ATOM 3089 C C . ASP B 1 193 ? -16.989 -36.096 16.514 1.00 72.68 193 ASP B C 1
ATOM 3090 O O . ASP B 1 193 ? -17.209 -37.227 16.106 1.00 70.26 193 ASP B O 1
ATOM 3095 N N . PRO B 1 194 ? -15.881 -35.420 16.140 1.00 78.50 194 PRO B N 1
ATOM 3096 C CA . PRO B 1 194 ? -14.899 -36.011 15.230 1.00 77.26 194 PRO B CA 1
ATOM 3097 C C . PRO B 1 194 ? -13.953 -37.023 15.901 1.00 74.82 194 PRO B C 1
ATOM 3098 O O . PRO B 1 194 ? -13.463 -37.888 15.199 1.00 75.76 194 PRO B O 1
ATOM 3102 N N . ALA B 1 195 ? -13.715 -36.917 17.214 1.00 73.13 195 ALA B N 1
ATOM 3103 C CA . ALA B 1 195 ? -12.977 -37.947 17.983 1.00 75.85 195 ALA B CA 1
ATOM 3104 C C . ALA B 1 195 ? -13.745 -39.271 17.848 1.00 81.61 195 ALA B C 1
ATOM 3105 O O . ALA B 1 195 ? -13.139 -40.279 17.422 1.00 80.91 195 ALA B O 1
ATOM 3107 N N . VAL B 1 196 ? -15.054 -39.242 18.119 1.00 82.58 196 VAL B N 1
ATOM 3108 C CA . VAL B 1 196 ? -15.966 -40.420 17.994 1.00 83.91 196 VAL B CA 1
ATOM 3109 C C . VAL B 1 196 ? -15.984 -40.877 16.529 1.00 81.05 196 VAL B C 1
ATOM 3110 O O . VAL B 1 196 ? -15.839 -42.090 16.282 1.00 83.92 196 VAL B O 1
ATOM 3114 N N . ALA B 1 197 ? -16.149 -39.942 15.593 1.00 82.56 197 ALA B N 1
ATOM 3115 C CA . ALA B 1 197 ? -16.208 -40.206 14.133 1.00 94.30 197 ALA B CA 1
ATOM 3116 C C . ALA B 1 197 ? -14.958 -40.964 13.683 1.00 93.81 197 ALA B C 1
ATOM 3117 O O . ALA B 1 197 ? -15.094 -41.860 12.812 1.00 85.25 197 ALA B O 1
ATOM 3119 N N . ALA B 1 198 ? -13.805 -40.582 14.251 1.00 94.45 198 ALA B N 1
ATOM 3120 C CA . ALA B 1 198 ? -12.470 -41.186 14.025 1.00 88.81 198 ALA B CA 1
ATOM 3121 C C . ALA B 1 198 ? -12.483 -42.652 14.473 1.00 85.74 198 ALA B C 1
ATOM 3122 O O . ALA B 1 198 ? -12.172 -43.545 13.641 1.00 76.49 198 ALA B O 1
ATOM 3124 N N . ASP B 1 199 ? -12.841 -42.882 15.741 1.00 85.62 199 ASP B N 1
ATOM 3125 C CA . ASP B 1 199 ? -12.934 -44.237 16.351 1.00 88.14 199 ASP B CA 1
ATOM 3126 C C . ASP B 1 199 ? -13.906 -45.089 15.524 1.00 81.01 199 ASP B C 1
ATOM 3127 O O . ASP B 1 199 ? -13.598 -46.293 15.305 1.00 82.05 199 ASP B O 1
ATOM 3132 N N . PHE B 1 200 ? -15.017 -44.489 15.080 1.00 64.53 200 PHE B N 1
ATOM 3133 C CA . PHE B 1 200 ? -16.069 -45.190 14.310 1.00 68.37 200 PHE B CA 1
ATOM 3134 C C . PHE B 1 200 ? -15.511 -45.585 12.941 1.00 79.37 200 PHE B C 1
ATOM 3135 O O . PHE B 1 200 ? -15.879 -46.685 12.433 1.00 86.74 200 PHE B O 1
ATOM 3143 N N . ALA B 1 201 ? -14.653 -44.738 12.356 1.00 80.64 201 ALA B N 1
ATOM 3144 C CA . ALA B 1 201 ? -13.959 -45.034 11.080 1.00 79.81 201 ALA B CA 1
ATOM 3145 C C . ALA B 1 201 ? -13.108 -46.294 11.284 1.00 85.80 201 ALA B C 1
ATOM 3146 O O . ALA B 1 201 ? -13.408 -47.317 10.624 1.00 91.49 201 ALA B O 1
ATOM 3148 N N . ALA B 1 202 ? -12.149 -46.231 12.220 1.00 85.14 202 ALA B N 1
ATOM 3149 C CA . ALA B 1 202 ? -11.283 -47.348 12.678 1.00 85.30 202 ALA B CA 1
ATOM 3150 C C . ALA B 1 202 ? -12.099 -48.636 12.827 1.00 82.49 202 ALA B C 1
ATOM 3151 O O . ALA B 1 202 ? -11.587 -49.715 12.474 1.00 92.49 202 ALA B O 1
ATOM 3153 N N . VAL B 1 203 ? -13.312 -48.524 13.356 1.00 73.46 203 VAL B N 1
ATOM 3154 C CA . VAL B 1 203 ? -14.207 -49.680 13.601 1.00 74.04 203 VAL B CA 1
ATOM 3155 C C . VAL B 1 203 ? -14.849 -50.148 12.294 1.00 81.45 203 VAL B C 1
ATOM 3156 O O . VAL B 1 203 ? -15.186 -51.347 12.230 1.00 88.55 203 VAL B O 1
ATOM 3160 N N . ARG B 1 204 ? -15.042 -49.287 11.290 1.00 87.20 204 ARG B N 1
ATOM 3161 C CA . ARG B 1 204 ? -15.519 -49.790 9.972 1.00 99.27 204 ARG B CA 1
ATOM 3162 C C . ARG B 1 204 ? -14.424 -50.690 9.373 1.00 108.41 204 ARG B C 1
ATOM 3163 O O . ARG B 1 204 ? -14.796 -51.750 8.826 1.00 119.24 204 ARG B O 1
ATOM 3171 N N . GLU B 1 205 ? -13.137 -50.327 9.521 1.00 104.80 205 GLU B N 1
ATOM 3172 C CA . GLU B 1 205 ? -11.960 -51.110 9.026 1.00 99.48 205 GLU B CA 1
ATOM 3173 C C . GLU B 1 205 ? -11.966 -52.520 9.630 1.00 94.65 205 GLU B C 1
ATOM 3174 O O . GLU B 1 205 ? -12.146 -53.502 8.873 1.00 96.87 205 GLU B O 1
ATOM 3180 N N . GLU B 1 206 ? -11.779 -52.599 10.947 1.00 85.57 206 GLU B N 1
ATOM 3181 C CA . GLU B 1 206 ? -11.730 -53.855 11.741 1.00 93.48 206 GLU B CA 1
ATOM 3182 C C . GLU B 1 206 ? -12.873 -54.799 11.331 1.00 93.07 206 GLU B C 1
ATOM 3183 O O . GLU B 1 206 ? -12.594 -55.957 10.979 1.00 93.38 206 GLU B O 1
ATOM 3189 N N . LEU B 1 207 ? -14.112 -54.309 11.342 1.00 96.78 207 LEU B N 1
ATOM 3190 C CA . LEU B 1 207 ? -15.345 -55.132 11.221 1.00 96.38 207 LEU B CA 1
ATOM 3191 C C . LEU B 1 207 ? -15.532 -55.613 9.777 1.00 90.90 207 LEU B C 1
ATOM 3192 O O . LEU B 1 207 ? -15.844 -56.805 9.603 1.00 77.05 207 LEU B O 1
ATOM 3197 N N . ARG B 1 208 ? -15.378 -54.715 8.795 1.00 94.29 208 ARG B N 1
ATOM 3198 C CA . ARG B 1 208 ? -15.478 -55.036 7.341 1.00 97.56 208 ARG B CA 1
ATOM 3199 C C . ARG B 1 208 ? -14.327 -55.987 6.982 1.00 97.69 208 ARG B C 1
ATOM 3200 O O . ARG B 1 208 ? -14.619 -57.104 6.490 1.00 87.30 208 ARG B O 1
ATOM 3208 N N . GLY B 1 209 ? -13.082 -55.561 7.246 1.00 91.73 209 GLY B N 1
ATOM 3209 C CA . GLY B 1 209 ? -11.868 -56.399 7.187 1.00 93.44 209 GLY B CA 1
ATOM 3210 C C . GLY B 1 209 ? -12.122 -57.807 7.712 1.00 92.08 209 GLY B C 1
ATOM 3211 O O . GLY B 1 209 ? -12.031 -58.753 6.922 1.00 104.09 209 GLY B O 1
ATOM 3212 N N . ALA B 1 210 ? -12.492 -57.945 8.984 1.00 87.03 210 ALA B N 1
ATOM 3213 C CA . ALA B 1 210 ? -12.822 -59.234 9.643 1.00 98.12 210 ALA B CA 1
ATOM 3214 C C . ALA B 1 210 ? -13.904 -60.029 8.889 1.00 104.79 210 ALA B C 1
ATOM 3215 O O . ALA B 1 210 ? -13.901 -61.279 9.002 1.00 101.26 210 ALA B O 1
ATOM 3217 N N . LEU B 1 211 ? -14.835 -59.353 8.207 1.00 108.19 211 LEU B N 1
ATOM 3218 C CA . LEU B 1 211 ? -15.946 -60.011 7.462 1.00 107.62 211 LEU B CA 1
ATOM 3219 C C . LEU B 1 211 ? -15.571 -60.168 5.985 1.00 108.59 211 LEU B C 1
ATOM 3220 O O . LEU B 1 211 ? -16.356 -60.836 5.262 1.00 103.06 211 LEU B O 1
ATOM 3225 N N . GLY B 1 212 ? -14.432 -59.586 5.572 1.00 98.38 212 GLY B N 1
ATOM 3226 C CA . GLY B 1 212 ? -13.946 -59.557 4.178 1.00 93.81 212 GLY B CA 1
ATOM 3227 C C . GLY B 1 212 ? -14.949 -58.890 3.254 1.00 94.20 212 GLY B C 1
ATOM 3228 O O . GLY B 1 212 ? -15.518 -59.596 2.410 1.00 94.44 212 GLY B O 1
ATOM 3229 N N . LEU B 1 213 ? -15.192 -57.586 3.438 1.00 97.31 213 LEU B N 1
ATOM 3230 C CA . LEU B 1 213 ? -16.107 -56.754 2.601 1.00 93.55 213 LEU B CA 1
ATOM 3231 C C . LEU B 1 213 ? -15.268 -55.702 1.862 1.00 93.26 213 LEU B C 1
ATOM 3232 O O . LEU B 1 213 ? -14.110 -55.495 2.218 1.00 96.94 213 LEU B O 1
ATOM 3237 N N . PRO B 1 214 ? -15.777 -55.059 0.778 1.00 89.57 214 PRO B N 1
ATOM 3238 C CA . PRO B 1 214 ? -15.009 -54.049 0.029 1.00 93.57 214 PRO B CA 1
ATOM 3239 C C . PRO B 1 214 ? -14.887 -52.636 0.643 1.00 95.74 214 PRO B C 1
ATOM 3240 O O . PRO B 1 214 ? -14.760 -52.529 1.844 1.00 96.57 214 PRO B O 1
ATOM 3244 N N . LYS B 1 215 ? -14.825 -51.598 -0.207 1.00 98.24 215 LYS B N 1
ATOM 3245 C CA . LYS B 1 215 ? -15.005 -50.152 0.127 1.00 98.55 215 LYS B CA 1
ATOM 3246 C C . LYS B 1 215 ? -14.507 -49.874 1.553 1.00 97.52 215 LYS B C 1
ATOM 3247 O O . LYS B 1 215 ? -13.310 -49.915 1.820 1.00 91.01 215 LYS B O 1
ATOM 3253 N N . ALA C 1 4 ? -33.727 -19.008 0.154 1.00 99.69 4 ALA C N 1
ATOM 3254 C CA . ALA C 1 4 ? -32.953 -19.297 1.420 1.00 95.37 4 ALA C CA 1
ATOM 3255 C C . ALA C 1 4 ? -32.044 -20.516 1.216 1.00 85.26 4 ALA C C 1
ATOM 3256 O O . ALA C 1 4 ? -32.410 -21.398 0.419 1.00 75.21 4 ALA C O 1
ATOM 3258 N N . ALA C 1 5 ? -30.910 -20.557 1.925 1.00 84.87 5 ALA C N 1
ATOM 3259 C CA . ALA C 1 5 ? -29.782 -21.494 1.677 1.00 83.79 5 ALA C CA 1
ATOM 3260 C C . ALA C 1 5 ? -29.599 -22.465 2.844 1.00 81.72 5 ALA C C 1
ATOM 3261 O O . ALA C 1 5 ? -29.754 -22.091 4.004 1.00 77.09 5 ALA C O 1
ATOM 3263 N N . PRO C 1 6 ? -29.214 -23.735 2.573 1.00 77.50 6 PRO C N 1
ATOM 3264 C CA . PRO C 1 6 ? -28.956 -24.714 3.629 1.00 74.40 6 PRO C CA 1
ATOM 3265 C C . PRO C 1 6 ? -27.618 -24.504 4.357 1.00 72.76 6 PRO C C 1
ATOM 3266 O O . PRO C 1 6 ? -26.588 -24.500 3.712 1.00 73.48 6 PRO C O 1
ATOM 3270 N N . TYR C 1 7 ? -27.667 -24.365 5.683 1.00 69.37 7 TYR C N 1
ATOM 3271 C CA . TYR C 1 7 ? -26.482 -24.356 6.576 1.00 64.53 7 TYR C CA 1
ATOM 3272 C C . TYR C 1 7 ? -25.465 -25.380 6.081 1.00 64.23 7 TYR C C 1
ATOM 3273 O O . TYR C 1 7 ? -25.779 -26.564 5.929 1.00 57.24 7 TYR C O 1
ATOM 3282 N N . PRO C 1 8 ? -24.216 -24.933 5.817 1.00 66.97 8 PRO C N 1
ATOM 3283 C CA . PRO C 1 8 ? -23.226 -25.753 5.125 1.00 69.34 8 PRO C CA 1
ATOM 3284 C C . PRO C 1 8 ? -22.675 -26.874 6.019 1.00 68.94 8 PRO C C 1
ATOM 3285 O O . PRO C 1 8 ? -21.569 -26.765 6.504 1.00 71.12 8 PRO C O 1
ATOM 3289 N N . LEU C 1 9 ? -23.453 -27.940 6.198 1.00 73.52 9 LEU C N 1
ATOM 3290 C CA . LEU C 1 9 ? -23.043 -29.099 7.033 1.00 77.80 9 LEU C CA 1
ATOM 3291 C C . LEU C 1 9 ? -21.939 -29.869 6.315 1.00 75.28 9 LEU C C 1
ATOM 3292 O O . LEU C 1 9 ? -22.111 -30.183 5.105 1.00 63.21 9 LEU C O 1
ATOM 3297 N N . ALA C 1 10 ? -20.869 -30.156 7.061 1.00 78.51 10 ALA C N 1
ATOM 3298 C CA . ALA C 1 10 ? -19.733 -30.993 6.623 1.00 80.26 10 ALA C CA 1
ATOM 3299 C C . ALA C 1 10 ? -20.249 -32.410 6.378 1.00 83.07 10 ALA C C 1
ATOM 3300 O O . ALA C 1 10 ? -20.045 -32.919 5.257 1.00 85.42 10 ALA C O 1
ATOM 3302 N N . HIS C 1 11 ? -20.927 -32.992 7.376 1.00 87.85 11 HIS C N 1
ATOM 3303 C CA . HIS C 1 11 ? -21.424 -34.396 7.360 1.00 88.06 11 HIS C CA 1
ATOM 3304 C C . HIS C 1 11 ? -22.916 -34.466 7.675 1.00 84.19 11 HIS C C 1
ATOM 3305 O O . HIS C 1 11 ? -23.258 -34.778 8.808 1.00 82.32 11 HIS C O 1
ATOM 3312 N N . PRO C 1 12 ? -23.853 -34.197 6.727 1.00 83.91 12 PRO C N 1
ATOM 3313 C CA . PRO C 1 12 ? -25.272 -34.447 6.974 1.00 76.58 12 PRO C CA 1
ATOM 3314 C C . PRO C 1 12 ? -25.521 -35.946 7.116 1.00 67.51 12 PRO C C 1
ATOM 3315 O O . PRO C 1 12 ? -24.708 -36.752 6.659 1.00 53.04 12 PRO C O 1
ATOM 3319 N N . PRO C 1 13 ? -26.629 -36.346 7.786 1.00 68.42 13 PRO C N 1
ATOM 3320 C CA . PRO C 1 13 ? -26.959 -37.752 7.996 1.00 72.54 13 PRO C CA 1
ATOM 3321 C C . PRO C 1 13 ? -27.709 -38.366 6.809 1.00 79.15 13 PRO C C 1
ATOM 3322 O O . PRO C 1 13 ? -28.625 -37.747 6.287 1.00 86.17 13 PRO C O 1
ATOM 3326 N N . ARG C 1 14 ? -27.287 -39.566 6.422 1.00 74.83 14 ARG C N 1
ATOM 3327 C CA . ARG C 1 14 ? -27.930 -40.400 5.387 1.00 72.76 14 ARG C CA 1
ATOM 3328 C C . ARG C 1 14 ? -29.102 -41.100 6.073 1.00 67.04 14 ARG C C 1
ATOM 3329 O O . ARG C 1 14 ? -28.861 -42.099 6.743 1.00 76.33 14 ARG C O 1
ATOM 3337 N N . LEU C 1 15 ? -30.319 -40.574 5.959 1.00 61.22 15 LEU C N 1
ATOM 3338 C CA . LEU C 1 15 ? -31.457 -41.042 6.794 1.00 60.99 15 LEU C CA 1
ATOM 3339 C C . LEU C 1 15 ? -31.583 -42.559 6.715 1.00 60.80 15 LEU C C 1
ATOM 3340 O O . LEU C 1 15 ? -31.849 -43.161 7.757 1.00 64.74 15 LEU C O 1
ATOM 3345 N N . ALA C 1 16 ? -31.399 -43.150 5.538 1.00 61.01 16 ALA C N 1
ATOM 3346 C CA . ALA C 1 16 ? -31.507 -44.613 5.329 1.00 67.08 16 ALA C CA 1
ATOM 3347 C C . ALA C 1 16 ? -30.831 -45.408 6.477 1.00 65.39 16 ALA C C 1
ATOM 3348 O O . ALA C 1 16 ? -31.395 -46.441 6.922 1.00 59.16 16 ALA C O 1
ATOM 3350 N N . ASP C 1 17 ? -29.669 -44.968 6.965 1.00 57.55 17 ASP C N 1
ATOM 3351 C CA . ASP C 1 17 ? -28.945 -45.648 8.068 1.00 59.93 17 ASP C CA 1
ATOM 3352 C C . ASP C 1 17 ? -29.733 -45.588 9.374 1.00 64.83 17 ASP C C 1
ATOM 3353 O O . ASP C 1 17 ? -29.480 -46.446 10.232 1.00 74.57 17 ASP C O 1
ATOM 3358 N N . TYR C 1 18 ? -30.598 -44.586 9.539 1.00 60.56 18 TYR C N 1
ATOM 3359 C CA . TYR C 1 18 ? -31.346 -44.315 10.793 1.00 58.94 18 TYR C CA 1
ATOM 3360 C C . TYR C 1 18 ? -32.709 -45.015 10.797 1.00 58.75 18 TYR C C 1
ATOM 3361 O O . TYR C 1 18 ? -33.281 -45.148 11.894 1.00 68.37 18 TYR C O 1
ATOM 3370 N N . LEU C 1 19 ? -33.212 -45.432 9.630 1.00 59.37 19 LEU C N 1
ATOM 3371 C CA . LEU C 1 19 ? -34.604 -45.932 9.445 1.00 66.04 19 LEU C CA 1
ATOM 3372 C C . LEU C 1 19 ? -34.603 -47.427 9.143 1.00 70.93 19 LEU C C 1
ATOM 3373 O O . LEU C 1 19 ? -33.765 -47.923 8.392 1.00 80.61 19 LEU C O 1
ATOM 3378 N N . PRO C 1 20 ? -35.577 -48.196 9.668 1.00 72.22 20 PRO C N 1
ATOM 3379 C CA . PRO C 1 20 ? -35.842 -49.526 9.132 1.00 71.96 20 PRO C CA 1
ATOM 3380 C C . PRO C 1 20 ? -36.421 -49.306 7.741 1.00 66.34 20 PRO C C 1
ATOM 3381 O O . PRO C 1 20 ? -36.918 -48.221 7.476 1.00 73.73 20 PRO C O 1
ATOM 3385 N N . PRO C 1 21 ? -36.409 -50.295 6.822 1.00 60.85 21 PRO C N 1
ATOM 3386 C CA . PRO C 1 21 ? -37.186 -50.186 5.594 1.00 55.82 21 PRO C CA 1
ATOM 3387 C C . PRO C 1 21 ? -38.658 -50.349 5.950 1.00 53.73 21 PRO C C 1
ATOM 3388 O O . PRO C 1 21 ? -38.986 -50.959 6.957 1.00 51.46 21 PRO C O 1
ATOM 3392 N N . PRO C 1 22 ? -39.597 -49.809 5.151 1.00 59.66 22 PRO C N 1
ATOM 3393 C CA . PRO C 1 22 ? -41.020 -50.050 5.381 1.00 63.33 22 PRO C CA 1
ATOM 3394 C C . PRO C 1 22 ? -41.357 -51.538 5.404 1.00 64.66 22 PRO C C 1
ATOM 3395 O O . PRO C 1 22 ? -40.550 -52.371 5.009 1.00 62.25 22 PRO C O 1
ATOM 3399 N N . PRO C 1 23 ? -42.565 -51.913 5.868 1.00 68.71 23 PRO C N 1
ATOM 3400 C CA . PRO C 1 23 ? -42.971 -53.312 5.933 1.00 77.50 23 PRO C CA 1
ATOM 3401 C C . PRO C 1 23 ? -43.113 -53.929 4.541 1.00 86.62 23 PRO C C 1
ATOM 3402 O O . PRO C 1 23 ? -43.829 -53.321 3.766 1.00 87.70 23 PRO C O 1
ATOM 3406 N N . ALA C 1 24 ? -42.498 -55.092 4.275 1.00 90.22 24 ALA C N 1
ATOM 3407 C CA . ALA C 1 24 ? -42.621 -55.800 2.976 1.00 95.63 24 ALA C CA 1
ATOM 3408 C C . ALA C 1 24 ? -44.110 -56.118 2.741 1.00 100.80 24 ALA C C 1
ATOM 3409 O O . ALA C 1 24 ? -44.799 -56.419 3.746 1.00 84.01 24 ALA C O 1
ATOM 3411 N N . ALA C 1 25 ? -44.577 -56.017 1.479 1.00 102.15 25 ALA C N 1
ATOM 3412 C CA . ALA C 1 25 ? -45.998 -55.857 1.065 1.00 97.95 25 ALA C CA 1
ATOM 3413 C C . ALA C 1 25 ? -46.850 -57.036 1.546 1.00 106.95 25 ALA C C 1
ATOM 3414 O O . ALA C 1 25 ? -48.083 -56.860 1.649 1.00 101.01 25 ALA C O 1
ATOM 3416 N N . ASP C 1 26 ? -46.221 -58.192 1.801 1.00 114.24 26 ASP C N 1
ATOM 3417 C CA . ASP C 1 26 ? -46.880 -59.447 2.262 1.00 110.58 26 ASP C CA 1
ATOM 3418 C C . ASP C 1 26 ? -47.216 -59.354 3.756 1.00 110.95 26 ASP C C 1
ATOM 3419 O O . ASP C 1 26 ? -48.360 -59.742 4.093 1.00 98.73 26 ASP C O 1
ATOM 3424 N N . SER C 1 27 ? -46.272 -58.821 4.567 1.00 111.14 27 SER C N 1
ATOM 3425 C CA . SER C 1 27 ? -46.169 -58.894 6.059 1.00 92.39 27 SER C CA 1
ATOM 3426 C C . SER C 1 27 ? -47.444 -58.387 6.747 1.00 87.54 27 SER C C 1
ATOM 3427 O O . SER C 1 27 ? -48.184 -57.557 6.158 1.00 90.56 27 SER C O 1
ATOM 3430 N N . ALA C 1 28 ? -47.688 -58.882 7.961 1.00 76.96 28 ALA C N 1
ATOM 3431 C CA . ALA C 1 28 ? -48.873 -58.543 8.776 1.00 78.31 28 ALA C CA 1
ATOM 3432 C C . ALA C 1 28 ? -48.792 -57.082 9.205 1.00 89.16 28 ALA C C 1
ATOM 3433 O O . ALA C 1 28 ? -49.800 -56.611 9.762 1.00 96.51 28 ALA C O 1
ATOM 3435 N N . ALA C 1 29 ? -47.629 -56.434 9.000 1.00 101.13 29 ALA C N 1
ATOM 3436 C CA . ALA C 1 29 ? -47.394 -54.973 9.161 1.00 94.30 29 ALA C CA 1
ATOM 3437 C C . ALA C 1 29 ? -48.022 -54.218 7.979 1.00 88.65 29 ALA C C 1
ATOM 3438 O O . ALA C 1 29 ? -48.936 -53.399 8.212 1.00 79.76 29 ALA C O 1
ATOM 3440 N N . ALA C 1 30 ? -47.592 -54.538 6.755 1.00 86.73 30 ALA C N 1
ATOM 3441 C CA . ALA C 1 30 ? -48.125 -53.992 5.485 1.00 89.75 30 ALA C CA 1
ATOM 3442 C C . ALA C 1 30 ? -49.659 -54.110 5.416 1.00 86.78 30 ALA C C 1
ATOM 3443 O O . ALA C 1 30 ? -50.298 -53.188 4.855 1.00 80.29 30 ALA C O 1
ATOM 3445 N N . VAL C 1 31 ? -50.250 -55.192 5.934 1.00 85.44 31 VAL C N 1
ATOM 3446 C CA . VAL C 1 31 ? -51.736 -55.342 5.937 1.00 92.78 31 VAL C CA 1
ATOM 3447 C C . VAL C 1 31 ? -52.323 -54.376 6.975 1.00 94.98 31 VAL C C 1
ATOM 3448 O O . VAL C 1 31 ? -53.455 -53.882 6.738 1.00 99.12 31 VAL C O 1
ATOM 3452 N N . ALA C 1 32 ? -51.594 -54.127 8.073 1.00 89.77 32 ALA C N 1
ATOM 3453 C CA . ALA C 1 32 ? -52.006 -53.220 9.172 1.00 87.43 32 ALA C CA 1
ATOM 3454 C C . ALA C 1 32 ? -52.006 -51.784 8.645 1.00 86.32 32 ALA C C 1
ATOM 3455 O O . ALA C 1 32 ? -53.078 -51.115 8.735 1.00 88.11 32 ALA C O 1
ATOM 3457 N N . ASP C 1 33 ? -50.854 -51.363 8.099 1.00 77.82 33 ASP C N 1
ATOM 3458 C CA . ASP C 1 33 ? -50.585 -49.995 7.566 1.00 70.69 33 ASP C CA 1
ATOM 3459 C C . ASP C 1 33 ? -51.702 -49.602 6.598 1.00 67.99 33 ASP C C 1
ATOM 3460 O O . ASP C 1 33 ? -52.406 -48.614 6.886 1.00 65.56 33 ASP C O 1
ATOM 3465 N N . LEU C 1 34 ? -51.849 -50.365 5.510 1.00 68.17 34 LEU C N 1
ATOM 3466 C CA . LEU C 1 34 ? -52.922 -50.200 4.494 1.00 68.64 34 LEU C CA 1
ATOM 3467 C C . LEU C 1 34 ? -54.303 -50.211 5.184 1.00 68.23 34 LEU C C 1
ATOM 3468 O O . LEU C 1 34 ? -55.138 -49.324 4.858 1.00 64.90 34 LEU C O 1
ATOM 3473 N N . GLY C 1 35 ? -54.519 -51.134 6.131 1.00 66.11 35 GLY C N 1
ATOM 3474 C CA . GLY C 1 35 ? -55.794 -51.322 6.854 1.00 69.98 35 GLY C CA 1
ATOM 3475 C C . GLY C 1 35 ? -56.240 -50.063 7.577 1.00 73.98 35 GLY C C 1
ATOM 3476 O O . GLY C 1 35 ? -57.488 -49.803 7.616 1.00 76.10 35 GLY C O 1
ATOM 3477 N N . ALA C 1 36 ? -55.266 -49.324 8.129 1.00 71.05 36 ALA C N 1
ATOM 3478 C CA . ALA C 1 36 ? -55.462 -48.082 8.914 1.00 73.11 36 ALA C CA 1
ATOM 3479 C C . ALA C 1 36 ? -55.808 -46.906 7.996 1.00 75.07 36 ALA C C 1
ATOM 3480 O O . ALA C 1 36 ? -56.619 -46.079 8.435 1.00 83.27 36 ALA C O 1
ATOM 3482 N N . VAL C 1 37 ? -55.200 -46.820 6.804 1.00 74.23 37 VAL C N 1
ATOM 3483 C CA . VAL C 1 37 ? -55.458 -45.739 5.799 1.00 75.72 37 VAL C CA 1
ATOM 3484 C C . VAL C 1 37 ? -56.930 -45.841 5.390 1.00 80.98 37 VAL C C 1
ATOM 3485 O O . VAL C 1 37 ? -57.626 -44.787 5.304 1.00 83.05 37 VAL C O 1
ATOM 3489 N N . LEU C 1 38 ? -57.376 -47.077 5.155 1.00 80.69 38 LEU C N 1
ATOM 3490 C CA . LEU C 1 38 ? -58.731 -47.399 4.643 1.00 77.13 38 LEU C CA 1
ATOM 3491 C C . LEU C 1 38 ? -59.753 -47.170 5.748 1.00 74.59 38 LEU C C 1
ATOM 3492 O O . LEU C 1 38 ? -60.886 -46.753 5.424 1.00 73.67 38 LEU C O 1
ATOM 3497 N N . GLU C 1 39 ? -59.371 -47.481 6.987 1.00 71.05 39 GLU C N 1
ATOM 3498 C CA . GLU C 1 39 ? -60.231 -47.230 8.160 1.00 75.39 39 GLU C CA 1
ATOM 3499 C C . GLU C 1 39 ? -60.363 -45.710 8.341 1.00 80.52 39 GLU C C 1
ATOM 3500 O O . GLU C 1 39 ? -61.466 -45.267 8.708 1.00 92.91 39 GLU C O 1
ATOM 3506 N N . ALA C 1 40 ? -59.315 -44.935 8.035 1.00 83.44 40 ALA C N 1
ATOM 3507 C CA . ALA C 1 40 ? -59.293 -43.455 8.164 1.00 81.44 40 ALA C CA 1
ATOM 3508 C C . ALA C 1 40 ? -60.184 -42.829 7.089 1.00 80.33 40 ALA C C 1
ATOM 3509 O O . ALA C 1 40 ? -60.887 -41.864 7.420 1.00 77.59 40 ALA C O 1
ATOM 3511 N N . GLN C 1 41 ? -60.111 -43.360 5.861 1.00 84.46 41 GLN C N 1
ATOM 3512 C CA . GLN C 1 41 ? -60.969 -43.032 4.681 1.00 90.88 41 GLN C CA 1
ATOM 3513 C C . GLN C 1 41 ? -62.440 -43.365 4.957 1.00 90.80 41 GLN C C 1
ATOM 3514 O O . GLN C 1 41 ? -63.323 -42.595 4.538 1.00 95.45 41 GLN C O 1
ATOM 3520 N N . ARG C 1 42 ? -62.682 -44.516 5.581 1.00 87.69 42 ARG C N 1
ATOM 3521 C CA . ARG C 1 42 ? -64.027 -44.960 6.005 1.00 88.51 42 ARG C CA 1
ATOM 3522 C C . ARG C 1 42 ? -64.648 -43.870 6.887 1.00 87.92 42 ARG C C 1
ATOM 3523 O O . ARG C 1 42 ? -65.808 -43.511 6.630 1.00 97.43 42 ARG C O 1
ATOM 3531 N N . LEU C 1 43 ? -63.870 -43.323 7.830 1.00 84.33 43 LEU C N 1
ATOM 3532 C CA . LEU C 1 43 ? -64.339 -42.491 8.977 1.00 83.73 43 LEU C CA 1
ATOM 3533 C C . LEU C 1 43 ? -64.171 -40.980 8.729 1.00 83.13 43 LEU C C 1
ATOM 3534 O O . LEU C 1 43 ? -64.757 -40.199 9.504 1.00 81.90 43 LEU C O 1
ATOM 3539 N N . ARG C 1 44 ? -63.378 -40.554 7.742 1.00 85.03 44 ARG C N 1
ATOM 3540 C CA . ARG C 1 44 ? -63.120 -39.106 7.516 1.00 81.13 44 ARG C CA 1
ATOM 3541 C C . ARG C 1 44 ? -64.442 -38.465 7.099 1.00 79.19 44 ARG C C 1
ATOM 3542 O O . ARG C 1 44 ? -65.143 -39.064 6.274 1.00 83.30 44 ARG C O 1
ATOM 3550 N N . THR C 1 45 ? -64.753 -37.305 7.682 1.00 80.89 45 THR C N 1
ATOM 3551 C CA . THR C 1 45 ? -66.013 -36.540 7.495 1.00 80.14 45 THR C CA 1
ATOM 3552 C C . THR C 1 45 ? -65.777 -35.432 6.474 1.00 83.38 45 THR C C 1
ATOM 3553 O O . THR C 1 45 ? -64.666 -34.915 6.359 1.00 83.30 45 THR C O 1
ATOM 3557 N N . PRO C 1 46 ? -66.810 -35.045 5.694 1.00 85.46 46 PRO C N 1
ATOM 3558 C CA . PRO C 1 46 ? -66.686 -33.928 4.753 1.00 90.11 46 PRO C CA 1
ATOM 3559 C C . PRO C 1 46 ? -65.974 -32.668 5.278 1.00 88.73 46 PRO C C 1
ATOM 3560 O O . PRO C 1 46 ? -65.218 -32.113 4.501 1.00 94.32 46 PRO C O 1
ATOM 3564 N N . GLU C 1 47 ? -66.216 -32.250 6.531 1.00 84.80 47 GLU C N 1
ATOM 3565 C CA . GLU C 1 47 ? -65.555 -31.047 7.110 1.00 96.88 47 GLU C CA 1
ATOM 3566 C C . GLU C 1 47 ? -64.061 -31.350 7.259 1.00 91.16 47 GLU C C 1
ATOM 3567 O O . GLU C 1 47 ? -63.261 -30.435 6.985 1.00 104.52 47 GLU C O 1
ATOM 3573 N N . GLN C 1 48 ? -63.702 -32.575 7.666 1.00 85.86 48 GLN C N 1
ATOM 3574 C CA . GLN C 1 48 ? -62.283 -33.001 7.858 1.00 89.58 48 GLN C CA 1
ATOM 3575 C C . GLN C 1 48 ? -61.543 -32.876 6.520 1.00 85.60 48 GLN C C 1
ATOM 3576 O O . GLN C 1 48 ? -60.465 -32.255 6.482 1.00 87.19 48 GLN C O 1
ATOM 3582 N N . VAL C 1 49 ? -62.126 -33.413 5.453 1.00 81.86 49 VAL C N 1
ATOM 3583 C CA . VAL C 1 49 ? -61.525 -33.389 4.092 1.00 79.30 49 VAL C CA 1
ATOM 3584 C C . VAL C 1 49 ? -61.259 -31.947 3.659 1.00 80.84 49 VAL C C 1
ATOM 3585 O O . VAL C 1 49 ? -60.140 -31.671 3.222 1.00 87.67 49 VAL C O 1
ATOM 3589 N N . ARG C 1 50 ? -62.252 -31.067 3.764 1.00 84.25 50 ARG C N 1
ATOM 3590 C CA . ARG C 1 50 ? -62.136 -29.646 3.334 1.00 95.03 50 ARG C CA 1
ATOM 3591 C C . ARG C 1 50 ? -61.089 -28.897 4.175 1.00 99.93 50 ARG C C 1
ATOM 3592 O O . ARG C 1 50 ? -60.423 -28.011 3.591 1.00 106.71 50 ARG C O 1
ATOM 3600 N N . ARG C 1 51 ? -60.953 -29.222 5.471 1.00 95.42 51 ARG C N 1
ATOM 3601 C CA . ARG C 1 51 ? -59.915 -28.644 6.370 1.00 97.05 51 ARG C CA 1
ATOM 3602 C C . ARG C 1 51 ? -58.525 -29.054 5.852 1.00 86.69 51 ARG C C 1
ATOM 3603 O O . ARG C 1 51 ? -57.689 -28.160 5.584 1.00 88.31 51 ARG C O 1
ATOM 3611 N N . VAL C 1 52 ? -58.284 -30.354 5.691 1.00 76.60 52 VAL C N 1
ATOM 3612 C CA . VAL C 1 52 ? -56.936 -30.884 5.336 1.00 75.12 52 VAL C CA 1
ATOM 3613 C C . VAL C 1 52 ? -56.560 -30.337 3.954 1.00 72.47 52 VAL C C 1
ATOM 3614 O O . VAL C 1 52 ? -55.357 -30.296 3.669 1.00 87.13 52 VAL C O 1
ATOM 3618 N N . ARG C 1 53 ? -57.534 -29.894 3.154 1.00 65.03 53 ARG C N 1
ATOM 3619 C CA . ARG C 1 53 ? -57.292 -29.326 1.801 1.00 75.24 53 ARG C CA 1
ATOM 3620 C C . ARG C 1 53 ? -57.280 -27.787 1.885 1.00 86.21 53 ARG C C 1
ATOM 3621 O O . ARG C 1 53 ? -57.879 -27.137 1.015 1.00 92.45 53 ARG C O 1
ATOM 3629 N N . ALA C 1 54 ? -56.586 -27.217 2.877 1.00 97.97 54 ALA C N 1
ATOM 3630 C CA . ALA C 1 54 ? -56.544 -25.763 3.164 1.00 92.75 54 ALA C CA 1
ATOM 3631 C C . ALA C 1 54 ? -55.457 -25.072 2.323 1.00 108.44 54 ALA C C 1
ATOM 3632 O O . ALA C 1 54 ? -55.662 -23.882 2.052 1.00 120.89 54 ALA C O 1
ATOM 3634 N N . HIS C 1 55 ? -54.377 -25.779 1.925 1.00 119.87 55 HIS C N 1
ATOM 3635 C CA . HIS C 1 55 ? -53.242 -25.334 1.046 1.00 126.65 55 HIS C CA 1
ATOM 3636 C C . HIS C 1 55 ? -51.985 -25.030 1.880 1.00 128.76 55 HIS C C 1
ATOM 3637 O O . HIS C 1 55 ? -52.122 -24.379 2.929 1.00 130.52 55 HIS C O 1
ATOM 3644 N N . ASP C 1 56 ? -50.801 -25.436 1.398 1.00 141.29 56 ASP C N 1
ATOM 3645 C CA . ASP C 1 56 ? -49.495 -25.312 2.113 1.00 144.00 56 ASP C CA 1
ATOM 3646 C C . ASP C 1 56 ? -48.889 -23.927 1.861 1.00 152.40 56 ASP C C 1
ATOM 3647 O O . ASP C 1 56 ? -49.527 -23.117 1.164 1.00 160.32 56 ASP C O 1
ATOM 3652 N N . HIS C 1 57 ? -47.712 -23.673 2.440 1.00 161.34 57 HIS C N 1
ATOM 3653 C CA . HIS C 1 57 ? -46.934 -22.413 2.297 1.00 166.46 57 HIS C CA 1
ATOM 3654 C C . HIS C 1 57 ? -45.509 -22.629 2.809 1.00 167.69 57 HIS C C 1
ATOM 3655 O O . HIS C 1 57 ? -45.069 -21.924 3.711 1.00 183.25 57 HIS C O 1
ATOM 3662 N N . PRO C 1 58 ? -44.745 -23.615 2.274 1.00 159.94 58 PRO C N 1
ATOM 3663 C CA . PRO C 1 58 ? -43.424 -23.971 2.810 1.00 166.07 58 PRO C CA 1
ATOM 3664 C C . PRO C 1 58 ? -42.299 -22.934 3.007 1.00 181.28 58 PRO C C 1
ATOM 3665 O O . PRO C 1 58 ? -41.240 -23.389 3.437 1.00 171.51 58 PRO C O 1
ATOM 3669 N N . ASP C 1 60 ? -42.351 -19.606 5.101 1.00 174.90 60 ASP C N 1
ATOM 3670 C CA . ASP C 1 60 ? -42.388 -19.314 6.563 1.00 155.84 60 ASP C CA 1
ATOM 3671 C C . ASP C 1 60 ? -43.384 -20.266 7.242 1.00 127.63 60 ASP C C 1
ATOM 3672 O O . ASP C 1 60 ? -44.188 -19.792 8.061 1.00 109.46 60 ASP C O 1
ATOM 3677 N N . ASN C 1 61 ? -43.298 -21.567 6.933 1.00 114.34 61 ASN C N 1
ATOM 3678 C CA . ASN C 1 61 ? -44.263 -22.625 7.353 1.00 109.49 61 ASN C CA 1
ATOM 3679 C C . ASN C 1 61 ? -44.301 -22.745 8.882 1.00 110.77 61 ASN C C 1
ATOM 3680 O O . ASN C 1 61 ? -45.254 -23.411 9.368 1.00 96.60 61 ASN C O 1
ATOM 3685 N N . VAL C 1 62 ? -43.322 -22.125 9.576 1.00 109.69 62 VAL C N 1
ATOM 3686 C CA . VAL C 1 62 ? -43.033 -22.235 11.046 1.00 102.71 62 VAL C CA 1
ATOM 3687 C C . VAL C 1 62 ? -44.013 -21.387 11.876 1.00 99.28 62 VAL C C 1
ATOM 3688 O O . VAL C 1 62 ? -44.287 -21.794 13.040 1.00 92.47 62 VAL C O 1
ATOM 3692 N N . PHE C 1 63 ? -44.522 -20.279 11.308 1.00 101.09 63 PHE C N 1
ATOM 3693 C CA . PHE C 1 63 ? -45.399 -19.265 11.967 1.00 94.86 63 PHE C CA 1
ATOM 3694 C C . PHE C 1 63 ? -46.858 -19.730 11.991 1.00 94.75 63 PHE C C 1
ATOM 3695 O O . PHE C 1 63 ? -47.525 -19.567 13.012 1.00 91.60 63 PHE C O 1
ATOM 3703 N N . PRO C 1 64 ? -47.412 -20.294 10.889 1.00 98.82 64 PRO C N 1
ATOM 3704 C CA . PRO C 1 64 ? -48.692 -21.006 10.942 1.00 107.28 64 PRO C CA 1
ATOM 3705 C C . PRO C 1 64 ? -48.609 -22.377 11.636 1.00 104.45 64 PRO C C 1
ATOM 3706 O O . PRO C 1 64 ? -49.643 -22.947 11.963 1.00 98.86 64 PRO C O 1
ATOM 3710 N N . PHE C 1 65 ? -47.399 -22.901 11.828 1.00 103.34 65 PHE C N 1
ATOM 3711 C CA . PHE C 1 65 ? -47.177 -24.122 12.637 1.00 101.71 65 PHE C CA 1
ATOM 3712 C C . PHE C 1 65 ? -47.524 -23.771 14.080 1.00 99.38 65 PHE C C 1
ATOM 3713 O O . PHE C 1 65 ? -48.506 -24.337 14.591 1.00 95.41 65 PHE C O 1
ATOM 3721 N N . ALA C 1 66 ? -46.752 -22.856 14.679 1.00 98.81 66 ALA C N 1
ATOM 3722 C CA . ALA C 1 66 ? -47.085 -22.166 15.947 1.00 105.36 66 ALA C CA 1
ATOM 3723 C C . ALA C 1 66 ? -47.845 -20.879 15.586 1.00 106.68 66 ALA C C 1
ATOM 3724 O O . ALA C 1 66 ? -48.746 -20.957 14.735 1.00 108.51 66 ALA C O 1
ATOM 3726 N N . GLY C 1 67 ? -47.533 -19.737 16.196 1.00 105.77 67 GLY C N 1
ATOM 3727 C CA . GLY C 1 67 ? -48.308 -18.502 15.977 1.00 107.65 67 GLY C CA 1
ATOM 3728 C C . GLY C 1 67 ? -49.530 -18.469 16.876 1.00 115.91 67 GLY C C 1
ATOM 3729 O O . GLY C 1 67 ? -49.615 -17.533 17.686 1.00 138.99 67 GLY C O 1
ATOM 3730 N N . ASP C 1 68 ? -50.440 -19.444 16.761 1.00 99.07 68 ASP C N 1
ATOM 3731 C CA . ASP C 1 68 ? -51.633 -19.537 17.645 1.00 93.35 68 ASP C CA 1
ATOM 3732 C C . ASP C 1 68 ? -51.253 -20.232 18.968 1.00 91.27 68 ASP C C 1
ATOM 3733 O O . ASP C 1 68 ? -51.971 -20.049 19.944 1.00 79.75 68 ASP C O 1
ATOM 3738 N N . LEU C 1 69 ? -50.166 -21.008 19.006 1.00 108.65 69 LEU C N 1
ATOM 3739 C CA . LEU C 1 69 ? -49.668 -21.693 20.238 1.00 115.37 69 LEU C CA 1
ATOM 3740 C C . LEU C 1 69 ? -48.755 -20.736 21.015 1.00 109.87 69 LEU C C 1
ATOM 3741 O O . LEU C 1 69 ? -48.751 -20.777 22.262 1.00 92.44 69 LEU C O 1
ATOM 3746 N N . LEU C 1 70 ? -47.956 -19.953 20.291 1.00 112.77 70 LEU C N 1
ATOM 3747 C CA . LEU C 1 70 ? -47.260 -18.766 20.841 1.00 120.95 70 LEU C CA 1
ATOM 3748 C C . LEU C 1 70 ? -48.225 -17.587 20.704 1.00 127.61 70 LEU C C 1
ATOM 3749 O O . LEU C 1 70 ? -49.426 -17.871 20.457 1.00 115.68 70 LEU C O 1
ATOM 3754 N N . GLY C 1 71 ? -47.729 -16.349 20.869 1.00 130.68 71 GLY C N 1
ATOM 3755 C CA . GLY C 1 71 ? -48.520 -15.101 20.845 1.00 126.00 71 GLY C CA 1
ATOM 3756 C C . GLY C 1 71 ? -48.630 -14.502 19.450 1.00 126.77 71 GLY C C 1
ATOM 3757 O O . GLY C 1 71 ? -48.013 -15.040 18.506 1.00 121.39 71 GLY C O 1
ATOM 3758 N N . ALA C 1 72 ? -49.419 -13.431 19.317 1.00 129.50 72 ALA C N 1
ATOM 3759 C CA . ALA C 1 72 ? -49.335 -12.456 18.206 1.00 116.64 72 ALA C CA 1
ATOM 3760 C C . ALA C 1 72 ? -47.966 -11.760 18.290 1.00 116.46 72 ALA C C 1
ATOM 3761 O O . ALA C 1 72 ? -47.604 -11.076 17.311 1.00 113.25 72 ALA C O 1
ATOM 3763 N N . SER C 1 73 ? -47.262 -11.923 19.428 1.00 110.21 73 SER C N 1
ATOM 3764 C CA . SER C 1 73 ? -45.806 -11.673 19.636 1.00 107.62 73 SER C CA 1
ATOM 3765 C C . SER C 1 73 ? -44.976 -12.412 18.570 1.00 119.18 73 SER C C 1
ATOM 3766 O O . SER C 1 73 ? -43.943 -11.872 18.108 1.00 118.72 73 SER C O 1
ATOM 3769 N N . PHE C 1 74 ? -45.386 -13.634 18.228 1.00 127.32 74 PHE C N 1
ATOM 3770 C CA . PHE C 1 74 ? -44.735 -14.508 17.219 1.00 122.04 74 PHE C CA 1
ATOM 3771 C C . PHE C 1 74 ? -45.044 -13.939 15.829 1.00 124.43 74 PHE C C 1
ATOM 3772 O O . PHE C 1 74 ? -45.996 -14.420 15.162 1.00 127.81 74 PHE C O 1
ATOM 3780 N N . ASP C 1 75 ? -44.283 -12.915 15.422 1.00 126.70 75 ASP C N 1
ATOM 3781 C CA . ASP C 1 75 ? -44.485 -12.184 14.139 1.00 130.38 75 ASP C CA 1
ATOM 3782 C C . ASP C 1 75 ? -43.313 -12.482 13.201 1.00 116.87 75 ASP C C 1
ATOM 3783 O O . ASP C 1 75 ? -42.173 -12.036 13.471 1.00 105.84 75 ASP C O 1
ATOM 3788 N N . LYS C 1 76 ? -43.614 -13.242 12.152 1.00 110.18 76 LYS C N 1
ATOM 3789 C CA . LYS C 1 76 ? -42.769 -13.445 10.951 1.00 111.18 76 LYS C CA 1
ATOM 3790 C C . LYS C 1 76 ? -41.987 -12.168 10.646 1.00 110.64 76 LYS C C 1
ATOM 3791 O O . LYS C 1 76 ? -40.777 -12.267 10.399 1.00 102.17 76 LYS C O 1
ATOM 3797 N N . GLU C 1 77 ? -42.682 -11.025 10.665 1.00 134.26 77 GLU C N 1
ATOM 3798 C CA . GLU C 1 77 ? -42.127 -9.669 10.395 1.00 137.00 77 GLU C CA 1
ATOM 3799 C C . GLU C 1 77 ? -41.022 -9.375 11.427 1.00 125.41 77 GLU C C 1
ATOM 3800 O O . GLU C 1 77 ? -39.851 -9.219 11.017 1.00 108.78 77 GLU C O 1
ATOM 3806 N N . ARG C 1 78 ? -41.376 -9.373 12.718 1.00 119.35 78 ARG C N 1
ATOM 3807 C CA . ARG C 1 78 ? -40.555 -8.808 13.825 1.00 119.07 78 ARG C CA 1
ATOM 3808 C C . ARG C 1 78 ? -39.355 -9.703 14.171 1.00 116.04 78 ARG C C 1
ATOM 3809 O O . ARG C 1 78 ? -38.469 -9.199 14.881 1.00 121.04 78 ARG C O 1
ATOM 3817 N N . LEU C 1 79 ? -39.303 -10.956 13.705 1.00 104.58 79 LEU C N 1
ATOM 3818 C CA . LEU C 1 79 ? -38.312 -11.966 14.178 1.00 92.19 79 LEU C CA 1
ATOM 3819 C C . LEU C 1 79 ? -37.405 -12.401 13.026 1.00 86.59 79 LEU C C 1
ATOM 3820 O O . LEU C 1 79 ? -37.568 -13.473 12.453 1.00 83.68 79 LEU C O 1
ATOM 3825 N N . PRO C 1 80 ? -36.397 -11.593 12.649 1.00 84.38 80 PRO C N 1
ATOM 3826 C CA . PRO C 1 80 ? -35.563 -11.915 11.491 1.00 96.40 80 PRO C CA 1
ATOM 3827 C C . PRO C 1 80 ? -34.739 -13.200 11.662 1.00 95.87 80 PRO C C 1
ATOM 3828 O O . PRO C 1 80 ? -34.841 -14.037 10.778 1.00 97.84 80 PRO C O 1
ATOM 3832 N N . LEU C 1 81 ? -33.956 -13.295 12.754 1.00 86.95 81 LEU C N 1
ATOM 3833 C CA . LEU C 1 81 ? -33.000 -14.400 13.073 1.00 78.46 81 LEU C CA 1
ATOM 3834 C C . LEU C 1 81 ? -33.735 -15.749 13.103 1.00 78.56 81 LEU C C 1
ATOM 3835 O O . LEU C 1 81 ? -33.215 -16.723 12.521 1.00 66.54 81 LEU C O 1
ATOM 3840 N N . THR C 1 82 ? -34.854 -15.806 13.837 1.00 81.17 82 THR C N 1
ATOM 3841 C CA . THR C 1 82 ? -35.807 -16.949 13.905 1.00 86.01 82 THR C CA 1
ATOM 3842 C C . THR C 1 82 ? -36.185 -17.342 12.475 1.00 87.48 82 THR C C 1
ATOM 3843 O O . THR C 1 82 ? -35.930 -18.494 12.081 1.00 88.56 82 THR C O 1
ATOM 3847 N N . ARG C 1 83 ? -36.752 -16.389 11.736 1.00 93.18 83 ARG C N 1
ATOM 3848 C CA . ARG C 1 83 ? -37.300 -16.581 10.372 1.00 99.40 83 ARG C CA 1
ATOM 3849 C C . ARG C 1 83 ? -36.226 -17.170 9.453 1.00 87.46 83 ARG C C 1
ATOM 3850 O O . ARG C 1 83 ? -36.544 -18.139 8.750 1.00 84.48 83 ARG C O 1
ATOM 3858 N N . SER C 1 84 ? -35.027 -16.571 9.447 1.00 78.79 84 SER C N 1
ATOM 3859 C CA . SER C 1 84 ? -33.829 -17.014 8.681 1.00 81.79 84 SER C CA 1
ATOM 3860 C C . SER C 1 84 ? -33.545 -18.490 8.962 1.00 87.48 84 SER C C 1
ATOM 3861 O O . SER C 1 84 ? -33.555 -19.281 8.001 1.00 104.30 84 SER C O 1
ATOM 3864 N N . PHE C 1 85 ? -33.310 -18.826 10.237 1.00 82.98 85 PHE C N 1
ATOM 3865 C CA . PHE C 1 85 ? -32.989 -20.188 10.745 1.00 74.63 85 PHE C CA 1
ATOM 3866 C C . PHE C 1 85 ? -33.964 -21.217 10.151 1.00 65.27 85 PHE C C 1
ATOM 3867 O O . PHE C 1 85 ? -33.579 -22.079 9.364 1.00 67.69 85 PHE C O 1
ATOM 3875 N N . PHE C 1 86 ? -35.234 -21.118 10.501 1.00 59.98 86 PHE C N 1
ATOM 3876 C CA . PHE C 1 86 ? -36.252 -22.117 10.111 1.00 63.43 86 PHE C CA 1
ATOM 3877 C C . PHE C 1 86 ? -36.269 -22.270 8.591 1.00 61.90 86 PHE C C 1
ATOM 3878 O O . PHE C 1 86 ? -36.672 -23.338 8.113 1.00 64.89 86 PHE C O 1
ATOM 3886 N N . ASN C 1 87 ? -35.856 -21.235 7.862 1.00 64.35 87 ASN C N 1
ATOM 3887 C CA . ASN C 1 87 ? -36.025 -21.161 6.389 1.00 71.75 87 ASN C CA 1
ATOM 3888 C C . ASN C 1 87 ? -34.785 -21.722 5.704 1.00 77.55 87 ASN C C 1
ATOM 3889 O O . ASN C 1 87 ? -34.914 -22.188 4.558 1.00 97.73 87 ASN C O 1
ATOM 3894 N N . ARG C 1 88 ? -33.648 -21.690 6.397 1.00 73.61 88 ARG C N 1
ATOM 3895 C CA . ARG C 1 88 ? -32.384 -22.349 5.986 1.00 71.54 88 ARG C CA 1
ATOM 3896 C C . ARG C 1 88 ? -32.450 -23.840 6.353 1.00 71.26 88 ARG C C 1
ATOM 3897 O O . ARG C 1 88 ? -32.228 -24.675 5.470 1.00 75.52 88 ARG C O 1
ATOM 3905 N N . ALA C 1 89 ? -32.738 -24.144 7.622 1.00 70.55 89 ALA C N 1
ATOM 3906 C CA . ALA C 1 89 ? -32.793 -25.503 8.208 1.00 70.49 89 ALA C CA 1
ATOM 3907 C C . ALA C 1 89 ? -33.764 -26.388 7.415 1.00 77.60 89 ALA C C 1
ATOM 3908 O O . ALA C 1 89 ? -33.491 -27.608 7.307 1.00 74.54 89 ALA C O 1
ATOM 3910 N N . GLN C 1 90 ? -34.852 -25.790 6.900 1.00 87.75 90 GLN C N 1
ATOM 3911 C CA . GLN C 1 90 ? -35.876 -26.428 6.019 1.00 88.43 90 GLN C CA 1
ATOM 3912 C C . GLN C 1 90 ? -35.207 -26.949 4.744 1.00 87.10 90 GLN C C 1
ATOM 3913 O O . GLN C 1 90 ? -35.574 -28.053 4.319 1.00 92.44 90 GLN C O 1
ATOM 3919 N N . GLU C 1 91 ? -34.284 -26.174 4.158 1.00 81.51 91 GLU C N 1
ATOM 3920 C CA . GLU C 1 91 ? -33.428 -26.593 3.011 1.00 81.73 91 GLU C CA 1
ATOM 3921 C C . GLU C 1 91 ? -32.460 -27.707 3.459 1.00 83.96 91 GLU C C 1
ATOM 3922 O O . GLU C 1 91 ? -32.279 -28.677 2.696 1.00 89.59 91 GLU C O 1
ATOM 3928 N N . ASN C 1 92 ? -31.865 -27.607 4.653 1.00 83.77 92 ASN C N 1
ATOM 3929 C CA . ASN C 1 92 ? -30.982 -28.666 5.216 1.00 73.45 92 ASN C CA 1
ATOM 3930 C C . ASN C 1 92 ? -31.748 -29.980 5.337 1.00 71.47 92 ASN C C 1
ATOM 3931 O O . ASN C 1 92 ? -31.058 -31.029 5.259 1.00 68.08 92 ASN C O 1
ATOM 3936 N N . LEU C 1 93 ? -33.081 -29.881 5.534 1.00 67.02 93 LEU C N 1
ATOM 3937 C CA . LEU C 1 93 ? -34.070 -30.991 5.666 1.00 66.43 93 LEU C CA 1
ATOM 3938 C C . LEU C 1 93 ? -34.405 -31.587 4.295 1.00 63.85 93 LEU C C 1
ATOM 3939 O O . LEU C 1 93 ? -34.427 -32.825 4.166 1.00 69.27 93 LEU C O 1
ATOM 3944 N N . VAL C 1 94 ? -34.705 -30.752 3.312 1.00 65.19 94 VAL C N 1
ATOM 3945 C CA . VAL C 1 94 ? -35.059 -31.225 1.942 1.00 71.65 94 VAL C CA 1
ATOM 3946 C C . VAL C 1 94 ? -33.867 -31.999 1.346 1.00 73.52 94 VAL C C 1
ATOM 3947 O O . VAL C 1 94 ? -34.116 -32.977 0.572 1.00 65.35 94 VAL C O 1
ATOM 3951 N N . GLU C 1 95 ? -32.638 -31.592 1.714 1.00 69.93 95 GLU C N 1
ATOM 3952 C CA . GLU C 1 95 ? -31.356 -32.126 1.176 1.00 71.16 95 GLU C CA 1
ATOM 3953 C C . GLU C 1 95 ? -31.216 -33.602 1.572 1.00 68.09 95 GLU C C 1
ATOM 3954 O O . GLU C 1 95 ? -30.713 -34.396 0.735 1.00 65.02 95 GLU C O 1
ATOM 3960 N N . VAL C 1 96 ? -31.630 -33.950 2.794 1.00 64.12 96 VAL C N 1
ATOM 3961 C CA . VAL C 1 96 ? -31.489 -35.326 3.357 1.00 63.46 96 VAL C CA 1
ATOM 3962 C C . VAL C 1 96 ? -32.814 -36.089 3.198 1.00 62.73 96 VAL C C 1
ATOM 3963 O O . VAL C 1 96 ? -32.772 -37.331 3.354 1.00 58.78 96 VAL C O 1
ATOM 3967 N N . LEU C 1 97 ? -33.923 -35.411 2.857 1.00 61.82 97 LEU C N 1
ATOM 3968 C CA . LEU C 1 97 ? -35.252 -36.066 2.690 1.00 66.39 97 LEU C CA 1
ATOM 3969 C C . LEU C 1 97 ? -35.356 -36.714 1.307 1.00 67.20 97 LEU C C 1
ATOM 3970 O O . LEU C 1 97 ? -35.700 -37.910 1.256 1.00 65.06 97 LEU C O 1
ATOM 3975 N N . MET C 1 98 ? -35.115 -35.944 0.241 1.00 70.63 98 MET C N 1
ATOM 3976 C CA . MET C 1 98 ? -35.309 -36.401 -1.165 1.00 75.18 98 MET C CA 1
ATOM 3977 C C . MET C 1 98 ? -34.555 -37.711 -1.417 1.00 72.16 98 MET C C 1
ATOM 3978 O O . MET C 1 98 ? -35.148 -38.642 -1.971 1.00 77.47 98 MET C O 1
ATOM 3983 N N . PRO C 1 99 ? -33.247 -37.831 -1.059 1.00 64.65 99 PRO C N 1
ATOM 3984 C CA . PRO C 1 99 ? -32.483 -39.066 -1.282 1.00 63.58 99 PRO C CA 1
ATOM 3985 C C . PRO C 1 99 ? -33.081 -40.294 -0.586 1.00 62.30 99 PRO C C 1
ATOM 3986 O O . PRO C 1 99 ? -33.262 -41.321 -1.250 1.00 62.83 99 PRO C O 1
ATOM 3990 N N . ALA C 1 100 ? -33.354 -40.135 0.713 1.00 62.74 100 ALA C N 1
ATOM 3991 C CA . ALA C 1 100 ? -34.076 -41.088 1.585 1.00 65.22 100 ALA C CA 1
ATOM 3992 C C . ALA C 1 100 ? -35.356 -41.561 0.885 1.00 61.73 100 ALA C C 1
ATOM 3993 O O . ALA C 1 100 ? -35.566 -42.784 0.787 1.00 59.22 100 ALA C O 1
ATOM 3995 N N . LYS C 1 101 ? -36.177 -40.616 0.424 1.00 58.54 101 LYS C N 1
ATOM 3996 C CA . LYS C 1 101 ? -37.506 -40.888 -0.181 1.00 60.86 101 LYS C CA 1
ATOM 3997 C C . LYS C 1 101 ? -37.352 -41.820 -1.377 1.00 68.26 101 LYS C C 1
ATOM 3998 O O . LYS C 1 101 ? -38.190 -42.775 -1.472 1.00 61.16 101 LYS C O 1
ATOM 4004 N N . LYS C 1 102 ? -36.349 -41.494 -2.221 1.00 79.97 102 LYS C N 1
ATOM 4005 C CA . LYS C 1 102 ? -35.975 -42.135 -3.518 1.00 86.94 102 LYS C CA 1
ATOM 4006 C C . LYS C 1 102 ? -35.396 -43.520 -3.220 1.00 80.16 102 LYS C C 1
ATOM 4007 O O . LYS C 1 102 ? -35.937 -44.512 -3.754 1.00 78.11 102 LYS C O 1
ATOM 4013 N N . HIS C 1 103 ? -34.360 -43.585 -2.383 1.00 73.30 103 HIS C N 1
ATOM 4014 C CA . HIS C 1 103 ? -33.718 -44.857 -1.959 1.00 73.97 103 HIS C CA 1
ATOM 4015 C C . HIS C 1 103 ? -34.770 -45.885 -1.496 1.00 67.23 103 HIS C C 1
ATOM 4016 O O . HIS C 1 103 ? -34.597 -47.067 -1.818 1.00 72.11 103 HIS C O 1
ATOM 4023 N N . PHE C 1 104 ? -35.807 -45.493 -0.748 1.00 66.14 104 PHE C N 1
ATOM 4024 C CA . PHE C 1 104 ? -36.773 -46.452 -0.130 1.00 69.44 104 PHE C CA 1
ATOM 4025 C C . PHE C 1 104 ? -37.875 -46.814 -1.135 1.00 64.64 104 PHE C C 1
ATOM 4026 O O . PHE C 1 104 ? -38.428 -47.907 -1.043 1.00 55.21 104 PHE C O 1
ATOM 4034 N N . ALA C 1 105 ? -38.171 -45.916 -2.073 1.00 71.87 105 ALA C N 1
ATOM 4035 C CA . ALA C 1 105 ? -38.986 -46.168 -3.285 1.00 63.47 105 ALA C CA 1
ATOM 4036 C C . ALA C 1 105 ? -40.348 -46.744 -2.889 1.00 56.32 105 ALA C C 1
ATOM 4037 O O . ALA C 1 105 ? -40.849 -47.611 -3.592 1.00 53.58 105 ALA C O 1
ATOM 4039 N N . ARG C 1 106 ? -40.949 -46.302 -1.793 1.00 57.73 106 ARG C N 1
ATOM 4040 C CA . ARG C 1 106 ? -42.137 -47.043 -1.313 1.00 63.95 106 ARG C CA 1
ATOM 4041 C C . ARG C 1 106 ? -43.386 -46.629 -2.081 1.00 67.89 106 ARG C C 1
ATOM 4042 O O . ARG C 1 106 ? -43.707 -45.448 -2.168 1.00 72.58 106 ARG C O 1
ATOM 4050 N N . PRO C 1 107 ? -44.148 -47.600 -2.631 1.00 74.09 107 PRO C N 1
ATOM 4051 C CA . PRO C 1 107 ? -45.477 -47.331 -3.167 1.00 74.53 107 PRO C CA 1
ATOM 4052 C C . PRO C 1 107 ? -46.338 -46.595 -2.143 1.00 75.28 107 PRO C C 1
ATOM 4053 O O . PRO C 1 107 ? -46.210 -46.897 -0.968 1.00 77.62 107 PRO C O 1
ATOM 4057 N N . ARG C 1 108 ? -47.178 -45.684 -2.638 1.00 70.69 108 ARG C N 1
ATOM 4058 C CA . ARG C 1 108 ? -48.234 -44.970 -1.876 1.00 63.44 108 ARG C CA 1
ATOM 4059 C C . ARG C 1 108 ? -49.399 -45.922 -1.628 1.00 59.27 108 ARG C C 1
ATOM 4060 O O . ARG C 1 108 ? -49.551 -46.934 -2.314 1.00 49.33 108 ARG C O 1
ATOM 4068 N N . PRO C 1 109 ? -50.259 -45.625 -0.634 1.00 63.16 109 PRO C N 1
ATOM 4069 C CA . PRO C 1 109 ? -51.440 -46.446 -0.373 1.00 65.76 109 PRO C CA 1
ATOM 4070 C C . PRO C 1 109 ? -52.320 -46.655 -1.613 1.00 67.52 109 PRO C C 1
ATOM 4071 O O . PRO C 1 109 ? -52.729 -47.772 -1.824 1.00 70.61 109 PRO C O 1
ATOM 4075 N N . TYR C 1 110 ? -52.560 -45.602 -2.405 1.00 75.95 110 TYR C N 1
ATOM 4076 C CA . TYR C 1 110 ? -53.418 -45.632 -3.631 1.00 78.01 110 TYR C CA 1
ATOM 4077 C C . TYR C 1 110 ? -52.742 -46.442 -4.756 1.00 77.61 110 TYR C C 1
ATOM 4078 O O . TYR C 1 110 ? -53.476 -47.100 -5.527 1.00 81.71 110 TYR C O 1
ATOM 4087 N N . GLU C 1 111 ? -51.404 -46.421 -4.824 1.00 67.50 111 GLU C N 1
ATOM 4088 C CA . GLU C 1 111 ? -50.582 -47.246 -5.745 1.00 62.67 111 GLU C CA 1
ATOM 4089 C C . GLU C 1 111 ? -50.499 -48.677 -5.195 1.00 69.55 111 GLU C C 1
ATOM 4090 O O . GLU C 1 111 ? -49.786 -49.516 -5.800 1.00 76.64 111 GLU C O 1
ATOM 4096 N N . VAL C 1 112 ? -51.176 -48.955 -4.080 1.00 72.49 112 VAL C N 1
ATOM 4097 C CA . VAL C 1 112 ? -51.215 -50.315 -3.468 1.00 79.82 112 VAL C CA 1
ATOM 4098 C C . VAL C 1 112 ? -52.613 -50.894 -3.690 1.00 73.96 112 VAL C C 1
ATOM 4099 O O . VAL C 1 112 ? -52.715 -52.102 -3.869 1.00 85.14 112 VAL C O 1
ATOM 4103 N N . THR C 1 113 ? -53.646 -50.066 -3.707 1.00 71.22 113 THR C N 1
ATOM 4104 C CA . THR C 1 113 ? -55.011 -50.492 -4.111 1.00 82.22 113 THR C CA 1
ATOM 4105 C C . THR C 1 113 ? -55.807 -49.246 -4.483 1.00 88.56 113 THR C C 1
ATOM 4106 O O . THR C 1 113 ? -55.876 -48.289 -3.714 1.00 91.10 113 THR C O 1
ATOM 4110 N N . PRO C 1 114 ? -56.415 -49.195 -5.686 1.00 88.45 114 PRO C N 1
ATOM 4111 C CA . PRO C 1 114 ? -57.223 -48.038 -6.058 1.00 92.72 114 PRO C CA 1
ATOM 4112 C C . PRO C 1 114 ? -58.443 -47.856 -5.139 1.00 94.47 114 PRO C C 1
ATOM 4113 O O . PRO C 1 114 ? -59.213 -46.950 -5.392 1.00 100.67 114 PRO C O 1
ATOM 4117 N N . LYS C 1 115 ? -58.575 -48.674 -4.087 1.00 94.44 115 LYS C N 1
ATOM 4118 C CA . LYS C 1 115 ? -59.632 -48.525 -3.048 1.00 98.91 115 LYS C CA 1
ATOM 4119 C C . LYS C 1 115 ? -59.342 -47.277 -2.197 1.00 94.01 115 LYS C C 1
ATOM 4120 O O . LYS C 1 115 ? -60.308 -46.625 -1.767 1.00 96.61 115 LYS C O 1
ATOM 4126 N N . VAL C 1 116 ? -58.064 -46.959 -1.968 1.00 88.97 116 VAL C N 1
ATOM 4127 C CA . VAL C 1 116 ? -57.605 -45.685 -1.341 1.00 83.94 116 VAL C CA 1
ATOM 4128 C C . VAL C 1 116 ? -57.879 -44.542 -2.324 1.00 80.10 116 VAL C C 1
ATOM 4129 O O . VAL C 1 116 ? -57.284 -44.564 -3.415 1.00 83.34 116 VAL C O 1
ATOM 4133 N N . LYS C 1 117 ? -58.728 -43.588 -1.936 1.00 75.59 117 LYS C N 1
ATOM 4134 C CA . LYS C 1 117 ? -59.077 -42.365 -2.710 1.00 73.91 117 LYS C CA 1
ATOM 4135 C C . LYS C 1 117 ? -58.397 -41.161 -2.063 1.00 71.08 117 LYS C C 1
ATOM 4136 O O . LYS C 1 117 ? -58.995 -40.491 -1.227 1.00 75.42 117 LYS C O 1
ATOM 4142 N N . PRO C 1 118 ? -57.126 -40.844 -2.386 1.00 67.41 118 PRO C N 1
ATOM 4143 C CA . PRO C 1 118 ? -56.468 -39.671 -1.798 1.00 70.00 118 PRO C CA 1
ATOM 4144 C C . PRO C 1 118 ? -57.246 -38.358 -2.030 1.00 64.60 118 PRO C C 1
ATOM 4145 O O . PRO C 1 118 ? -57.849 -38.239 -3.097 1.00 66.82 118 PR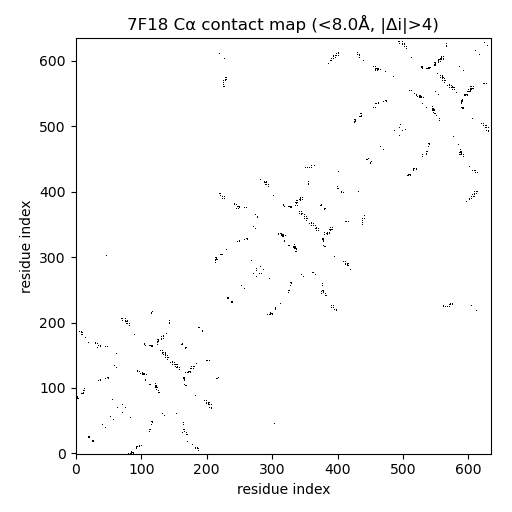O C O 1
ATOM 4149 N N . VAL C 1 119 ? -57.257 -37.433 -1.055 1.00 57.46 119 VAL C N 1
ATOM 4150 C CA . VAL C 1 119 ? -57.934 -36.099 -1.191 1.00 65.05 119 VAL C CA 1
ATOM 4151 C C . VAL C 1 119 ? -56.891 -34.976 -1.213 1.00 72.40 119 VAL C C 1
ATOM 4152 O O . VAL C 1 119 ? -57.304 -33.810 -1.397 1.00 78.96 119 VAL C O 1
ATOM 4156 N N . LEU C 1 120 ? -55.603 -35.271 -1.022 1.00 72.47 120 LEU C N 1
ATOM 4157 C CA . LEU C 1 120 ? -54.525 -34.298 -1.357 1.00 71.81 120 LEU C CA 1
ATOM 4158 C C . LEU C 1 120 ? -53.926 -34.720 -2.695 1.00 70.41 120 LEU C C 1
ATOM 4159 O O . LEU C 1 120 ? -53.901 -35.912 -3.012 1.00 70.93 120 LEU C O 1
ATOM 4164 N N . PRO C 1 121 ? -53.497 -33.761 -3.548 1.00 67.04 121 PRO C N 1
ATOM 4165 C CA . PRO C 1 121 ? -52.893 -34.112 -4.833 1.00 67.26 121 PRO C CA 1
ATOM 4166 C C . PRO C 1 121 ? -51.840 -35.205 -4.642 1.00 67.73 121 PRO C C 1
ATOM 4167 O O . PRO C 1 121 ? -50.861 -34.996 -3.912 1.00 58.52 121 PRO C O 1
ATOM 4171 N N . PRO C 1 122 ? -52.045 -36.392 -5.281 1.00 65.50 122 PRO C N 1
ATOM 4172 C CA . PRO C 1 122 ? -51.333 -37.623 -4.937 1.00 63.10 122 PRO C CA 1
ATOM 4173 C C . PRO C 1 122 ? -50.011 -37.814 -5.669 1.00 62.13 122 PRO C C 1
ATOM 4174 O O . PRO C 1 122 ? -50.037 -38.186 -6.838 1.00 58.50 122 PRO C O 1
ATOM 4178 N N . PRO C 1 123 ? -48.836 -37.620 -5.013 1.00 66.87 123 PRO C N 1
ATOM 4179 C CA . PRO C 1 123 ? -47.549 -37.795 -5.696 1.00 69.47 123 PRO C CA 1
ATOM 4180 C C . PRO C 1 123 ? -47.341 -39.273 -6.099 1.00 66.36 123 PRO C C 1
ATOM 4181 O O . PRO C 1 123 ? -48.128 -40.110 -5.708 1.00 66.74 123 PRO C O 1
ATOM 4185 N N . GLU C 1 124 ? -46.312 -39.568 -6.895 1.00 67.15 124 GLU C N 1
ATOM 4186 C CA . GLU C 1 124 ? -46.039 -40.939 -7.414 1.00 73.44 124 GLU C CA 1
ATOM 4187 C C . GLU C 1 124 ? -44.934 -41.588 -6.572 1.00 73.49 124 GLU C C 1
ATOM 4188 O O . GLU C 1 124 ? -43.764 -41.190 -6.705 1.00 64.97 124 GLU C O 1
ATOM 4194 N N . GLY C 1 125 ? -45.294 -42.546 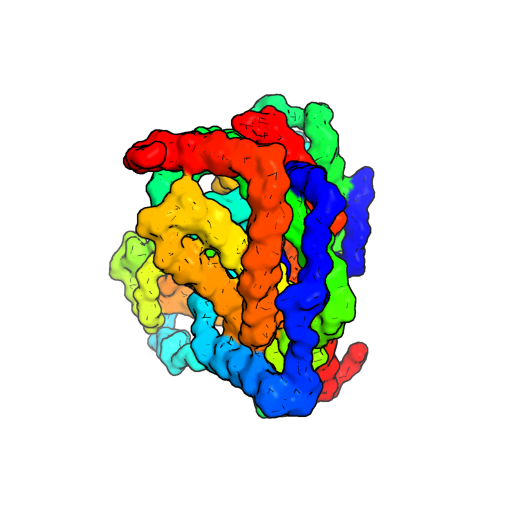-5.717 1.00 83.34 125 GLY C N 1
ATOM 4195 C CA . GLY C 1 125 ? -44.335 -43.322 -4.903 1.00 86.84 125 GLY C CA 1
ATOM 4196 C C . GLY C 1 125 ? -43.436 -42.422 -4.067 1.00 84.53 125 GLY C C 1
ATOM 4197 O O . GLY C 1 125 ? -43.746 -41.214 -3.936 1.00 76.97 125 GLY C O 1
ATOM 4198 N N . GLU C 1 126 ? -42.345 -42.976 -3.531 1.00 87.69 126 GLU C N 1
ATOM 4199 C CA . GLU C 1 126 ? -41.481 -42.286 -2.531 1.00 91.41 126 GLU C CA 1
ATOM 4200 C C . GLU C 1 126 ? -42.375 -41.891 -1.340 1.00 86.54 126 GLU C C 1
ATOM 4201 O O . GLU C 1 126 ? -42.391 -40.702 -0.932 1.00 76.03 126 GLU C O 1
ATOM 4207 N N . SER C 1 127 ? -43.124 -42.868 -0.825 1.00 82.82 127 SER C N 1
ATOM 4208 C CA . SER C 1 127 ? -44.135 -42.721 0.256 1.00 76.85 127 SER C CA 1
ATOM 4209 C C . SER C 1 127 ? -43.450 -42.790 1.626 1.00 73.29 127 SER C C 1
ATOM 4210 O O . SER C 1 127 ? -44.024 -42.303 2.595 1.00 68.02 127 SER C O 1
ATOM 4213 N N . TYR C 1 128 ? -42.267 -43.391 1.709 1.00 72.62 128 TYR C N 1
ATOM 4214 C CA . TYR C 1 128 ? -41.524 -43.538 2.982 1.00 69.34 128 TYR C CA 1
ATOM 4215 C C . TYR C 1 128 ? -40.156 -42.884 2.808 1.00 71.84 128 TYR C C 1
ATOM 4216 O O . TYR C 1 128 ? -39.499 -43.072 1.768 1.00 65.96 128 TYR C O 1
ATOM 4225 N N . PRO C 1 129 ? -39.736 -42.053 3.799 1.00 69.83 129 PRO C N 1
ATOM 4226 C CA . PRO C 1 129 ? -40.588 -41.667 4.932 1.00 68.44 129 PRO C CA 1
ATOM 4227 C C . PRO C 1 129 ? -41.493 -40.490 4.535 1.00 68.16 129 PRO C C 1
ATOM 4228 O O . PRO C 1 129 ? -41.494 -40.163 3.354 1.00 71.99 129 PRO C O 1
ATOM 4232 N N . SER C 1 130 ? -42.197 -39.881 5.502 1.00 63.98 130 SER C N 1
ATOM 4233 C CA . SER C 1 130 ? -43.129 -38.733 5.304 1.00 65.13 130 SER C CA 1
ATOM 4234 C C . SER C 1 130 ? -42.446 -37.379 5.566 1.00 60.58 130 SER C C 1
ATOM 4235 O O . SER C 1 130 ? -42.296 -37.008 6.735 1.00 61.12 130 SER C O 1
ATOM 4238 N N . GLY C 1 131 ? -42.121 -36.634 4.504 1.00 60.81 131 GLY C N 1
ATOM 4239 C CA . GLY C 1 131 ? -41.584 -35.262 4.571 1.00 59.49 131 GLY C CA 1
ATOM 4240 C C . GLY C 1 131 ? -42.367 -34.398 5.547 1.00 60.52 131 GLY C C 1
ATOM 4241 O O . GLY C 1 131 ? -41.748 -33.797 6.435 1.00 64.55 131 GLY C O 1
ATOM 4242 N N . HIS C 1 132 ? -43.694 -34.349 5.406 1.00 63.83 132 HIS C N 1
ATOM 4243 C CA . HIS C 1 132 ? -44.588 -33.421 6.151 1.00 65.68 132 HIS C CA 1
ATOM 4244 C C . HIS C 1 132 ? -44.389 -33.700 7.639 1.00 56.95 132 HIS C C 1
ATOM 4245 O O . HIS C 1 132 ? -43.922 -32.799 8.375 1.00 53.07 132 HIS C O 1
ATOM 4252 N N . THR C 1 133 ? -44.663 -34.940 8.023 1.00 50.55 133 THR C N 1
ATOM 4253 C CA . THR C 1 133 ? -44.380 -35.466 9.372 1.00 55.26 133 THR C CA 1
ATOM 4254 C C . THR C 1 133 ? -42.980 -35.010 9.789 1.00 53.06 133 THR C C 1
ATOM 4255 O O . THR C 1 133 ? -42.853 -34.239 10.773 1.00 54.17 133 THR C O 1
ATOM 4259 N N . MET C 1 134 ? -41.971 -35.447 9.049 1.00 52.63 134 MET C N 1
ATOM 4260 C CA . MET C 1 134 ? -40.570 -35.055 9.311 1.00 57.12 134 MET C CA 1
ATOM 4261 C C . MET C 1 134 ? -40.514 -33.536 9.525 1.00 61.79 134 MET C C 1
ATOM 4262 O O . MET C 1 134 ? -39.947 -33.138 10.545 1.00 70.70 134 MET C O 1
ATOM 4267 N N . ARG C 1 135 ? -41.106 -32.719 8.643 1.00 66.30 135 ARG C N 1
ATOM 4268 C CA . ARG C 1 135 ? -41.029 -31.229 8.742 1.00 70.68 135 ARG C CA 1
ATOM 4269 C C . ARG C 1 135 ? -41.640 -30.799 10.085 1.00 61.06 135 ARG C C 1
ATOM 4270 O O . ARG C 1 135 ? -41.046 -29.949 10.768 1.00 57.28 135 ARG C O 1
ATOM 4278 N N . SER C 1 136 ? -42.746 -31.419 10.488 1.00 54.98 136 SER C N 1
ATOM 4279 C CA . SER C 1 136 ? -43.517 -31.042 11.699 1.00 56.86 136 SER C CA 1
ATOM 4280 C C . SER C 1 136 ? -42.700 -31.309 12.970 1.00 60.73 136 SER C C 1
ATOM 4281 O O . SER C 1 136 ? -42.327 -30.310 13.643 1.00 60.07 136 SER C O 1
ATOM 4284 N N . TYR C 1 137 ? -42.403 -32.586 13.264 1.00 63.54 137 TYR C N 1
ATOM 4285 C CA . TYR C 1 137 ? -41.559 -33.038 14.415 1.00 66.00 137 TYR C CA 1
ATOM 4286 C C . TYR C 1 137 ? -40.207 -32.305 14.407 1.00 69.35 137 TYR C C 1
ATOM 4287 O O . TYR C 1 137 ? -39.646 -32.034 15.485 1.00 74.64 137 TYR C O 1
ATOM 4296 N N . PHE C 1 138 ? -39.700 -31.970 13.222 1.00 67.80 138 PHE C N 1
ATOM 4297 C CA . PHE C 1 138 ? -38.494 -31.129 13.047 1.00 67.09 138 PHE C CA 1
ATOM 4298 C C . PHE C 1 138 ? -38.736 -29.783 13.732 1.00 62.09 138 PHE C C 1
ATOM 4299 O O . PHE C 1 138 ? -37.961 -29.437 14.642 1.00 57.23 138 PHE C O 1
ATOM 4307 N N . LYS C 1 139 ? -39.809 -29.087 13.347 1.00 60.35 139 LYS C N 1
ATOM 4308 C CA . LYS C 1 139 ? -40.115 -27.724 13.861 1.00 68.75 139 LYS C CA 1
ATOM 4309 C C . LYS C 1 139 ? -40.360 -27.782 15.373 1.00 63.80 139 L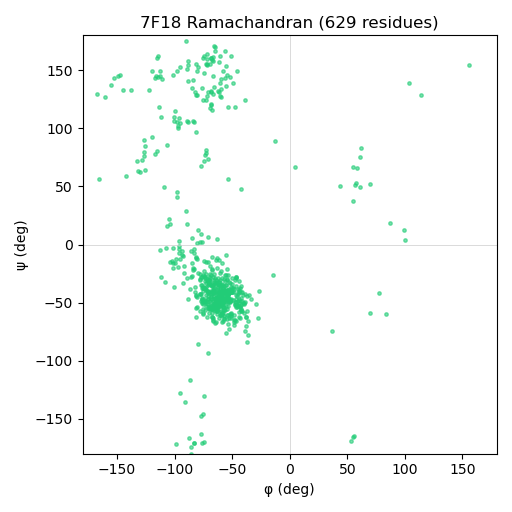YS C C 1
ATOM 4310 O O . LYS C 1 139 ? -39.606 -27.123 16.134 1.00 57.35 139 LYS C O 1
ATOM 4316 N N . ALA C 1 140 ? -41.358 -28.552 15.795 1.00 59.76 140 ALA C N 1
ATOM 4317 C CA . ALA C 1 140 ? -41.665 -28.772 17.225 1.00 62.78 140 ALA C CA 1
ATOM 4318 C C . ALA C 1 140 ? -40.359 -28.966 18.000 1.00 57.60 140 ALA C C 1
ATOM 4319 O O . ALA C 1 140 ? -40.121 -28.199 18.938 1.00 59.23 140 ALA C O 1
ATOM 4321 N N . SER C 1 141 ? -39.550 -29.953 17.616 1.00 52.84 141 SER C N 1
ATOM 4322 C CA . SER C 1 141 ? -38.270 -30.275 18.289 1.00 58.28 141 SER C CA 1
ATOM 4323 C C . SER C 1 141 ? -37.468 -28.993 18.538 1.00 65.99 141 SER C C 1
ATOM 4324 O O . SER C 1 141 ? -37.055 -28.766 19.705 1.00 64.95 141 SER C O 1
ATOM 4327 N N . LEU C 1 142 ? -37.267 -28.191 17.482 1.00 73.28 142 LEU C N 1
ATOM 4328 C CA . LEU C 1 142 ? -36.391 -26.979 17.488 1.00 71.31 142 LEU C CA 1
ATOM 4329 C C . LEU C 1 142 ? -37.010 -25.885 18.371 1.00 70.98 142 LEU C C 1
ATOM 4330 O O . LEU C 1 142 ? -36.261 -25.259 19.168 1.00 65.18 142 LEU C O 1
ATOM 4335 N N . LEU C 1 143 ? -38.323 -25.668 18.242 1.00 68.71 143 LEU C N 1
ATOM 4336 C CA . LEU C 1 143 ? -39.081 -24.706 19.083 1.00 63.53 143 LEU C CA 1
ATOM 4337 C C . LEU C 1 143 ? -38.952 -25.117 20.554 1.00 62.65 143 LEU C C 1
ATOM 4338 O O . LEU C 1 143 ? -38.379 -24.338 21.340 1.00 65.35 143 LEU C O 1
ATOM 4343 N N . SER C 1 144 ? -39.418 -26.315 20.898 1.00 60.03 144 SER C N 1
ATOM 4344 C CA . SER C 1 144 ? -39.374 -26.875 22.272 1.00 61.40 144 SER C CA 1
ATOM 4345 C C . SER C 1 144 ? -38.013 -26.623 22.933 1.00 66.29 144 SER C C 1
ATOM 4346 O O . SER C 1 144 ? -37.971 -26.508 24.169 1.00 81.17 144 SER C O 1
ATOM 4349 N N . MET C 1 145 ? -36.923 -26.581 22.171 1.00 65.06 145 MET C N 1
ATOM 4350 C CA . MET C 1 145 ? -35.582 -26.285 22.745 1.00 65.20 145 MET C CA 1
ATOM 4351 C C . MET C 1 145 ? -35.529 -24.804 23.095 1.00 70.63 145 MET C C 1
ATOM 4352 O O . MET C 1 145 ? -35.017 -24.467 24.169 1.00 78.58 145 MET C O 1
ATOM 4357 N N . LEU C 1 146 ? -36.034 -23.968 22.189 1.00 78.42 146 LEU C N 1
ATOM 4358 C CA . LEU C 1 146 ? -36.069 -22.492 22.338 1.00 74.80 146 LEU C CA 1
ATOM 4359 C C . LEU C 1 146 ? -37.050 -22.161 23.465 1.00 68.54 146 LEU C C 1
ATOM 4360 O O . LEU C 1 146 ? -36.627 -21.455 24.405 1.00 71.42 146 LEU C O 1
ATOM 4365 N N . VAL C 1 147 ? -38.234 -22.780 23.428 1.00 58.49 147 VAL C N 1
ATOM 4366 C CA . VAL C 1 147 ? -39.400 -22.468 24.303 1.00 60.40 147 VAL C CA 1
ATOM 4367 C C . VAL C 1 147 ? -39.883 -23.738 25.009 1.00 58.00 147 VAL C C 1
ATOM 4368 O O . VAL C 1 147 ? -41.012 -24.187 24.796 1.00 60.45 147 VAL C O 1
ATOM 4372 N N . PRO C 1 148 ? -39.058 -24.359 25.886 1.00 57.88 148 PRO C N 1
ATOM 4373 C CA . PRO C 1 148 ? -39.463 -25.550 26.645 1.00 59.89 148 PRO C CA 1
ATOM 4374 C C . PRO C 1 148 ? -40.863 -25.482 27.272 1.00 59.44 148 PRO C C 1
ATOM 4375 O O . PRO C 1 148 ? -41.585 -26.446 27.222 1.00 58.81 148 PRO C O 1
ATOM 4379 N N . GLU C 1 149 ? -41.195 -24.331 27.846 1.00 64.10 149 GLU C N 1
ATOM 4380 C CA . GLU C 1 149 ? -42.552 -23.980 28.339 1.00 72.04 149 GLU C CA 1
ATOM 4381 C C . GLU C 1 149 ? -43.628 -24.705 27.518 1.00 70.97 149 GLU C C 1
ATOM 4382 O O . GLU C 1 149 ? -44.485 -25.368 28.124 1.00 63.77 149 GLU C O 1
ATOM 4388 N N . HIS C 1 150 ? -43.577 -24.620 26.190 1.00 75.13 150 HIS C N 1
ATOM 4389 C CA . HIS C 1 150 ? -44.703 -25.044 25.321 1.00 85.65 150 HIS C CA 1
ATOM 4390 C C . HIS C 1 150 ? -44.415 -26.360 24.590 1.00 83.99 150 HIS C C 1
ATOM 4391 O O . HIS C 1 150 ? -45.166 -26.661 23.621 1.00 83.81 150 HIS C O 1
ATOM 4398 N N . HIS C 1 151 ? -43.405 -27.117 25.043 1.00 76.56 151 HIS C N 1
ATOM 4399 C CA . HIS C 1 151 ? -43.045 -28.465 24.519 1.00 70.08 151 HIS C CA 1
ATOM 4400 C C . HIS C 1 151 ? -44.335 -29.207 24.149 1.00 66.29 151 HIS C C 1
ATOM 4401 O O . HIS C 1 151 ? -44.694 -29.212 22.956 1.00 66.92 151 HIS C O 1
ATOM 4408 N N . ASP C 1 152 ? -45.048 -29.731 25.143 1.00 63.06 152 ASP C N 1
ATOM 4409 C CA . ASP C 1 152 ? -46.229 -30.616 24.950 1.00 66.53 152 ASP C CA 1
ATOM 4410 C C . ASP C 1 152 ? -47.156 -30.069 23.846 1.00 66.55 152 ASP C C 1
ATOM 4411 O O . ASP C 1 152 ? -47.710 -30.891 23.077 1.00 56.76 152 ASP C O 1
ATOM 4416 N N . ALA C 1 153 ? -47.328 -28.740 23.792 1.00 74.56 153 ALA C N 1
ATOM 4417 C CA . ALA C 1 153 ? -48.205 -28.002 22.850 1.00 78.69 153 ALA C CA 1
ATOM 4418 C C . ALA C 1 153 ? -47.731 -28.201 21.407 1.00 85.55 153 ALA C C 1
ATOM 4419 O O . ALA C 1 153 ? -48.563 -28.670 20.573 1.00 84.74 153 ALA C O 1
ATOM 4421 N N . PHE C 1 154 ? -46.465 -27.835 21.136 1.00 75.88 154 PHE C N 1
ATOM 4422 C CA . PHE C 1 154 ? -45.788 -27.992 19.821 1.00 74.49 154 PHE C CA 1
ATOM 4423 C C . PHE C 1 154 ? -45.935 -29.428 19.290 1.00 79.44 154 PHE C C 1
ATOM 4424 O O . PHE C 1 154 ? -46.274 -29.603 18.106 1.00 92.48 154 PHE C O 1
ATOM 4432 N N . PHE C 1 155 ? -45.670 -30.434 20.125 1.00 74.55 155 PHE C N 1
ATOM 4433 C CA . PHE C 1 155 ? -45.573 -31.859 19.704 1.00 70.66 155 PHE C CA 1
ATOM 4434 C C . PHE C 1 155 ? -46.973 -32.435 19.444 1.00 65.84 155 PHE C C 1
ATOM 4435 O O . PHE C 1 155 ? -47.124 -33.243 18.518 1.00 59.53 155 PHE C O 1
ATOM 4443 N N . ALA C 1 156 ? -47.966 -32.034 20.237 1.00 71.13 156 ALA C N 1
ATOM 4444 C CA . ALA C 1 156 ? -49.396 -32.354 20.006 1.00 79.39 156 ALA C CA 1
ATOM 4445 C C . ALA C 1 156 ? -49.839 -31.751 18.667 1.00 75.63 156 ALA C C 1
ATOM 4446 O O . ALA C 1 156 ? -50.758 -32.331 18.037 1.00 64.53 156 ALA C O 1
ATOM 4448 N N . ARG C 1 157 ? -49.239 -30.608 18.300 1.00 70.46 157 ARG C N 1
ATOM 4449 C CA . ARG C 1 157 ? -49.400 -29.939 16.985 1.00 68.35 157 ARG C CA 1
ATOM 4450 C C . ARG C 1 157 ? -48.781 -30.844 15.924 1.00 67.66 157 ARG C C 1
ATOM 4451 O O . ARG C 1 157 ? -49.477 -31.171 14.944 1.00 72.51 157 ARG C O 1
ATOM 4459 N N . ALA C 1 158 ? -47.515 -31.227 16.089 1.00 59.62 158 ALA C N 1
ATOM 4460 C CA . ALA C 1 158 ? -46.794 -31.958 15.030 1.00 57.01 158 ALA C CA 1
ATOM 4461 C C . ALA C 1 158 ? -47.592 -33.224 14.723 1.00 56.43 158 ALA C C 1
ATOM 4462 O O . ALA C 1 158 ? -47.776 -33.519 13.532 1.00 60.68 158 ALA C O 1
ATOM 4464 N N . GLU C 1 159 ? -48.124 -33.866 15.766 1.00 59.52 159 GLU C N 1
ATOM 4465 C CA . GLU C 1 159 ? -48.983 -35.079 15.692 1.00 67.05 159 GLU C CA 1
ATOM 4466 C C . GLU C 1 159 ? -50.213 -34.799 14.808 1.00 61.58 159 GLU C C 1
ATOM 4467 O O . GLU C 1 159 ? -50.500 -35.631 13.953 1.00 53.71 159 GLU C O 1
ATOM 4473 N N . GLU C 1 160 ? -50.896 -33.663 14.978 1.00 72.81 160 GLU C N 1
ATOM 4474 C CA . GLU C 1 160 ? -52.085 -33.261 14.162 1.00 84.91 160 GLU C CA 1
ATOM 4475 C C . GLU C 1 160 ? -51.721 -33.259 12.673 1.00 81.94 160 GLU C C 1
ATOM 4476 O O . GLU C 1 160 ? -52.476 -33.874 11.878 1.00 71.60 160 GLU C O 1
ATOM 4482 N N . HIS C 1 161 ? -50.636 -32.543 12.335 1.00 86.99 161 HIS C N 1
ATOM 4483 C CA . HIS C 1 161 ? -50.041 -32.401 10.977 1.00 84.21 161 HIS C CA 1
ATOM 4484 C C . HIS C 1 161 ? -49.708 -33.786 10.412 1.00 74.59 161 HIS C C 1
ATOM 4485 O O . HIS C 1 161 ? -50.210 -34.112 9.328 1.00 72.04 161 HIS C O 1
ATOM 4492 N N . ALA C 1 162 ? -48.910 -34.571 11.136 1.00 69.07 162 ALA C N 1
ATOM 4493 C CA . ALA C 1 162 ? -48.546 -35.962 10.772 1.00 70.79 162 ALA C CA 1
ATOM 4494 C C . ALA C 1 162 ? -49.806 -36.802 10.513 1.00 73.40 162 ALA C C 1
ATOM 4495 O O . ALA C 1 162 ? -49.839 -37.524 9.493 1.00 85.10 162 ALA C O 1
ATOM 4497 N N . GLN C 1 163 ? -50.810 -36.718 11.386 1.00 72.65 163 GLN C N 1
ATOM 4498 C CA . GLN C 1 163 ? -52.013 -37.596 11.328 1.00 69.78 163 GLN C CA 1
ATOM 4499 C C . GLN C 1 163 ? -52.879 -37.251 10.126 1.00 61.94 163 GLN C C 1
ATOM 4500 O O . GLN C 1 163 ? -53.579 -38.145 9.659 1.00 58.80 163 GLN C O 1
ATOM 4506 N N . SER C 1 164 ? -52.876 -35.993 9.697 1.00 58.64 164 SER C N 1
ATOM 4507 C CA . SER C 1 164 ? -53.779 -35.496 8.631 1.00 60.52 164 SER C CA 1
ATOM 4508 C C . SER C 1 164 ? -53.507 -36.290 7.350 1.00 63.24 164 SER C C 1
ATOM 4509 O O . SER C 1 164 ? -54.467 -36.578 6.597 1.00 61.11 164 SER C O 1
ATOM 4512 N N . ARG C 1 165 ? -52.235 -36.650 7.152 1.00 68.13 165 ARG C N 1
ATOM 4513 C CA . ARG C 1 165 ? -51.704 -37.348 5.952 1.00 64.99 165 ARG C CA 1
ATOM 4514 C C . ARG C 1 165 ? -52.391 -38.706 5.813 1.00 60.61 165 ARG C C 1
ATOM 4515 O O . ARG C 1 165 ? -52.897 -38.999 4.721 1.00 60.03 165 ARG C O 1
ATOM 4523 N N . VAL C 1 166 ? -52.415 -39.502 6.881 1.00 59.47 166 VAL C N 1
ATOM 4524 C CA . VAL C 1 166 ? -53.084 -40.841 6.888 1.00 65.79 166 VAL C CA 1
ATOM 4525 C C . VAL C 1 166 ? -54.570 -40.687 6.513 1.00 64.37 166 VAL C C 1
ATOM 4526 O O . VAL C 1 166 ? -55.085 -41.525 5.723 1.00 61.29 166 VAL C O 1
ATOM 4530 N N . LEU C 1 167 ? -55.222 -39.652 7.052 1.00 62.20 167 LEU C N 1
ATOM 4531 C CA . LEU C 1 167 ? -56.652 -39.329 6.823 1.00 59.93 167 LEU C CA 1
ATOM 4532 C C . LEU C 1 167 ? -56.865 -38.953 5.352 1.00 63.22 167 LEU C C 1
ATOM 4533 O O . LEU C 1 167 ? -57.740 -39.547 4.697 1.00 64.85 167 LEU C O 1
ATOM 4538 N N . ALA C 1 168 ? -56.065 -38.015 4.850 1.00 64.30 168 ALA C N 1
ATOM 4539 C CA . ALA C 1 168 ? -55.989 -37.627 3.423 1.00 62.70 168 ALA C CA 1
ATOM 4540 C C . ALA C 1 168 ? -55.728 -38.844 2.520 1.00 67.25 168 ALA C C 1
ATOM 4541 O O . ALA C 1 168 ? -56.075 -38.791 1.330 1.00 76.80 168 ALA C O 1
ATOM 4543 N N . GLY C 1 169 ? -55.099 -39.894 3.042 1.00 70.40 169 GLY C N 1
ATOM 4544 C CA . GLY C 1 169 ? -54.898 -41.160 2.316 1.00 68.78 169 GLY C CA 1
ATOM 4545 C C . GLY C 1 169 ? -53.633 -41.130 1.476 1.00 61.51 169 GLY C C 1
ATOM 4546 O O . GLY C 1 169 ? -53.525 -41.966 0.576 1.00 57.48 169 GLY C O 1
ATOM 4547 N N . VAL C 1 170 ? -52.702 -40.212 1.750 1.00 58.65 170 VAL C N 1
ATOM 4548 C CA . VAL C 1 170 ? -51.447 -40.059 0.946 1.00 61.99 170 VAL C CA 1
ATOM 4549 C C . VAL C 1 170 ? -50.282 -40.715 1.711 1.00 62.92 170 VAL C C 1
ATOM 4550 O O . VAL C 1 170 ? -49.149 -40.757 1.143 1.00 58.05 170 VAL C O 1
ATOM 4554 N N . HIS C 1 171 ? -50.528 -41.227 2.927 1.00 61.20 171 HIS C N 1
ATOM 4555 C CA . HIS C 1 171 ? -49.486 -41.931 3.722 1.00 64.27 171 HIS C CA 1
ATOM 4556 C C . HIS C 1 171 ? -50.057 -43.040 4.584 1.00 62.93 171 HIS C C 1
ATOM 4557 O O . HIS C 1 171 ? -51.159 -42.871 5.111 1.00 67.26 171 HIS C O 1
ATOM 4564 N N . PHE C 1 172 ? -49.264 -44.096 4.734 1.00 63.39 172 PHE C N 1
ATOM 4565 C CA . PHE C 1 172 ? -49.438 -45.167 5.741 1.00 69.70 172 PHE C CA 1
ATOM 4566 C C . PHE C 1 172 ? -48.888 -44.700 7.095 1.00 67.41 172 PHE C C 1
ATOM 4567 O O . PHE C 1 172 ? -47.933 -43.919 7.139 1.00 62.37 172 PHE C O 1
ATOM 4575 N N . PRO C 1 173 ? -49.454 -45.164 8.240 1.00 66.74 173 PRO C N 1
ATOM 4576 C CA . PRO C 1 173 ? -48.900 -44.875 9.570 1.00 66.28 173 PRO C CA 1
ATOM 4577 C C . PRO C 1 173 ? -47.373 -44.992 9.734 1.00 64.53 173 PRO C C 1
ATOM 4578 O O . PRO C 1 173 ? -46.794 -44.138 10.389 1.00 61.70 173 PRO C O 1
ATOM 4582 N N . SER C 1 174 ? -46.745 -46.009 9.138 1.00 65.31 174 SER C N 1
ATOM 4583 C CA . SER C 1 174 ? -45.279 -46.256 9.259 1.00 67.98 174 SER C CA 1
ATOM 4584 C C . SER C 1 174 ? -44.486 -45.167 8.530 1.00 70.76 174 SER C C 1
ATOM 4585 O O . SER C 1 174 ? -43.255 -45.066 8.776 1.00 67.10 174 SER C O 1
ATOM 4588 N N . ASP C 1 175 ? -45.149 -44.438 7.625 1.00 69.69 175 ASP C N 1
ATOM 4589 C CA . ASP C 1 175 ? -44.533 -43.331 6.855 1.00 66.58 175 ASP C CA 1
ATOM 4590 C C . ASP C 1 175 ? -44.196 -42.222 7.852 1.00 65.35 175 ASP C C 1
ATOM 4591 O O . ASP C 1 175 ? -43.074 -41.669 7.784 1.00 59.03 175 ASP C O 1
ATOM 4596 N N . LEU C 1 176 ? -45.108 -41.999 8.801 1.00 69.72 176 LEU C N 1
ATOM 4597 C CA . LEU C 1 176 ? -44.958 -41.019 9.911 1.00 72.81 176 LEU C CA 1
ATOM 4598 C C . LEU C 1 176 ? -43.802 -41.457 10.820 1.00 68.22 176 LEU C C 1
ATOM 4599 O O . LEU C 1 176 ? -42.896 -40.638 11.101 1.00 60.53 176 LEU C O 1
ATOM 4604 N N . GLU C 1 177 ? -43.847 -42.718 11.245 1.00 70.76 177 GLU C N 1
ATOM 4605 C CA . GLU C 1 177 ? -42.807 -43.379 12.078 1.00 81.30 177 GLU C CA 1
ATOM 4606 C C . GLU C 1 177 ? -41.436 -42.997 11.496 1.00 78.12 177 GLU C C 1
ATOM 4607 O O . GLU C 1 177 ? -40.554 -42.550 12.254 1.00 73.45 177 GLU C O 1
ATOM 4613 N N . GLY C 1 178 ? -41.287 -43.094 10.175 1.00 82.03 178 GLY C N 1
ATOM 4614 C CA . GLY C 1 178 ? -40.066 -42.668 9.466 1.00 79.58 178 GLY C CA 1
ATOM 4615 C C . GLY C 1 178 ? -39.773 -41.201 9.708 1.00 66.49 178 GLY C C 1
ATOM 4616 O O . GLY C 1 178 ? -38.783 -40.889 10.385 1.00 58.59 178 GLY C O 1
ATOM 4617 N N . GLY C 1 179 ? -40.638 -40.329 9.209 1.00 60.27 179 GLY C N 1
ATOM 4618 C CA . GLY C 1 179 ? -40.469 -38.877 9.364 1.00 65.13 179 GLY C CA 1
ATOM 4619 C C . GLY C 1 179 ? -40.094 -38.513 10.787 1.00 65.36 179 GLY C C 1
ATOM 4620 O O . GLY C 1 179 ? -39.178 -37.678 10.976 1.00 66.09 179 GLY C O 1
ATOM 4621 N N . GLN C 1 180 ? -40.777 -39.130 11.751 1.00 64.34 180 GLN C N 1
ATOM 4622 C CA . GLN C 1 180 ? -40.630 -38.839 13.199 1.00 59.34 180 GLN C CA 1
ATOM 4623 C C . GLN C 1 180 ? -39.171 -39.088 13.604 1.00 55.05 180 GLN C C 1
ATOM 4624 O O . GLN C 1 180 ? -38.532 -38.190 14.206 1.00 50.54 180 GLN C O 1
ATOM 4630 N N . THR C 1 181 ? -38.656 -40.258 13.235 1.00 53.44 181 THR C N 1
ATOM 4631 C CA . THR C 1 181 ? -37.316 -40.757 13.636 1.00 56.72 181 THR C CA 1
ATOM 4632 C C . THR C 1 181 ? -36.234 -39.914 12.949 1.00 55.49 181 THR C C 1
ATOM 4633 O O . THR C 1 181 ? -35.158 -39.731 13.548 1.00 50.83 181 THR C O 1
ATOM 4637 N N . ALA C 1 182 ? -36.537 -39.424 11.746 1.00 60.71 182 ALA C N 1
ATOM 4638 C CA . ALA C 1 182 ? -35.614 -38.704 10.838 1.00 63.97 182 ALA C CA 1
ATOM 4639 C C . ALA C 1 182 ? -35.420 -37.276 11.346 1.00 65.48 182 ALA C C 1
ATOM 4640 O O . ALA C 1 182 ? -34.261 -36.804 11.404 1.00 63.59 182 ALA C O 1
ATOM 4642 N N . ALA C 1 183 ? -36.533 -36.615 11.668 1.00 64.70 183 ALA C N 1
ATOM 4643 C CA . ALA C 1 183 ? -36.565 -35.281 12.297 1.00 64.85 183 ALA C CA 1
ATOM 4644 C C . ALA C 1 183 ? -35.459 -35.226 13.344 1.00 61.85 183 ALA C C 1
ATOM 4645 O O . ALA C 1 183 ? -34.663 -34.271 13.310 1.00 60.94 183 ALA C O 1
ATOM 4647 N N . ALA C 1 184 ? -35.419 -36.237 14.218 1.00 62.26 184 ALA C N 1
ATOM 4648 C CA . ALA C 1 184 ? -34.457 -36.351 15.341 1.00 66.49 184 ALA C CA 1
ATOM 4649 C C . ALA C 1 184 ? -33.038 -36.293 14.777 1.00 63.97 184 ALA C C 1
ATOM 4650 O O . ALA C 1 184 ? -32.298 -35.330 15.057 1.00 64.83 184 ALA C O 1
ATOM 4652 N N . ALA C 1 185 ? -32.701 -37.279 13.959 1.00 62.88 185 ALA C N 1
ATOM 4653 C CA . ALA C 1 185 ? -31.374 -37.425 13.334 1.00 64.82 185 ALA C CA 1
ATOM 4654 C C . ALA C 1 185 ? -30.890 -36.061 12.829 1.00 63.59 185 ALA C C 1
ATOM 4655 O O . ALA C 1 185 ? -29.736 -35.694 13.113 1.00 64.59 185 ALA C O 1
ATOM 4657 N N . LEU C 1 186 ? -31.734 -35.326 12.108 1.00 62.95 186 LEU C N 1
ATOM 4658 C CA . LEU C 1 186 ? -31.299 -34.067 11.448 1.00 67.51 186 LEU C CA 1
ATOM 4659 C C . LEU C 1 186 ? -31.063 -32.986 12.500 1.00 62.31 186 LEU C C 1
ATOM 4660 O O . LEU C 1 186 ? -29.974 -32.387 12.499 1.00 61.22 186 LEU C O 1
ATOM 4665 N N . VAL C 1 187 ? -32.071 -32.735 13.334 1.00 57.28 187 VAL C N 1
ATOM 4666 C CA . VAL C 1 187 ? -31.964 -31.783 14.473 1.00 56.05 187 VAL C CA 1
ATOM 4667 C C . VAL C 1 187 ? -30.620 -32.025 15.162 1.00 56.60 187 VAL C C 1
ATOM 4668 O O . VAL C 1 187 ? -29.865 -31.062 15.341 1.00 60.41 187 VAL C O 1
ATOM 4672 N N . ALA C 1 188 ? -30.338 -33.273 15.528 1.00 54.05 188 ALA C N 1
ATOM 4673 C CA . ALA C 1 188 ? -29.165 -33.645 16.348 1.00 56.47 188 ALA C CA 1
ATOM 4674 C C . ALA C 1 188 ? -27.895 -33.238 15.606 1.00 59.34 188 ALA C C 1
ATOM 4675 O O . ALA C 1 188 ? -27.022 -32.525 16.196 1.00 51.93 188 ALA C O 1
ATOM 4677 N N . SER C 1 189 ? -27.839 -33.700 14.354 1.00 67.84 189 SER C N 1
ATOM 4678 C CA . SER C 1 189 ? -26.687 -33.592 13.428 1.00 70.31 189 SER C CA 1
ATOM 4679 C C . SER C 1 189 ? -26.481 -32.120 13.107 1.00 67.90 189 SER C C 1
ATOM 4680 O O . SER C 1 189 ? -25.318 -31.721 12.907 1.00 70.45 189 SER C O 1
ATOM 4683 N N . LEU C 1 190 ? -27.583 -31.367 13.113 1.00 67.59 190 LEU C N 1
ATOM 4684 C CA . LEU C 1 190 ? -27.646 -29.938 12.712 1.00 73.36 190 LEU C CA 1
ATOM 4685 C C . LEU C 1 190 ? -27.050 -29.075 13.841 1.00 70.10 190 LEU C C 1
ATOM 4686 O O . LEU C 1 190 ? -26.148 -28.271 13.552 1.00 63.95 190 LEU C O 1
ATOM 4691 N N . LEU C 1 191 ? -27.482 -29.271 15.092 1.00 74.31 191 LEU C N 1
ATOM 4692 C CA . LEU C 1 191 ? -27.101 -28.398 16.240 1.00 72.61 191 LEU C CA 1
ATOM 4693 C C . LEU C 1 191 ? -25.713 -28.795 16.746 1.00 69.73 191 LEU C C 1
ATOM 4694 O O . LEU C 1 191 ? -25.125 -28.027 17.523 1.00 66.39 191 LEU C O 1
ATOM 4699 N N . ALA C 1 192 ? -25.200 -29.941 16.300 1.00 72.12 192 ALA C N 1
ATOM 4700 C CA . ALA C 1 192 ? -23.806 -30.378 16.541 1.00 74.69 192 ALA C CA 1
ATOM 4701 C C . ALA C 1 192 ? -22.816 -29.368 15.932 1.00 72.56 192 ALA C C 1
ATOM 4702 O O . ALA C 1 192 ? -21.742 -29.169 16.528 1.00 74.74 192 ALA C O 1
ATOM 4704 N N . ASP C 1 193 ? -23.158 -28.766 14.787 1.00 73.75 193 ASP C N 1
ATOM 4705 C CA . ASP C 1 193 ? -22.351 -27.722 14.102 1.00 74.59 193 ASP C CA 1
ATOM 4706 C C . ASP C 1 193 ? -22.372 -26.468 14.961 1.00 74.74 193 ASP C C 1
ATOM 4707 O O . ASP C 1 193 ? -23.428 -25.897 15.208 1.00 71.74 193 ASP C O 1
ATOM 4712 N N . PRO C 1 194 ? -21.200 -25.988 15.416 1.00 76.91 194 PRO C N 1
ATOM 4713 C CA . PRO C 1 194 ? -21.157 -24.852 16.331 1.00 74.87 194 PRO C CA 1
ATOM 4714 C C . PRO C 1 194 ? -21.561 -23.522 15.667 1.00 72.05 194 PRO C C 1
ATOM 4715 O O . PRO C 1 194 ? -22.085 -22.691 16.380 1.00 73.23 194 PRO C O 1
ATOM 4719 N N . ALA C 1 195 ? -21.371 -23.352 14.351 1.00 73.77 195 ALA C N 1
ATOM 4720 C CA . ALA C 1 195 ? -21.875 -22.170 13.605 1.00 78.63 195 ALA C CA 1
ATOM 4721 C C . ALA C 1 195 ? -23.402 -22.149 13.717 1.00 83.38 195 ALA C C 1
ATOM 4722 O O . ALA C 1 195 ? -23.971 -21.070 13.973 1.00 91.07 195 ALA C O 1
ATOM 4724 N N . VAL C 1 196 ? -24.039 -23.314 13.591 1.00 80.24 196 VAL C N 1
ATOM 4725 C CA . VAL C 1 196 ? -25.523 -23.450 13.664 1.00 75.61 196 VAL C CA 1
ATOM 4726 C C . VAL C 1 196 ? -25.954 -23.358 15.129 1.00 69.59 196 VAL C C 1
ATOM 4727 O O . VAL C 1 196 ? -27.008 -22.773 15.398 1.00 66.97 196 VAL C O 1
ATOM 4731 N N . ALA C 1 197 ? -25.162 -23.930 16.034 1.00 76.00 197 ALA C N 1
ATOM 4732 C CA . ALA C 1 197 ? -25.384 -23.892 17.501 1.00 82.59 197 ALA C CA 1
ATOM 4733 C C . ALA C 1 197 ? -25.494 -22.438 17.957 1.00 85.59 197 ALA C C 1
ATOM 4734 O O . ALA C 1 197 ? -26.373 -22.160 18.817 1.00 74.79 197 ALA C O 1
ATOM 4736 N N . ALA C 1 198 ? -24.627 -21.582 17.386 1.00 90.58 198 ALA C N 1
ATOM 4737 C CA . ALA C 1 198 ? -24.501 -20.126 17.644 1.00 85.82 198 ALA C CA 1
ATOM 4738 C C . ALA C 1 198 ? -25.745 -19.387 17.136 1.00 87.31 198 ALA C C 1
ATOM 4739 O O . ALA C 1 198 ? -26.464 -18.784 17.969 1.00 91.11 198 ALA C O 1
ATOM 4741 N N . ASP C 1 199 ? -26.002 -19.437 15.826 1.00 83.32 199 ASP C N 1
ATOM 4742 C CA . ASP C 1 199 ? -27.215 -18.825 15.217 1.00 87.19 199 ASP C CA 1
ATOM 4743 C C . ASP C 1 199 ? -28.436 -19.238 16.059 1.00 90.65 199 ASP C C 1
ATOM 4744 O O . ASP C 1 199 ? -29.293 -18.364 16.381 1.00 92.64 199 ASP C O 1
ATOM 4749 N N . PHE C 1 200 ? -28.492 -20.513 16.448 1.00 76.15 200 PHE C N 1
ATOM 4750 C CA . PHE C 1 200 ? -29.598 -21.063 17.254 1.00 72.70 200 PHE C CA 1
ATOM 4751 C C . PHE C 1 200 ? -29.663 -20.334 18.605 1.00 79.64 200 PHE C C 1
ATOM 4752 O O . PHE C 1 200 ? -30.802 -20.135 19.094 1.00 90.17 200 PHE C O 1
ATOM 4760 N N . ALA C 1 201 ? -28.521 -19.928 19.181 1.00 77.89 201 ALA C N 1
ATOM 4761 C CA . ALA C 1 201 ? -28.464 -19.162 20.455 1.00 82.94 201 ALA C CA 1
ATOM 4762 C C . ALA C 1 201 ? -29.128 -17.799 20.256 1.00 85.99 201 ALA C C 1
ATOM 4763 O O . ALA C 1 201 ? -30.209 -17.571 20.853 1.00 85.82 201 ALA C O 1
ATOM 4765 N N . ALA C 1 202 ? -28.515 -16.953 19.422 1.00 89.52 202 ALA C N 1
ATOM 4766 C CA . ALA C 1 202 ? -29.058 -15.650 18.967 1.00 95.80 202 ALA C CA 1
ATOM 4767 C C . ALA C 1 202 ? -30.584 -15.751 18.799 1.00 89.29 202 ALA C C 1
ATOM 4768 O O . ALA C 1 202 ? -31.303 -14.820 19.232 1.00 88.10 202 ALA C O 1
ATOM 4770 N N . VAL C 1 203 ? -31.065 -16.843 18.205 1.00 75.04 203 VAL C N 1
ATOM 4771 C CA . VAL C 1 203 ? -32.518 -17.059 17.996 1.00 73.53 203 VAL C CA 1
ATOM 4772 C C . VAL C 1 203 ? -33.212 -17.259 19.343 1.00 77.37 203 VAL C C 1
ATOM 4773 O O . VAL C 1 203 ? -34.315 -16.713 19.487 1.00 88.54 203 VAL C O 1
ATOM 4777 N N . ARG C 1 204 ? -32.636 -18.010 20.285 1.00 80.19 204 ARG C N 1
ATOM 4778 C CA . ARG C 1 204 ? -33.311 -18.216 21.595 1.00 92.87 204 ARG C CA 1
ATOM 4779 C C . ARG C 1 204 ? -33.579 -16.839 22.219 1.00 97.75 204 ARG C C 1
ATOM 4780 O O . ARG C 1 204 ? -34.721 -16.624 22.680 1.00 96.99 204 ARG C O 1
ATOM 4788 N N . GLU C 1 205 ? -32.588 -15.939 22.183 1.00 98.01 205 GLU C N 1
ATOM 4789 C CA . GLU C 1 205 ? -32.681 -14.549 22.717 1.00 93.62 205 GLU C CA 1
ATOM 4790 C C . GLU C 1 205 ? -33.843 -13.816 22.041 1.00 90.92 205 GLU C C 1
ATOM 4791 O O . GLU C 1 205 ? -34.804 -13.468 22.742 1.00 91.45 205 GLU C O 1
ATOM 4797 N N . GLU C 1 206 ? -33.757 -13.606 20.726 1.00 87.63 206 GLU C N 1
ATOM 4798 C CA . GLU C 1 206 ? -34.796 -12.901 19.935 1.00 90.47 206 GLU C CA 1
ATOM 4799 C C . GLU C 1 206 ? -36.167 -13.417 20.388 1.00 91.35 206 GLU C C 1
ATOM 4800 O O . GLU C 1 206 ? -36.929 -12.633 20.983 1.00 93.66 206 GLU C O 1
ATOM 4806 N N . LEU C 1 207 ? -36.420 -14.710 20.177 1.00 98.27 207 LEU C N 1
ATOM 4807 C CA . LEU C 1 207 ? -37.756 -15.363 20.278 1.00 104.37 207 LEU C CA 1
ATOM 4808 C C . LEU C 1 207 ? -38.297 -15.270 21.710 1.00 102.82 207 LEU C C 1
ATOM 4809 O O . LEU C 1 207 ? -39.498 -14.947 21.871 1.00 92.94 207 LEU C O 1
ATOM 4814 N N . ARG C 1 208 ? -37.453 -15.566 22.703 1.00 104.65 208 ARG C N 1
ATOM 4815 C CA . ARG C 1 208 ? -37.832 -15.531 24.143 1.00 107.71 208 ARG C CA 1
ATOM 4816 C C . ARG C 1 208 ? -38.037 -14.065 24.545 1.00 99.88 208 ARG C C 1
ATOM 4817 O O . ARG C 1 208 ? -39.095 -13.759 25.137 1.00 93.06 208 ARG C O 1
ATOM 4825 N N . GLY C 1 209 ? -37.072 -13.207 24.193 1.00 94.59 209 GLY C N 1
ATOM 4826 C CA . GLY C 1 209 ? -37.205 -11.738 24.194 1.00 91.37 209 GLY C CA 1
ATOM 4827 C C . GLY C 1 209 ? -38.593 -11.328 23.750 1.00 83.40 209 GLY C C 1
ATOM 4828 O O . GLY C 1 209 ? -39.450 -11.161 24.623 1.00 85.29 209 GLY C O 1
ATOM 4829 N N . ALA C 1 210 ? -38.824 -11.241 22.440 1.00 76.68 210 ALA C N 1
ATOM 4830 C CA . ALA C 1 210 ? -40.148 -11.027 21.808 1.00 84.54 210 ALA C CA 1
ATOM 4831 C C . ALA C 1 210 ? -41.306 -11.555 22.675 1.00 94.99 210 ALA C C 1
ATOM 4832 O O . ALA C 1 210 ? -42.366 -10.886 22.704 1.00 102.85 210 ALA C O 1
ATOM 4834 N N . LEU C 1 211 ? -41.148 -12.717 23.320 1.00 101.07 211 LEU C N 1
ATOM 4835 C CA . LEU C 1 211 ? -42.253 -13.414 24.039 1.00 109.89 211 LEU C CA 1
ATOM 4836 C C . LEU C 1 211 ? -42.306 -13.028 25.526 1.00 106.71 211 LEU C C 1
ATOM 4837 O O . LEU C 1 211 ? -43.309 -13.386 26.184 1.00 107.06 211 LEU C O 1
ATOM 4842 N N . GLY C 1 212 ? -41.294 -12.324 26.038 1.00 104.75 212 GLY C N 1
ATOM 4843 C CA . GLY C 1 212 ? -41.249 -11.845 27.435 1.00 104.67 212 GLY C CA 1
ATOM 4844 C C . GLY C 1 212 ? -41.068 -12.993 28.412 1.00 106.64 212 GLY C C 1
ATOM 4845 O O . GLY C 1 212 ? -41.874 -13.095 29.346 1.00 111.70 212 GLY C O 1
ATOM 4846 N N . LEU C 1 213 ? -40.048 -13.830 28.186 1.00 109.03 213 LEU C N 1
ATOM 4847 C CA . LEU C 1 213 ? -39.711 -15.032 28.999 1.00 97.38 213 LEU C CA 1
ATOM 4848 C C . LEU C 1 213 ? -38.350 -14.802 29.652 1.00 91.28 213 LEU C C 1
ATOM 4849 O O . LEU C 1 213 ? -37.598 -13.939 29.195 1.00 82.17 213 LEU C O 1
ATOM 4854 N N . PRO C 1 214 ? -38.015 -15.547 30.739 1.00 87.68 214 PRO C N 1
ATOM 4855 C CA . PRO C 1 214 ? -36.731 -15.382 31.449 1.00 84.76 214 PRO C CA 1
ATOM 4856 C C . PRO C 1 214 ? -35.456 -15.953 30.778 1.00 77.47 214 PRO C C 1
ATOM 4857 O O . PRO C 1 214 ? -35.323 -15.808 29.589 1.00 66.46 214 PRO C O 1
ATOM 4861 N N . LYS C 1 215 ? -34.492 -16.462 31.564 1.00 81.92 215 LYS C N 1
ATOM 4862 C CA . LYS C 1 215 ? -33.397 -17.380 31.133 1.00 84.38 215 LYS C CA 1
ATOM 4863 C C . LYS C 1 215 ? -33.077 -17.109 29.653 1.00 86.37 215 LYS C C 1
ATOM 4864 O O . LYS C 1 215 ? -32.004 -17.335 29.082 1.00 86.04 215 LYS C O 1
#

B-factor: mean 81.84, std 21.52, range [44.73, 189.91]

InterPro domains:
  IPR000326 Phosphatidic acid phosphatase type 2/haloperoxidase [PF01569] (124-212)
  IPR000326 Phosphatidic acid phosphatase type 2/haloperoxidase [SM00014] (110-215)
  IPR001011 Acid phosphatase, class A, bacterial [PIRSF000897] (1-237)
  IPR001011 Acid phosphatase, class A, bacterial [cd03397] (26-232)
  IPR036938 Phosphatidic acid phosphatase type 2/haloperoxidase superfamily [SSF48317] (3-232)

Organism: Pseudomonas aeruginosa (NCBI:txid287)

Foldseek 3Di:
DAADPQPDFDQLLVQDDADADCVRPRNCVQLVLLLVLQVPQDPVLLVVLVPDQPVQQNLCVLPVVVADVLSDCVQQVLLSVLLVRLLNVLVVNLVVNLVVSQAAFSCSSPVSQDQSPPADGTSQAADSQLLSQLLSLVLVCVLCVVCSVVSVVSSVVRLVSCSSRRRHTPVSNVSSNSSSVSRNVSQCVPVVSVVSSVVSSCSSCVSRVHDD/DAADPQPDFDQLPVQDDAQDDCPDPSNVVQLVLLLVLQVPQDPVLLCVLVVDDPVQQVLCVLCVVVADVLSDCVQADLQSVLLNRLLVVLCVNLVVNLVVSQAAFSCSSPVSQDASPPADGTSQAQDSQLLSQLLSLVLVCVLCVVCSVVSVVSSCVRLVSRSNSRNHTPVSNVSSNRSSVSRNCSQCVPVVSVVSSVVNSCSSCVSRVHDD/DAADPFPDFDQLPVQDDQQDDCVDPRVVVQLVLLLVLQVPQDPVLLVVLVPDADLCNLCVLPVVLADVLSDCVQQDLLSVLLNRLLVVLCVNLVSQLVVSQAAASCSSPVSQDASPDADGTSQAADSQLLSQLLSLVLVCVLCVVCNVVSVVSSVVRLVSCSSSRNHTPVNNVSSNSSSVSRSVSQCVPVVSVVSSVVNSCRSCVSRVHDD

Secondary structure (DSSP, 8-state):
------SS---HHHHSPPPPPSSSHHHHHHHHHHHHHHHH--HHHHHHHTS----TTTHHHHSSSSS-S---TTT-HHHHHHHHHHHHHHHHHHHHHHHHTTPPPGGGT-TTS--SS---SS--SS-HHHHHHHHHHHHHHHH-GGGHHHHHHHHHHHHHHHHHHTS--HHHHHHHHHHHHHHHHHHHTSHHHHHHHHHHHHHHHHHHT---/------SS---GGGTSPPPPPTTSHHHHHHHHHHHHHHHH--HHHHHHHTS----SSTTTTTSSSSS-TT--TTT-HHHHHHHHHHHHHHHHHHHHHHHHHTPPPSTTT-TT---SS----S--SS-HHHHHHHHHHHHHHHH-GGGHHHHHHHHHHHHHHHHHHTSS-HHHHHHHHHHHHHHHHHHHHSHHHHHHHHHHHHHHHHHHT---/------SS---GGGGSPPPPPTTSTTHHHHHHHHHHHHHH--HHHHHHHTS-----TTTTTSSSSS-TT--TTT-HHHHHHHHHHHHHHHHHHHHHHHHHTPPPSTTT-TT---SS----S--SS-HHHHHHHHHHHHHHHH-GGGHHHHHHHHHHHHHHHHHHTS--HHHHHHHHHHHHHHHHHHHTSHHHHHHHHHHHHHHHHHHT---

Solvent-accessible surface area: 29248 Å² total; per-residue (Å²): 104,56,53,15,116,24,94,165,58,14,133,2,16,116,110,13,91,103,30,33,59,107,121,35,89,51,15,99,66,10,34,36,37,0,45,70,25,36,174,105,24,56,78,107,76,8,47,146,21,30,62,122,97,144,75,128,11,33,1,13,113,2,3,28,109,43,15,34,108,54,12,50,87,134,186,0,88,87,0,91,45,1,8,28,64,0,25,66,0,0,38,83,8,12,119,66,3,52,136,99,31,66,17,70,10,0,29,81,76,22,103,145,2,77,14,0,23,62,61,66,164,16,48,0,6,1,0,8,18,0,0,60,0,20,1,11,0,22,0,0,10,86,0,0,70,93,74,81,115,34,0,59,58,35,0,77,102,52,1,83,23,32,5,39,0,0,10,11,6,44,28,0,12,129,3,0,82,62,0,1,56,10,0,9,68,28,0,35,80,34,105,66,0,38,58,56,12,39,40,1,77,133,38,0,13,58,43,40,66,46,111,175,108,18,6,11,21,9,51,153,42,13,133,3,3,19,9,0,29,41,23,41,64,107,128,32,84,54,14,104,62,11,35,33,40,0,47,76,25,36,173,109,33,55,98,109,77,34,150,144,24,126,55,175,113,106,72,145,13,21,0,13,88,0,3,22,111,53,12,34,106,49,12,49,75,141,183,1,86,85,0,80,50,1,0,20,24,0,17,47,0,0,32,19,10,10,82,70,4,49,143,95,28,65,15,69,12,0,32,81,77,20,102,138,3,127,35,30,26,108,72,62,164,16,54,0,6,1,0,9,39,0,0,73,1,9,0,6,0,2,0,0,0,28,0,0,65,90,75,22,83,36,0,2,54,34,0,76,107,52,0,80,23,45,8,34,0,0,8,11,8,42,20,0,9,69,4,0,17,6,0,1,2,0,0,0,2,15,0,35,43,35,104,61,0,40,57,54,10,43,38,1,72,130,36,0,15,54,45,43,67,54,102,179,109,53,57,13,112,28,93,165,54,12,139,3,4,22,11,0,34,41,25,34,67,101,132,37,85,50,12,100,61,12,36,34,40,0,46,75,23,35,180,108,34,54,94,106,72,30,151,146,25,125,56,169,94,103,100,36,20,0,14,70,0,2,19,115,46,15,30,107,55,12,53,82,132,192,2,82,85,0,88,54,0,5,42,65,0,14,67,1,0,37,84,10,10,120,66,5,49,144,97,24,65,18,67,10,0,28,84,66,22,108,140,3,123,38,31,25,113,74,66,165,14,55,0,6,1,0,9,23,0,0,62,0,6,1,10,0,2,0,0,0,29,0,0,61,95,75,22,82,31,0,1,60,33,0,68,103,51,0,83,24,33,11,37,0,0,8,12,6,45,20,0,9,69,3,0,15,7,0,1,1,0,0,0,3,15,0,34,46,34,105,65,1,42,56,56,9,41,41,1,68,123,38,0,9,47,52,36,70,55,105,168